Protein AF-R7H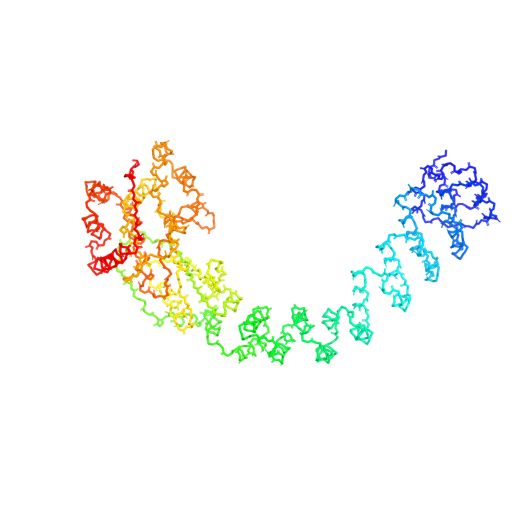HA0-F1 (afdb_monomer)

Structure (mmCIF, N/CA/C/O backbone):
data_AF-R7HHA0-F1
#
_entry.id   AF-R7HHA0-F1
#
loop_
_atom_site.group_PDB
_atom_site.id
_atom_site.type_symbol
_atom_site.label_atom_id
_atom_site.label_alt_id
_atom_site.label_comp_id
_atom_site.label_asym_id
_atom_site.label_entity_id
_atom_site.label_seq_id
_atom_site.pdbx_PDB_ins_code
_atom_site.Cartn_x
_atom_site.Cartn_y
_atom_site.Cartn_z
_atom_site.occupancy
_atom_site.B_iso_or_equiv
_atom_site.auth_seq_id
_atom_site.auth_comp_id
_atom_site.auth_asym_id
_atom_site.auth_atom_id
_atom_site.pdbx_PDB_model_num
ATOM 1 N N . MET A 1 1 ? 7.472 10.389 67.167 1.00 80.38 1 MET A N 1
ATOM 2 C CA . MET A 1 1 ? 6.579 9.283 66.770 1.00 80.38 1 MET A CA 1
ATOM 3 C C . MET A 1 1 ? 7.065 8.783 65.427 1.00 80.38 1 MET A C 1
ATOM 5 O O . MET A 1 1 ? 7.144 9.600 64.515 1.00 80.38 1 MET A O 1
ATOM 9 N N . HIS A 1 2 ? 7.458 7.513 65.316 1.00 90.38 2 HIS A N 1
ATOM 10 C CA . HIS A 1 2 ? 7.799 6.917 64.024 1.00 90.38 2 HIS A CA 1
ATOM 11 C C . HIS A 1 2 ? 6.543 6.348 63.358 1.00 90.38 2 HIS A C 1
ATOM 13 O O . HIS A 1 2 ? 5.584 5.976 64.026 1.00 90.38 2 HIS A O 1
ATOM 19 N N . TYR A 1 3 ? 6.547 6.293 62.025 1.00 92.75 3 TYR A N 1
ATOM 20 C CA . TYR A 1 3 ? 5.395 5.840 61.239 1.00 92.75 3 TYR A CA 1
ATOM 21 C C . TYR A 1 3 ? 4.959 4.411 61.571 1.00 92.75 3 TYR A C 1
ATOM 23 O O . TYR A 1 3 ? 3.774 4.169 61.775 1.00 92.75 3 TYR A O 1
ATOM 31 N N . ASN A 1 4 ? 5.910 3.480 61.667 1.00 92.00 4 ASN A N 1
ATOM 32 C CA . ASN A 1 4 ? 5.596 2.078 61.935 1.00 92.00 4 ASN A CA 1
ATOM 33 C C . ASN A 1 4 ? 5.011 1.894 63.341 1.00 92.00 4 ASN A C 1
ATOM 35 O O . ASN A 1 4 ? 4.045 1.156 63.491 1.00 92.00 4 ASN A O 1
ATOM 39 N N . ASP A 1 5 ? 5.533 2.618 64.336 1.00 91.62 5 ASP A N 1
ATOM 40 C CA . ASP A 1 5 ? 5.003 2.598 65.705 1.00 91.62 5 ASP A CA 1
ATOM 41 C C . ASP A 1 5 ? 3.563 3.120 65.743 1.00 91.62 5 ASP A C 1
ATOM 43 O O . ASP A 1 5 ? 2.715 2.566 66.442 1.00 91.62 5 ASP A O 1
ATOM 47 N N . PHE A 1 6 ? 3.282 4.163 64.954 1.00 93.69 6 PHE A N 1
ATOM 48 C CA . PHE A 1 6 ? 1.945 4.729 64.829 1.00 93.69 6 PHE A CA 1
ATOM 49 C C . PHE A 1 6 ? 0.954 3.731 64.235 1.00 93.69 6 PHE A C 1
ATOM 51 O O . PHE A 1 6 ? -0.084 3.464 64.833 1.00 93.69 6 PHE A O 1
ATOM 58 N N . VAL A 1 7 ? 1.293 3.136 63.091 1.00 92.00 7 VAL A N 1
ATOM 59 C CA . VAL A 1 7 ? 0.442 2.143 62.421 1.00 92.00 7 VAL A CA 1
ATOM 60 C C . VAL A 1 7 ? 0.252 0.896 63.286 1.00 92.00 7 VAL A C 1
ATOM 62 O O . VAL A 1 7 ? -0.873 0.426 63.432 1.00 92.00 7 VAL A O 1
ATOM 65 N N . TYR A 1 8 ? 1.319 0.392 63.912 1.00 91.31 8 TYR A N 1
ATOM 66 C CA . TYR A 1 8 ? 1.247 -0.757 64.815 1.00 91.31 8 TYR A CA 1
ATOM 67 C C . TYR A 1 8 ? 0.281 -0.506 65.976 1.00 91.31 8 TYR A C 1
ATOM 69 O O . TYR A 1 8 ? -0.527 -1.371 66.300 1.00 91.31 8 TYR A O 1
ATOM 77 N N . HIS A 1 9 ? 0.299 0.696 66.559 1.00 91.69 9 HIS A N 1
ATOM 78 C CA . HIS A 1 9 ? -0.624 1.045 67.633 1.00 91.69 9 HIS A CA 1
ATOM 79 C C . HIS A 1 9 ? -2.092 1.028 67.184 1.00 91.69 9 HIS A C 1
ATOM 81 O O . HIS A 1 9 ? -2.949 0.558 67.929 1.00 91.69 9 HIS A O 1
ATOM 87 N N . LEU A 1 10 ? -2.387 1.459 65.951 1.00 90.38 10 LEU A N 1
ATOM 88 C CA . LEU A 1 10 ? -3.747 1.394 65.405 1.00 90.38 10 LEU A CA 1
ATOM 89 C C . LEU A 1 10 ? -4.265 -0.049 65.296 1.00 90.38 10 LEU A C 1
ATOM 91 O O . LEU A 1 10 ? -5.444 -0.281 65.542 1.00 90.38 10 LEU A O 1
ATOM 95 N N . PHE A 1 11 ? -3.390 -1.018 65.006 1.00 86.75 11 PHE A N 1
ATOM 96 C CA . PHE A 1 11 ? -3.741 -2.445 64.984 1.00 86.75 11 PHE A CA 1
ATOM 97 C C . PHE A 1 11 ? -3.920 -3.067 66.377 1.00 86.75 11 PHE A C 1
ATOM 99 O O . PHE A 1 11 ? -4.530 -4.125 66.499 1.00 86.75 11 PHE A O 1
ATOM 106 N N . LEU A 1 12 ? -3.395 -2.441 67.436 1.00 87.12 12 LEU A N 1
ATOM 107 C CA . LEU A 1 12 ? -3.556 -2.938 68.806 1.00 87.12 12 LEU A CA 1
ATOM 108 C C . LEU A 1 12 ? -4.913 -2.576 69.425 1.00 87.12 12 LEU A C 1
ATOM 110 O O . LEU A 1 12 ? -5.283 -3.186 70.427 1.00 87.12 12 LEU A O 1
ATOM 114 N N . HIS A 1 13 ? -5.633 -1.597 68.863 1.00 79.31 13 HIS A N 1
ATOM 115 C CA . HIS A 1 13 ? -6.953 -1.132 69.321 1.00 79.31 13 HIS A CA 1
ATOM 116 C C . HIS A 1 13 ? -7.038 -0.701 70.804 1.00 79.31 13 HIS A C 1
ATOM 118 O O . HIS A 1 13 ? -8.126 -0.675 71.376 1.00 79.31 13 HIS A O 1
ATOM 124 N N . LYS A 1 14 ? -5.915 -0.352 71.447 1.00 78.69 14 LYS A N 1
ATOM 125 C CA . LYS A 1 14 ? -5.881 0.126 72.843 1.00 78.69 14 LYS A CA 1
ATOM 126 C C . LYS A 1 14 ? -5.838 1.649 72.886 1.00 78.69 14 LYS A C 1
ATOM 128 O O . LYS A 1 14 ? -5.062 2.233 72.143 1.00 78.69 14 LYS A O 1
ATOM 133 N N . ASP A 1 15 ? -6.653 2.267 73.744 1.00 85.38 15 ASP A N 1
ATOM 134 C CA . ASP A 1 15 ? -6.694 3.725 73.987 1.00 85.38 15 ASP A CA 1
ATOM 135 C C . ASP A 1 15 ? -6.742 4.576 72.700 1.00 85.38 15 ASP A C 1
ATOM 137 O O . ASP A 1 15 ? -6.184 5.673 72.606 1.00 85.38 15 ASP A O 1
ATOM 141 N N . LEU A 1 16 ? -7.414 4.037 71.677 1.00 89.88 16 LEU A N 1
ATOM 142 C CA . LEU A 1 16 ? -7.345 4.504 70.296 1.00 89.88 16 LEU A CA 1
ATOM 143 C C . LEU A 1 16 ? -7.803 5.960 70.132 1.00 89.88 16 LEU A C 1
ATOM 145 O O . LEU A 1 16 ? -7.157 6.741 69.429 1.00 89.88 16 LEU A O 1
ATOM 149 N N . ASP A 1 17 ? -8.906 6.321 70.787 1.00 91.56 17 ASP A N 1
ATOM 150 C CA . ASP A 1 17 ? -9.518 7.645 70.695 1.00 91.56 17 ASP A CA 1
ATOM 151 C C . ASP A 1 17 ? -8.543 8.736 71.181 1.00 91.56 17 ASP A C 1
ATOM 153 O O . ASP A 1 17 ? -8.256 9.696 70.459 1.00 91.56 17 ASP A O 1
ATOM 157 N N . GLU A 1 18 ? -7.950 8.550 72.368 1.00 92.81 18 GLU A N 1
ATOM 158 C CA . GLU A 1 18 ? -6.944 9.462 72.930 1.00 92.81 18 GLU A CA 1
ATOM 159 C C . GLU A 1 18 ? -5.666 9.493 72.085 1.00 92.81 18 GLU A C 1
ATOM 161 O O . GLU A 1 18 ? -5.063 10.554 71.879 1.00 92.81 18 GLU A O 1
ATOM 166 N N . TYR A 1 19 ? -5.263 8.338 71.551 1.00 93.25 19 TYR A N 1
ATOM 167 C CA . TYR A 1 19 ? -4.077 8.214 70.717 1.00 93.25 19 TYR A CA 1
ATOM 168 C C . TYR A 1 19 ? -4.189 9.035 69.424 1.00 93.25 19 TYR A C 1
ATOM 170 O O . TYR A 1 19 ? -3.301 9.834 69.103 1.00 93.25 19 TYR A O 1
ATOM 178 N N . LEU A 1 20 ? -5.301 8.905 68.698 1.00 94.25 20 LEU A N 1
ATOM 179 C CA . LEU A 1 20 ? -5.546 9.638 67.452 1.00 94.25 20 LEU A CA 1
ATOM 180 C C . LEU A 1 20 ? -5.606 11.155 67.683 1.00 94.25 20 LEU A C 1
ATOM 182 O O . LEU A 1 20 ? -5.072 11.932 66.887 1.00 94.25 20 LEU A O 1
ATOM 186 N N . ILE A 1 21 ? -6.182 11.583 68.807 1.00 93.94 21 ILE A N 1
ATOM 187 C CA . ILE A 1 21 ? -6.234 12.986 69.237 1.00 93.94 21 ILE A CA 1
ATOM 188 C C . ILE A 1 21 ? -4.835 13.543 69.543 1.00 93.94 21 ILE A C 1
ATOM 190 O O . ILE A 1 21 ? -4.462 14.638 69.085 1.00 93.94 21 ILE A O 1
ATOM 194 N N . LYS A 1 22 ? -4.032 12.783 70.297 1.00 94.69 22 LYS A N 1
ATOM 195 C CA . LYS A 1 22 ? -2.661 13.153 70.671 1.00 94.69 22 LYS A CA 1
ATOM 196 C C . LYS A 1 22 ? -1.777 13.347 69.439 1.00 94.69 22 LYS A C 1
ATOM 198 O O . LYS A 1 22 ? -0.967 14.275 69.402 1.00 94.69 22 LYS A O 1
ATOM 203 N N . TYR A 1 23 ? -1.971 12.525 68.407 1.00 95.31 23 TYR A N 1
ATOM 204 C CA . TYR A 1 23 ? -1.139 12.500 67.202 1.00 95.31 23 TYR A CA 1
ATOM 205 C C . TYR A 1 23 ? -1.794 13.125 65.956 1.00 95.31 23 TYR A C 1
ATOM 207 O O . TYR A 1 23 ? -1.309 12.924 64.845 1.00 95.31 23 TYR A O 1
ATOM 215 N N . LYS A 1 24 ? -2.812 13.983 66.111 1.00 95.50 24 LYS A N 1
ATOM 216 C CA . LYS A 1 24 ? -3.491 14.688 64.999 1.00 95.50 24 LYS A CA 1
ATOM 217 C C . LYS A 1 24 ? -2.564 15.328 63.951 1.00 95.50 24 LYS A C 1
ATOM 219 O O . LYS A 1 24 ? -2.765 15.144 62.756 1.00 95.50 24 LYS A O 1
ATOM 224 N N . LYS A 1 25 ? -1.498 16.025 64.374 1.00 95.19 25 LYS A N 1
ATOM 225 C CA . LYS A 1 25 ? -0.527 16.650 63.451 1.00 95.19 25 LYS A CA 1
ATOM 226 C C . LYS A 1 25 ? 0.263 15.602 62.664 1.00 95.19 25 LYS A C 1
ATOM 228 O O . LYS A 1 25 ? 0.550 15.804 61.492 1.00 95.19 25 LYS A O 1
ATOM 233 N N . PHE A 1 26 ? 0.584 14.476 63.305 1.00 95.94 26 PHE A N 1
ATOM 234 C CA . PHE A 1 26 ? 1.280 13.363 62.665 1.00 95.94 26 PHE A CA 1
ATOM 235 C C . PHE A 1 26 ? 0.434 12.753 61.543 1.00 95.94 26 PHE A C 1
ATOM 237 O O . PHE A 1 26 ? 0.979 12.462 60.478 1.00 95.94 26 PHE A O 1
ATOM 244 N N . ILE A 1 27 ? -0.880 12.621 61.764 1.00 96.25 27 ILE A N 1
ATOM 245 C CA . ILE A 1 27 ? -1.834 12.121 60.765 1.00 96.25 27 ILE A CA 1
ATOM 246 C C . ILE A 1 27 ? -1.809 12.995 59.511 1.00 96.25 27 ILE A C 1
ATOM 248 O O . ILE A 1 27 ? -1.669 12.467 58.415 1.00 96.25 27 ILE A O 1
ATOM 252 N N . ILE A 1 28 ? -1.859 14.320 59.664 1.00 94.44 28 ILE A N 1
ATOM 253 C CA . ILE A 1 28 ? -1.845 15.256 58.528 1.00 94.44 28 ILE A CA 1
ATOM 254 C C . ILE A 1 28 ? -0.526 15.166 57.762 1.00 94.44 28 ILE A C 1
ATOM 256 O O . ILE A 1 28 ? -0.526 14.955 56.552 1.00 94.44 28 ILE A O 1
ATOM 260 N N . THR A 1 29 ? 0.613 15.255 58.459 1.00 95.50 29 THR A N 1
ATOM 261 C CA . THR A 1 29 ? 1.935 15.194 57.814 1.00 95.50 29 THR A CA 1
ATOM 262 C C . THR A 1 29 ? 2.176 13.866 57.088 1.00 95.50 29 THR A C 1
ATOM 264 O O . THR A 1 29 ? 2.894 13.839 56.093 1.00 95.50 29 THR A O 1
ATOM 267 N N . ASN A 1 30 ? 1.571 12.766 57.548 1.00 95.81 30 ASN A N 1
ATOM 268 C CA . ASN A 1 30 ? 1.743 11.431 56.963 1.00 95.81 30 ASN A CA 1
ATOM 269 C C . ASN A 1 30 ? 0.516 10.942 56.177 1.00 95.81 30 ASN A C 1
ATOM 271 O O . ASN A 1 30 ? 0.460 9.764 55.816 1.00 95.81 30 ASN A O 1
ATOM 275 N N . PHE A 1 31 ? -0.450 11.820 55.889 1.00 94.12 31 PHE A N 1
ATOM 276 C CA . PHE A 1 31 ? -1.770 11.450 55.379 1.00 94.12 31 PHE A CA 1
ATOM 277 C C . PHE A 1 31 ? -1.699 10.543 54.150 1.00 94.12 31 PHE A C 1
ATOM 279 O O . PHE A 1 31 ? -2.261 9.453 54.158 1.00 94.12 31 PHE A O 1
ATOM 286 N N . GLN A 1 32 ? -0.935 10.940 53.127 1.00 91.06 32 GLN A N 1
ATOM 287 C CA . GLN A 1 32 ? -0.823 10.195 51.865 1.00 91.06 32 GLN A CA 1
ATOM 288 C C . GLN A 1 32 ? -0.328 8.755 52.038 1.00 91.06 32 GLN A C 1
ATOM 290 O O . GLN A 1 32 ? -0.631 7.892 51.212 1.00 91.06 32 GLN A O 1
ATOM 295 N N . ARG A 1 33 ? 0.461 8.503 53.086 1.00 93.50 33 ARG A N 1
ATOM 296 C CA . ARG A 1 33 ? 0.989 7.181 53.412 1.00 93.50 33 ARG A CA 1
ATOM 297 C C . ARG A 1 33 ? -0.040 6.397 54.230 1.00 93.50 33 ARG A C 1
ATOM 299 O O . ARG A 1 33 ? -0.377 5.280 53.858 1.00 93.50 33 ARG A O 1
ATOM 306 N N . LEU A 1 34 ? -0.634 7.046 55.233 1.00 93.88 34 LEU A N 1
ATOM 307 C CA . LEU A 1 34 ? -1.658 6.469 56.106 1.00 93.88 34 LEU A CA 1
ATOM 308 C C . LEU A 1 34 ? -2.922 6.027 55.360 1.00 93.88 34 LEU A C 1
ATOM 310 O O . LEU A 1 34 ? -3.451 4.957 55.637 1.00 93.88 34 LEU A O 1
ATOM 314 N N . ILE A 1 35 ? -3.402 6.792 54.375 1.00 91.62 35 ILE A N 1
ATOM 315 C CA . ILE A 1 35 ? -4.609 6.417 53.616 1.00 91.62 35 ILE A CA 1
ATOM 316 C C . ILE A 1 35 ? -4.424 5.194 52.710 1.00 91.62 35 ILE A C 1
ATOM 318 O O . ILE A 1 35 ? -5.405 4.702 52.152 1.00 91.62 35 ILE A O 1
ATOM 322 N N . ARG A 1 36 ? -3.193 4.712 52.521 1.00 90.12 36 ARG A N 1
ATOM 323 C CA . ARG A 1 36 ? -2.922 3.475 51.774 1.00 90.12 36 ARG A CA 1
ATOM 324 C C . ARG A 1 36 ? -2.985 2.242 52.670 1.00 90.12 36 ARG A C 1
ATOM 326 O O . ARG A 1 36 ? -3.087 1.132 52.154 1.00 90.12 36 ARG A O 1
ATOM 333 N N . GLU A 1 37 ? -2.952 2.433 53.985 1.00 91.56 37 GLU A N 1
ATOM 334 C CA . GLU A 1 37 ? -3.050 1.348 54.949 1.00 91.56 37 GLU A CA 1
ATOM 335 C C . GLU A 1 37 ? -4.493 0.828 55.025 1.00 91.56 37 GLU A C 1
ATOM 337 O O . GLU A 1 37 ? -5.461 1.594 55.029 1.00 91.56 37 GLU A O 1
ATOM 342 N N . LYS A 1 38 ? -4.647 -0.496 55.104 1.00 89.19 38 LYS A N 1
ATOM 343 C CA . LYS A 1 38 ? -5.948 -1.165 55.263 1.00 89.19 38 LYS A CA 1
ATOM 344 C C . LYS A 1 38 ? -6.290 -1.319 56.746 1.00 89.19 38 LYS A C 1
ATOM 346 O O . LYS A 1 38 ? -6.352 -2.429 57.262 1.00 89.19 38 LYS A O 1
ATOM 351 N N . ILE A 1 39 ? -6.451 -0.190 57.428 1.00 91.00 39 ILE A N 1
ATOM 352 C CA . ILE A 1 39 ? -6.723 -0.132 58.868 1.00 91.00 39 ILE A CA 1
ATOM 353 C C . ILE A 1 39 ? -8.215 0.096 59.076 1.00 91.00 39 ILE A C 1
ATOM 355 O O . ILE A 1 39 ? -8.750 1.078 58.567 1.00 91.00 39 ILE A O 1
ATOM 359 N N . LEU A 1 40 ? -8.858 -0.793 59.833 1.00 92.56 40 LEU A N 1
ATOM 360 C CA . LEU A 1 40 ? -10.254 -0.683 60.243 1.00 92.56 40 LEU A CA 1
ATOM 361 C C . LEU A 1 40 ? -10.345 -0.819 61.758 1.00 92.56 40 LEU A C 1
ATOM 363 O O . LEU A 1 40 ? -9.819 -1.777 62.313 1.00 92.56 40 LEU A O 1
ATOM 367 N N . VAL A 1 41 ? -10.987 0.137 62.421 1.00 93.31 41 VAL A N 1
ATOM 368 C CA . VAL A 1 41 ? -11.027 0.257 63.880 1.00 93.31 41 VAL A CA 1
ATOM 369 C C . VAL A 1 41 ? -12.429 0.610 64.372 1.00 93.31 41 VAL A C 1
ATOM 371 O O . VAL A 1 41 ? -13.204 1.273 63.680 1.00 93.31 41 VAL A O 1
ATOM 374 N N . SER A 1 42 ? -12.741 0.182 65.591 1.00 91.56 42 SER A N 1
ATOM 375 C CA . SER A 1 42 ? -13.946 0.590 66.316 1.00 91.56 42 SER A CA 1
ATOM 376 C C . SER A 1 42 ? -13.570 1.663 67.332 1.00 91.56 42 SER A C 1
ATOM 378 O O . SER A 1 42 ? -12.542 1.544 67.997 1.00 91.56 42 SER A O 1
ATOM 380 N N . PHE A 1 43 ? -14.388 2.704 67.432 1.00 91.94 43 PHE A N 1
ATOM 381 C CA . PHE A 1 43 ? -14.164 3.841 68.323 1.00 91.94 43 PHE A CA 1
ATOM 382 C C . PHE A 1 43 ? -15.057 3.729 69.554 1.00 91.94 43 PHE A C 1
ATOM 384 O O . PHE A 1 43 ? -16.195 3.270 69.439 1.00 91.94 43 PHE A O 1
ATOM 391 N N . ASN A 1 44 ? -14.580 4.210 70.704 1.00 90.25 44 ASN A N 1
ATOM 392 C CA . ASN A 1 44 ? -15.428 4.315 71.893 1.00 90.25 44 ASN A CA 1
ATOM 393 C C . ASN A 1 44 ? -16.363 5.530 71.779 1.00 90.25 44 ASN A C 1
ATOM 395 O O . ASN A 1 44 ? -17.532 5.452 72.150 1.00 90.25 44 ASN A O 1
ATOM 399 N N . ASN A 1 45 ? -15.863 6.645 71.236 1.00 93.00 45 ASN A N 1
ATOM 400 C CA . ASN A 1 45 ? -16.627 7.859 70.967 1.00 93.00 45 ASN A CA 1
ATOM 401 C C . ASN A 1 45 ? -16.155 8.536 69.666 1.00 93.00 45 ASN A C 1
ATOM 403 O O . ASN A 1 45 ? -15.351 9.472 69.672 1.00 93.00 45 ASN A O 1
ATOM 407 N N . ILE A 1 46 ? -16.678 8.066 68.530 1.00 94.81 46 ILE A N 1
ATOM 408 C CA . ILE A 1 46 ? -16.308 8.584 67.204 1.00 94.81 46 ILE A CA 1
ATOM 409 C C . ILE A 1 46 ? -16.649 10.072 67.030 1.00 94.81 46 ILE A C 1
ATOM 411 O O . ILE A 1 46 ? -15.854 10.801 66.440 1.00 94.81 46 ILE A O 1
ATOM 415 N N . ASP A 1 47 ? -17.767 10.558 67.578 1.00 94.56 47 ASP A N 1
ATOM 416 C CA . ASP A 1 47 ? -18.135 11.976 67.484 1.00 94.56 47 ASP A CA 1
ATOM 417 C C . ASP A 1 47 ? -17.110 12.876 68.171 1.00 94.56 47 ASP A C 1
ATOM 419 O O . ASP A 1 47 ? -16.768 13.937 67.642 1.00 94.56 47 ASP A O 1
ATOM 423 N N . TYR A 1 48 ? -16.588 12.445 69.322 1.00 94.81 48 TYR A N 1
ATOM 424 C CA . TYR A 1 48 ? -15.538 13.173 70.022 1.00 94.81 48 TYR A CA 1
ATOM 425 C C . TYR A 1 48 ? -14.247 13.218 69.200 1.00 94.81 48 TYR A C 1
ATOM 427 O O . TYR A 1 48 ? -13.701 14.298 68.987 1.00 94.81 48 TYR A O 1
ATOM 435 N N . VAL A 1 49 ? -13.786 12.074 68.681 1.00 95.56 49 VAL A N 1
ATOM 436 C CA . VAL A 1 49 ? -12.534 12.002 67.908 1.00 95.56 49 VAL A CA 1
ATOM 437 C C . VAL A 1 49 ? -12.647 12.768 66.590 1.00 95.56 49 VAL A C 1
ATOM 439 O O . VAL A 1 49 ? -11.778 13.574 66.270 1.00 95.56 49 VAL A O 1
ATOM 442 N N . PHE A 1 50 ? -13.728 12.571 65.835 1.00 96.81 50 PHE A N 1
ATOM 443 C CA . PHE A 1 50 ? -13.923 13.196 64.526 1.00 96.81 50 PHE A CA 1
ATOM 444 C C . PHE A 1 50 ? -14.016 14.727 64.608 1.00 96.81 50 PHE A C 1
ATOM 446 O O . PHE A 1 50 ? -13.458 15.428 63.763 1.00 96.81 50 PHE A O 1
ATOM 453 N N . ASN A 1 51 ? -14.683 15.259 65.638 1.00 94.81 51 ASN A N 1
ATOM 454 C CA . ASN A 1 51 ? -14.845 16.705 65.817 1.00 94.81 51 ASN A CA 1
ATOM 455 C C . ASN A 1 51 ? -13.692 17.364 66.587 1.00 94.81 51 ASN A C 1
ATOM 457 O O . ASN A 1 51 ? -13.651 18.590 66.675 1.00 94.81 51 ASN A O 1
ATOM 461 N N . TYR A 1 52 ? -12.742 16.587 67.118 1.00 94.50 52 TYR A N 1
ATOM 462 C CA . TYR A 1 52 ? -11.642 17.118 67.921 1.00 94.50 52 TYR A CA 1
ATOM 463 C C . TYR A 1 52 ? -10.751 18.097 67.139 1.00 94.50 52 TYR A C 1
ATOM 465 O O . TYR A 1 52 ? -10.240 19.066 67.706 1.00 94.50 52 TYR A O 1
ATOM 473 N N . TYR A 1 53 ? -10.526 17.846 65.843 1.00 93.44 53 TYR A N 1
ATOM 474 C CA . TYR A 1 53 ? -9.687 18.705 65.013 1.00 93.44 53 TYR A CA 1
ATOM 475 C C . TYR A 1 53 ? -10.315 18.985 63.652 1.00 93.44 53 TYR A C 1
ATOM 477 O O . TYR A 1 53 ? -10.571 18.075 62.864 1.00 93.44 53 TYR A O 1
ATOM 485 N N . ASP A 1 54 ? -10.548 20.268 63.378 1.00 91.19 54 ASP A N 1
ATOM 486 C CA . ASP A 1 54 ? -11.181 20.735 62.148 1.00 91.19 54 ASP A CA 1
ATOM 487 C C . ASP A 1 54 ? -10.167 20.873 61.004 1.00 91.19 54 ASP A C 1
ATOM 489 O O . ASP A 1 54 ? -9.802 21.966 60.582 1.00 91.19 54 ASP A O 1
ATOM 493 N N . ASP A 1 55 ? -9.664 19.730 60.541 1.00 93.25 55 ASP A N 1
ATOM 494 C CA . ASP A 1 55 ? -8.777 19.617 59.384 1.00 93.25 55 ASP A CA 1
ATOM 495 C C . ASP A 1 55 ? -9.274 18.505 58.454 1.00 93.25 55 ASP A C 1
ATOM 497 O O . ASP A 1 55 ? -9.663 17.423 58.906 1.00 93.25 55 ASP A O 1
ATOM 501 N N . PHE A 1 56 ? -9.251 18.763 57.144 1.00 93.81 56 PHE A N 1
ATOM 502 C CA . PHE A 1 56 ? -9.735 17.823 56.134 1.00 93.81 56 PHE A CA 1
ATOM 503 C C . PHE A 1 56 ? -9.017 16.471 56.184 1.00 93.81 56 PHE A C 1
ATOM 505 O O . PHE A 1 56 ? -9.675 15.432 56.188 1.00 93.81 56 PHE A O 1
ATOM 512 N N . TYR A 1 57 ? -7.684 16.466 56.224 1.00 94.44 57 TYR A N 1
ATOM 513 C CA . TYR A 1 57 ? -6.887 15.242 56.162 1.00 94.44 57 TYR A CA 1
ATOM 514 C C . TYR A 1 57 ? -7.063 14.412 57.430 1.00 94.44 57 TYR A C 1
ATOM 516 O O . TYR A 1 57 ? -7.165 13.186 57.361 1.00 94.44 57 TYR A O 1
ATOM 524 N N . TYR A 1 58 ? -7.154 15.082 58.582 1.00 96.06 58 TYR A N 1
ATOM 525 C CA . TYR A 1 58 ? -7.489 14.430 59.842 1.00 96.06 58 TYR A CA 1
ATOM 526 C C . TYR A 1 58 ? -8.879 13.787 59.774 1.00 96.06 58 TYR A C 1
ATOM 528 O O . TYR A 1 58 ? -8.991 12.569 59.903 1.00 96.06 58 TYR A O 1
ATOM 536 N N . LYS A 1 59 ? -9.926 14.572 59.492 1.00 96.12 59 LYS A N 1
ATOM 537 C CA . LYS A 1 59 ? -11.313 14.083 59.437 1.00 96.12 59 LYS A CA 1
ATOM 538 C C . LYS A 1 59 ? -11.495 12.966 58.414 1.00 96.12 59 LYS A C 1
ATOM 540 O O . LYS A 1 59 ? -12.134 11.962 58.716 1.00 96.12 59 LYS A O 1
ATOM 545 N N . PHE A 1 60 ? -10.887 13.095 57.235 1.00 96.56 60 PHE A N 1
ATOM 546 C CA . PHE A 1 60 ? -10.935 12.067 56.198 1.00 96.56 60 PHE A CA 1
ATOM 547 C C . PHE A 1 60 ? -10.279 10.766 56.658 1.00 96.56 60 PHE A C 1
ATOM 549 O O . PHE A 1 60 ? -10.845 9.694 56.454 1.00 96.56 60 PHE A O 1
ATOM 556 N N . PHE A 1 61 ? -9.105 10.840 57.295 1.00 96.56 61 PHE A N 1
ATOM 557 C CA . PHE A 1 61 ? -8.435 9.655 57.824 1.00 96.56 61 PHE A CA 1
ATOM 558 C C . PHE A 1 61 ? -9.274 8.971 58.908 1.00 96.56 61 PHE A C 1
ATOM 560 O O . PHE A 1 61 ? -9.490 7.765 58.816 1.00 96.56 61 PHE A O 1
ATOM 567 N N . ILE A 1 62 ? -9.793 9.737 59.877 1.00 96.88 62 ILE A N 1
ATOM 568 C CA . ILE A 1 62 ? -10.653 9.212 60.947 1.00 96.88 62 ILE A CA 1
ATOM 569 C C . ILE A 1 62 ? -11.891 8.534 60.359 1.00 96.88 62 ILE A C 1
ATOM 571 O O . ILE A 1 62 ? -12.174 7.395 60.716 1.00 96.88 62 ILE A O 1
ATOM 575 N N . ALA A 1 63 ? -12.579 9.184 59.415 1.00 96.81 63 ALA A N 1
ATOM 576 C CA . ALA A 1 63 ? -13.733 8.595 58.748 1.00 96.81 63 ALA A CA 1
ATOM 577 C C . ALA A 1 63 ? -13.357 7.302 58.016 1.00 96.81 63 ALA A C 1
ATOM 579 O O . ALA A 1 63 ? -13.995 6.283 58.232 1.00 96.81 63 ALA A O 1
ATOM 580 N N . LYS A 1 64 ? -12.294 7.307 57.201 1.00 95.44 64 LYS A N 1
ATOM 581 C CA . LYS A 1 64 ? -11.861 6.161 56.382 1.00 95.44 64 LYS A CA 1
ATOM 582 C C . LYS A 1 64 ? -11.621 4.888 57.202 1.00 95.44 64 LYS A C 1
ATOM 584 O O . LYS A 1 64 ? -11.946 3.806 56.718 1.00 95.44 64 LYS A O 1
ATOM 589 N N . ILE A 1 65 ? -11.039 5.005 58.396 1.00 95.19 65 ILE A N 1
ATOM 590 C CA . ILE A 1 65 ? -10.639 3.843 59.203 1.00 95.19 65 ILE A CA 1
ATOM 591 C C . ILE A 1 65 ? -11.778 3.252 60.044 1.00 95.19 65 ILE A C 1
ATOM 593 O O . ILE A 1 65 ? -11.557 2.266 60.731 1.00 95.19 65 ILE A O 1
ATOM 597 N N . ILE A 1 66 ? -12.995 3.803 60.017 1.00 95.44 66 ILE A N 1
ATOM 598 C CA . ILE A 1 66 ? -14.128 3.250 60.781 1.00 95.44 66 ILE A CA 1
ATOM 599 C C . ILE A 1 66 ? -14.457 1.835 60.290 1.00 95.44 66 ILE A C 1
ATOM 601 O O . ILE A 1 66 ? -14.688 1.631 59.098 1.00 95.44 66 ILE A O 1
ATOM 605 N N . ASN A 1 67 ? -14.516 0.859 61.197 1.00 93.50 67 ASN A N 1
ATOM 606 C CA . ASN A 1 67 ? -14.803 -0.535 60.856 1.00 93.50 67 ASN A CA 1
ATOM 607 C C . ASN A 1 67 ? -16.206 -0.711 60.251 1.00 93.50 67 ASN A C 1
ATOM 609 O O . ASN A 1 67 ? -16.336 -1.255 59.157 1.00 93.50 67 ASN A O 1
ATOM 613 N N . GLU A 1 68 ? -17.231 -0.175 60.917 1.00 94.94 68 GLU A N 1
ATOM 614 C CA . GLU A 1 68 ? -18.627 -0.265 60.480 1.00 94.94 68 GLU A CA 1
ATOM 615 C C . GLU A 1 68 ? -18.897 0.587 59.236 1.00 94.94 68 GLU A C 1
ATOM 617 O O . GLU A 1 68 ? -18.858 1.818 59.277 1.00 94.94 68 GLU A O 1
ATOM 622 N N . GLU A 1 69 ? -19.207 -0.062 58.114 1.00 95.06 69 GLU A N 1
ATOM 623 C CA . GLU A 1 69 ? -19.300 0.592 56.805 1.00 95.06 69 GLU A CA 1
ATOM 624 C C . GLU A 1 69 ? -20.370 1.695 56.743 1.00 95.06 69 GLU A C 1
ATOM 626 O O . GLU A 1 69 ? -20.120 2.776 56.211 1.00 95.06 69 GLU A O 1
ATOM 631 N N . ASN A 1 70 ? -21.552 1.458 57.318 1.00 96.38 70 ASN A N 1
ATOM 632 C CA . ASN A 1 70 ? -22.634 2.448 57.317 1.00 96.38 70 ASN A CA 1
ATOM 633 C C . ASN A 1 70 ? -22.249 3.712 58.098 1.00 96.38 70 ASN A C 1
ATOM 635 O O . ASN A 1 70 ? -22.526 4.823 57.647 1.00 96.38 70 ASN A O 1
ATOM 639 N N . ILE A 1 71 ? -21.559 3.535 59.229 1.00 95.75 71 ILE A N 1
ATOM 640 C CA . ILE A 1 71 ? -21.044 4.638 60.045 1.00 95.75 71 ILE A CA 1
ATOM 641 C C . ILE A 1 71 ? -19.930 5.356 59.272 1.00 95.75 71 ILE A C 1
ATOM 643 O O . ILE A 1 71 ? -19.938 6.579 59.168 1.00 95.75 71 ILE A O 1
ATOM 647 N N . ARG A 1 72 ? -19.019 4.610 58.634 1.00 95.88 72 ARG A N 1
ATOM 648 C CA . ARG A 1 72 ? -17.963 5.162 57.768 1.00 95.88 72 ARG A CA 1
ATOM 649 C C . ARG A 1 72 ? -18.521 6.134 56.730 1.00 95.88 72 ARG A C 1
ATOM 651 O O . ARG A 1 72 ? -18.011 7.241 56.576 1.00 95.88 72 ARG A O 1
ATOM 658 N N . VAL A 1 73 ? -19.577 5.724 56.031 1.00 97.19 73 VAL A N 1
ATOM 659 C CA . VAL A 1 73 ? -20.250 6.527 55.000 1.00 97.19 73 VAL A CA 1
ATOM 660 C C . VAL A 1 73 ? -20.873 7.786 55.593 1.00 97.19 73 VAL A C 1
ATOM 662 O O . VAL A 1 73 ? -20.721 8.861 55.017 1.00 97.19 73 VAL A O 1
ATOM 665 N N . GLU A 1 74 ? -21.531 7.678 56.749 1.00 97.19 74 GLU A N 1
ATOM 666 C CA . GLU A 1 74 ? -22.111 8.828 57.447 1.00 97.19 74 GLU A CA 1
ATOM 667 C C . GLU A 1 74 ? -21.048 9.889 57.770 1.00 97.19 74 GLU A C 1
ATOM 669 O O . GLU A 1 74 ? -21.251 11.071 57.496 1.00 97.19 74 GLU A O 1
ATOM 674 N N . TYR A 1 75 ? -19.886 9.484 58.291 1.00 97.12 75 TYR A N 1
ATOM 675 C CA . TYR A 1 75 ? -18.811 10.429 58.613 1.00 97.12 75 TYR A CA 1
ATOM 676 C C . TYR A 1 75 ? -18.093 10.978 57.384 1.00 97.12 75 TYR A C 1
ATOM 678 O O . TYR A 1 75 ? -17.692 12.139 57.401 1.00 97.12 75 TYR A O 1
ATOM 686 N N . LEU A 1 76 ? -17.971 10.204 56.301 1.00 96.56 76 LEU A N 1
ATOM 687 C CA . LEU A 1 76 ? -17.472 10.735 55.030 1.00 96.56 76 LEU A CA 1
ATOM 688 C C . LEU A 1 76 ? -18.403 11.837 54.494 1.00 96.56 76 LEU A C 1
ATOM 690 O O . LEU A 1 76 ? -17.921 12.884 54.078 1.00 96.56 76 LEU A O 1
ATOM 694 N N . LEU A 1 77 ? -19.727 11.666 54.590 1.00 96.38 77 LEU A N 1
ATOM 695 C CA . LEU A 1 77 ? -20.708 12.689 54.194 1.00 96.38 77 LEU A CA 1
ATOM 696 C C . LEU A 1 77 ? -20.648 13.972 55.043 1.00 96.38 77 LEU A C 1
ATOM 698 O O . LEU A 1 77 ? -21.017 15.037 54.552 1.00 96.38 7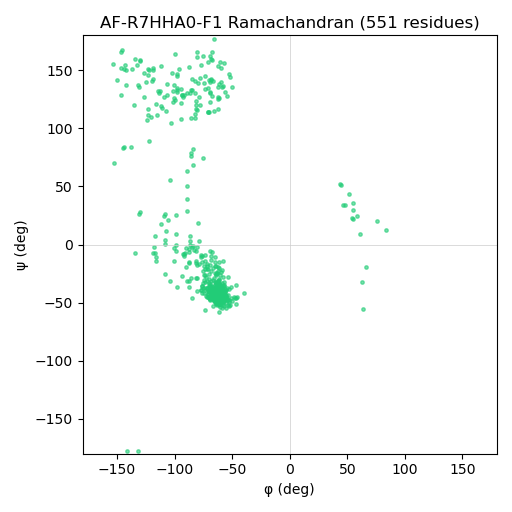7 LEU A O 1
ATOM 702 N N . LYS A 1 78 ? -20.176 13.897 56.295 1.00 95.38 78 LYS A N 1
ATOM 703 C CA . LYS A 1 78 ? -20.019 15.064 57.187 1.00 95.38 78 LYS A CA 1
ATOM 704 C C . LYS A 1 78 ? -18.837 15.974 56.803 1.00 95.38 78 LYS A C 1
ATOM 706 O O . LYS A 1 78 ? -18.690 17.047 57.387 1.00 95.38 78 LYS A O 1
ATOM 711 N N . ILE A 1 79 ? -17.972 15.571 55.866 1.00 93.81 79 ILE A N 1
ATOM 712 C CA . ILE A 1 79 ? -16.775 16.333 55.475 1.00 93.81 79 ILE A CA 1
ATOM 713 C C . ILE A 1 79 ? -17.114 17.380 54.401 1.00 93.81 79 ILE A C 1
ATOM 715 O O . ILE A 1 79 ? -17.722 17.086 53.376 1.00 93.81 79 ILE A O 1
ATOM 719 N N . GLU A 1 80 ? -16.650 18.617 54.587 1.00 89.75 80 GLU A N 1
ATOM 720 C CA . GLU A 1 80 ? -16.865 19.719 53.640 1.00 89.75 80 GLU A CA 1
ATOM 721 C C . GLU A 1 80 ? -15.805 19.752 52.514 1.00 89.75 80 GLU A C 1
ATOM 723 O O . GLU A 1 80 ? -14.909 20.599 52.488 1.00 89.75 80 GLU A O 1
ATOM 728 N N . TYR A 1 81 ? -15.919 18.857 51.529 1.00 88.75 81 TYR A N 1
ATOM 729 C CA . TYR A 1 81 ? -14.964 18.721 50.406 1.00 88.75 81 TYR A CA 1
ATOM 730 C C . TYR A 1 81 ? -14.787 19.980 49.531 1.00 88.75 81 TYR A C 1
ATOM 732 O O . TYR A 1 81 ? -13.767 20.145 48.848 1.00 88.75 81 TYR A O 1
ATOM 740 N N . ASN A 1 82 ? -15.767 20.887 49.551 1.00 81.06 82 ASN A N 1
ATOM 741 C CA . ASN A 1 82 ? -15.752 22.124 48.766 1.00 81.06 82 ASN A CA 1
ATOM 742 C C . ASN A 1 82 ? -14.781 23.175 49.320 1.00 81.06 82 ASN A C 1
ATOM 744 O O . ASN A 1 82 ? -14.353 24.050 48.574 1.00 81.06 82 ASN A O 1
ATOM 748 N N . LYS A 1 83 ? -14.395 23.081 50.599 1.00 82.12 83 LYS A N 1
ATOM 749 C CA . LYS A 1 83 ? -13.458 24.022 51.237 1.00 82.12 83 LYS A CA 1
ATOM 750 C C . LYS A 1 83 ? -11.984 23.637 51.045 1.00 82.12 83 LYS A C 1
ATOM 752 O O . LYS A 1 83 ? -11.101 24.308 51.568 1.00 82.12 83 LYS A O 1
ATOM 757 N N . VAL A 1 84 ? -11.709 22.564 50.295 1.00 82.88 84 VAL A N 1
ATOM 758 C CA . VAL A 1 84 ? -10.371 21.972 50.158 1.00 82.88 84 VAL A CA 1
ATOM 759 C C . VAL A 1 84 ? -9.818 22.181 48.750 1.00 82.88 84 VAL A C 1
ATOM 761 O O . VAL A 1 84 ? -10.346 21.645 47.768 1.00 82.88 84 VAL A O 1
ATOM 764 N N . CYS A 1 85 ? -8.705 22.912 48.673 1.00 78.81 85 CYS A N 1
ATOM 765 C CA . CYS A 1 85 ? -7.921 23.140 47.457 1.00 78.81 85 CYS A CA 1
ATOM 766 C C . CYS A 1 85 ? -6.837 22.057 47.256 1.00 78.81 85 CYS A C 1
ATOM 768 O O . CYS A 1 85 ? -5.670 22.384 47.062 1.00 78.81 85 CYS A O 1
ATOM 770 N N . ASP A 1 86 ? -7.205 20.772 47.325 1.00 83.44 86 ASP A N 1
ATOM 771 C CA . ASP A 1 86 ? -6.328 19.644 46.961 1.00 83.44 86 ASP A CA 1
ATOM 772 C C . ASP A 1 86 ? -6.865 18.971 45.691 1.00 83.44 86 ASP A C 1
ATOM 774 O O . ASP A 1 86 ? -7.978 18.440 45.678 1.00 83.44 86 ASP A O 1
ATOM 778 N N . TYR A 1 87 ? -6.063 18.971 44.625 1.00 82.56 87 TYR A N 1
ATOM 779 C CA . TYR A 1 87 ? -6.388 18.329 43.347 1.00 82.56 87 TYR A CA 1
ATOM 780 C C . TYR A 1 87 ? -6.507 16.799 43.446 1.00 82.56 87 TYR A C 1
ATOM 782 O O . TYR A 1 87 ? -7.107 16.170 42.580 1.00 82.56 87 TYR A O 1
ATOM 790 N N . SER A 1 88 ? -5.964 16.185 44.501 1.00 88.62 88 SER A N 1
ATOM 791 C CA . SER A 1 88 ? -5.992 14.734 44.724 1.00 88.62 88 SER A CA 1
ATOM 792 C C . SER A 1 88 ? -7.207 14.258 45.526 1.00 88.62 88 SER A C 1
ATOM 794 O O . SER A 1 88 ? -7.371 13.051 45.712 1.00 88.62 88 SER A O 1
ATOM 796 N N . LYS A 1 89 ? -8.073 15.168 45.997 1.00 90.00 89 LYS A N 1
ATOM 797 C CA . LYS A 1 89 ? -9.207 14.826 46.876 1.00 90.00 89 LYS A CA 1
ATOM 798 C C . LYS A 1 89 ? -10.147 13.776 46.281 1.00 90.00 89 LYS A C 1
ATOM 800 O O . LYS A 1 89 ? -10.543 12.841 46.975 1.00 90.00 89 LYS A O 1
ATOM 805 N N . ASP A 1 90 ? -10.412 13.872 44.982 1.00 92.56 90 ASP A N 1
ATOM 806 C CA . ASP A 1 90 ? -11.260 12.929 44.252 1.00 92.56 90 ASP A CA 1
ATOM 807 C C . ASP A 1 90 ? -10.650 11.531 44.203 1.00 92.56 90 ASP A C 1
ATOM 809 O O . ASP A 1 90 ? -11.372 10.540 44.256 1.00 92.56 90 ASP A O 1
ATOM 813 N N . LYS A 1 91 ? -9.316 11.434 44.171 1.00 93.31 91 LYS A N 1
ATOM 814 C CA . LYS A 1 91 ? -8.611 10.154 44.234 1.00 93.31 91 LYS A CA 1
ATOM 815 C C . LYS A 1 91 ? -8.734 9.516 45.617 1.00 93.31 91 LYS A C 1
ATOM 817 O O . LYS A 1 91 ? -8.955 8.314 45.707 1.00 93.31 91 LYS A O 1
ATOM 822 N N . TYR A 1 92 ? -8.643 10.305 46.689 1.00 92.69 92 TYR A N 1
ATOM 823 C CA . TYR A 1 92 ? -8.837 9.784 48.046 1.00 92.69 92 TYR A CA 1
ATOM 824 C C . TYR A 1 92 ? -10.262 9.263 48.238 1.00 92.69 92 TYR A C 1
ATOM 826 O O . TYR A 1 92 ? -10.450 8.165 48.762 1.00 92.69 92 TYR A O 1
ATOM 834 N N . LEU A 1 93 ? -11.254 10.038 47.785 1.00 94.44 93 LEU A N 1
ATOM 835 C CA . LEU A 1 93 ? -12.659 9.639 47.776 1.00 94.44 93 LEU A CA 1
ATOM 836 C C . LEU A 1 93 ? -12.870 8.373 46.951 1.00 94.44 93 LEU A C 1
ATOM 838 O O . LEU A 1 93 ? -13.475 7.430 47.444 1.00 94.44 93 LEU A O 1
ATOM 842 N N . TYR A 1 94 ? -12.330 8.323 45.736 1.00 96.00 94 TYR A N 1
ATOM 843 C CA . TYR A 1 94 ? -12.386 7.153 44.867 1.00 96.00 94 TYR A CA 1
ATOM 844 C C . TYR A 1 94 ? -11.864 5.890 45.564 1.00 96.00 94 TYR A C 1
ATOM 846 O O . TYR A 1 94 ? -12.583 4.894 45.638 1.00 96.00 94 TYR A O 1
ATOM 854 N N . ASP A 1 95 ? -10.663 5.942 46.147 1.00 93.94 95 ASP A N 1
ATOM 855 C CA . ASP A 1 95 ? -10.067 4.802 46.852 1.00 93.94 95 ASP A CA 1
ATOM 856 C C . ASP A 1 95 ? -10.902 4.392 48.080 1.00 93.94 95 ASP A C 1
ATOM 858 O O . ASP A 1 95 ? -11.063 3.204 48.367 1.00 93.94 95 ASP A O 1
ATOM 862 N N . ALA A 1 96 ? -11.458 5.366 48.811 1.00 94.50 96 ALA A N 1
ATOM 863 C CA . ALA A 1 96 ? -12.340 5.101 49.946 1.00 94.50 96 ALA A CA 1
ATOM 864 C C . ALA A 1 96 ? -13.657 4.446 49.502 1.00 94.50 96 ALA A C 1
ATOM 866 O O . ALA A 1 96 ? -14.070 3.455 50.101 1.00 94.50 96 ALA A O 1
ATOM 867 N N . ILE A 1 97 ? -14.279 4.936 48.430 1.00 96.56 97 ILE A N 1
ATOM 868 C CA . ILE A 1 97 ? -15.531 4.400 47.886 1.00 96.56 97 ILE A CA 1
ATOM 869 C C . ILE A 1 97 ? -15.328 2.984 47.340 1.00 96.56 97 ILE A C 1
ATOM 871 O O . ILE A 1 97 ? -16.139 2.100 47.605 1.00 96.56 97 ILE A O 1
ATOM 875 N N . LEU A 1 98 ? -14.229 2.730 46.625 1.00 95.25 98 LEU A N 1
ATOM 876 C CA . LEU A 1 98 ? -13.918 1.390 46.124 1.00 95.25 98 LEU A CA 1
ATOM 877 C C . LEU A 1 98 ? -13.690 0.363 47.237 1.00 95.25 98 LEU A C 1
ATOM 879 O O . LEU A 1 98 ? -13.878 -0.828 46.999 1.00 95.25 98 LEU A O 1
ATOM 883 N N . SER A 1 99 ? -13.307 0.809 48.436 1.00 93.12 99 SER A N 1
ATOM 884 C CA . SER A 1 99 ? -13.132 -0.070 49.597 1.00 93.12 99 SER A CA 1
ATOM 885 C C . SER A 1 99 ? -14.445 -0.510 50.258 1.00 93.12 99 SER A C 1
ATOM 887 O O . SER A 1 99 ? -14.411 -1.379 51.127 1.00 93.12 99 SER A O 1
ATOM 889 N N . LEU A 1 100 ? -15.582 0.086 49.879 1.00 95.12 100 LEU A N 1
ATOM 890 C CA . LEU A 1 100 ? -16.900 -0.265 50.409 1.00 95.12 100 LEU A CA 1
ATOM 891 C C . LEU A 1 100 ? -17.425 -1.546 49.752 1.00 95.12 100 LEU A C 1
ATOM 893 O O . LEU A 1 100 ? -17.249 -1.766 48.549 1.00 95.12 100 LEU A O 1
ATOM 897 N N . ASN A 1 101 ? -18.109 -2.372 50.536 1.00 93.56 101 ASN A N 1
ATOM 898 C CA . ASN A 1 101 ? -18.685 -3.629 50.086 1.00 93.56 101 ASN A CA 1
ATOM 899 C C . ASN A 1 101 ? -20.088 -3.456 49.503 1.00 93.56 101 ASN A C 1
ATOM 901 O O . ASN A 1 101 ? -20.410 -4.168 48.545 1.00 93.56 101 ASN A O 1
ATOM 905 N N . GLU A 1 102 ? -20.899 -2.552 50.060 1.00 95.88 102 GLU A N 1
ATOM 906 C CA . GLU A 1 102 ? -22.299 -2.366 49.676 1.00 95.88 102 GLU A CA 1
ATOM 907 C C . GLU A 1 102 ? -22.460 -1.297 48.587 1.00 95.88 102 GLU A C 1
ATOM 909 O O . GLU A 1 102 ? -22.032 -0.147 48.725 1.00 95.88 102 GLU A O 1
ATOM 914 N N . ASP A 1 103 ? -23.161 -1.642 47.506 1.00 96.81 103 ASP A N 1
ATOM 915 C CA . ASP A 1 103 ? -23.381 -0.730 46.376 1.00 96.81 103 ASP A CA 1
ATOM 916 C C . ASP A 1 103 ? -24.155 0.530 46.779 1.00 96.81 103 ASP A C 1
ATOM 918 O O . ASP A 1 103 ? -23.860 1.626 46.301 1.00 96.81 103 ASP A O 1
ATOM 922 N N . ILE A 1 104 ? -25.121 0.400 47.694 1.00 95.75 104 ILE A N 1
ATOM 923 C CA . ILE A 1 104 ? -25.906 1.542 48.181 1.00 95.75 104 ILE A CA 1
ATOM 924 C C . ILE A 1 104 ? -25.018 2.579 48.876 1.00 95.75 104 ILE A C 1
ATOM 926 O O . ILE A 1 104 ? -25.247 3.781 48.756 1.00 95.75 104 ILE A O 1
ATOM 930 N N . ASN A 1 105 ? -23.973 2.123 49.565 1.00 96.69 105 ASN A N 1
ATOM 931 C CA . ASN A 1 105 ? -23.028 2.980 50.263 1.00 96.69 105 ASN A CA 1
ATOM 932 C C . ASN A 1 105 ? -22.076 3.673 49.289 1.00 96.69 105 ASN A C 1
A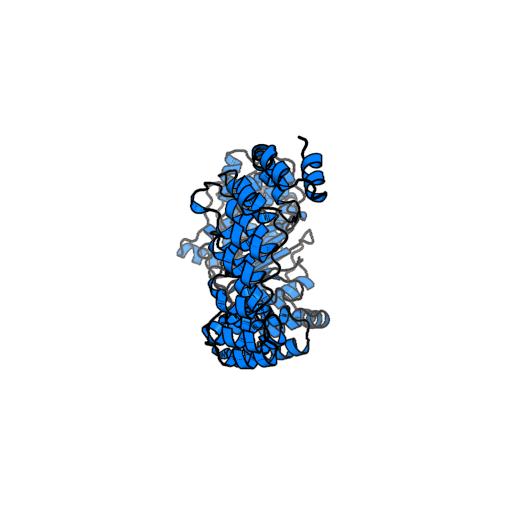TOM 934 O O . ASN A 1 105 ? -21.810 4.865 49.444 1.00 96.69 105 ASN A O 1
ATOM 938 N N . LYS A 1 106 ? -21.654 2.981 48.224 1.00 97.44 106 LYS A N 1
ATOM 939 C CA . LYS A 1 106 ? -20.917 3.609 47.119 1.00 97.44 106 LYS A CA 1
ATOM 940 C C . LYS A 1 106 ? -21.732 4.721 46.457 1.00 97.44 106 LYS A C 1
ATOM 942 O O . LYS A 1 106 ? -21.219 5.819 46.253 1.00 97.44 106 LYS A O 1
ATOM 947 N N . LEU A 1 107 ? -23.010 4.459 46.171 1.00 96.00 107 LEU A N 1
ATOM 948 C CA . LEU A 1 107 ? -23.910 5.424 45.533 1.00 96.00 107 LEU A CA 1
ATOM 949 C C . LEU A 1 107 ? -24.166 6.669 46.390 1.00 96.00 107 LEU A C 1
ATOM 951 O O . LEU A 1 107 ? -24.271 7.756 45.836 1.00 96.00 107 LEU A O 1
ATOM 955 N N . LYS A 1 108 ? -24.215 6.550 47.724 1.00 96.56 108 LYS A N 1
ATOM 956 C CA . LYS A 1 108 ? -24.362 7.714 48.621 1.00 96.56 108 LYS A CA 1
ATOM 957 C C . LYS A 1 108 ? -23.204 8.710 48.513 1.00 96.56 108 LYS A C 1
ATOM 959 O O . LYS A 1 108 ? -23.405 9.894 48.749 1.00 96.56 108 LYS A O 1
ATOM 964 N N . LEU A 1 109 ? -22.000 8.234 48.196 1.00 96.56 109 LEU A N 1
ATOM 965 C CA . LEU A 1 109 ? -20.784 9.053 48.179 1.00 96.56 109 LEU A CA 1
ATOM 966 C C . LEU A 1 109 ? -20.362 9.492 46.775 1.00 96.56 109 LEU A C 1
ATOM 968 O O . LEU A 1 109 ? -19.516 10.371 46.644 1.00 96.56 109 LEU A O 1
ATOM 972 N N . ILE A 1 110 ? -20.910 8.884 45.721 1.00 95.00 110 ILE A N 1
ATOM 973 C CA . ILE A 1 110 ? -20.396 9.055 44.357 1.00 95.00 110 ILE A CA 1
ATOM 974 C C . ILE A 1 110 ? -20.458 10.502 43.866 1.00 95.00 110 ILE A C 1
ATOM 976 O O . ILE A 1 110 ? -19.560 10.946 43.153 1.00 95.00 110 ILE A O 1
ATOM 980 N N . ASP A 1 111 ? -21.480 11.253 44.278 1.00 92.94 111 ASP A N 1
ATOM 981 C CA . ASP A 1 111 ? -21.667 12.640 43.857 1.00 92.94 111 ASP A CA 1
ATOM 982 C C . ASP A 1 111 ? -20.607 13.585 44.436 1.00 92.94 111 ASP A C 1
ATOM 984 O O . ASP A 1 111 ? -20.379 14.648 43.856 1.00 92.94 111 ASP A O 1
ATOM 988 N N . LEU A 1 112 ? -19.893 13.162 45.490 1.00 93.50 112 LEU A N 1
ATOM 989 C CA . LEU A 1 112 ? -18.763 13.893 46.069 1.00 93.50 112 LEU A CA 1
ATOM 990 C C . LEU A 1 112 ? -17.522 13.895 45.165 1.00 93.50 112 LEU A C 1
ATOM 992 O O . LEU A 1 112 ? -16.695 14.796 45.277 1.00 93.50 112 LEU A O 1
ATOM 996 N N . VAL A 1 113 ? -17.371 12.902 44.283 1.00 93.75 113 VAL A N 1
ATOM 997 C CA . VAL A 1 113 ? -16.249 12.824 43.330 1.00 93.75 113 VAL A CA 1
ATOM 998 C C . VAL A 1 113 ? -16.574 13.710 42.136 1.00 93.75 113 VAL A C 1
ATOM 1000 O O . VAL A 1 113 ? -17.574 13.481 41.476 1.00 93.75 113 VAL A O 1
ATOM 1003 N N . LEU A 1 114 ? -15.782 14.724 41.805 1.00 91.38 114 LEU A N 1
ATOM 1004 C CA . LEU A 1 114 ? -16.091 15.619 40.680 1.00 91.38 114 LEU A CA 1
ATOM 1005 C C . LEU A 1 114 ? -15.546 15.093 39.343 1.00 91.38 114 LEU A C 1
ATOM 1007 O O . LEU A 1 114 ? -16.173 15.293 38.301 1.00 91.38 114 LEU A O 1
ATOM 1011 N N . ASP A 1 115 ? -14.426 14.374 39.371 1.00 93.38 115 ASP A N 1
ATOM 1012 C CA . ASP A 1 115 ? -13.792 13.762 38.211 1.00 93.38 115 ASP A CA 1
ATOM 1013 C C . ASP A 1 115 ? -14.709 12.713 37.562 1.00 93.38 115 ASP A C 1
ATOM 1015 O O . ASP A 1 115 ? -15.056 11.675 38.138 1.00 93.38 115 ASP A O 1
ATOM 1019 N N . LYS A 1 116 ? -15.091 12.983 36.310 1.00 93.94 116 LYS A N 1
ATOM 1020 C CA . LYS A 1 116 ? -16.015 12.144 35.539 1.00 93.94 116 LYS A CA 1
ATOM 1021 C C . LYS A 1 116 ? -15.465 10.734 35.290 1.00 93.94 116 LYS A C 1
ATOM 1023 O O . LYS A 1 116 ? -16.239 9.778 35.254 1.00 93.94 116 LYS A O 1
ATOM 1028 N N . LYS A 1 117 ? -14.149 10.582 35.114 1.00 95.50 117 LYS A N 1
ATOM 1029 C CA . LYS A 1 117 ? -13.516 9.286 34.843 1.00 95.50 117 LYS A CA 1
ATOM 1030 C C . LYS A 1 117 ? -13.511 8.422 36.102 1.00 95.50 117 LYS A C 1
ATOM 1032 O O . LYS A 1 117 ? -13.880 7.254 36.028 1.00 95.50 117 LYS A O 1
ATOM 1037 N N . LEU A 1 118 ? -13.173 8.991 37.258 1.00 96.19 118 LEU A N 1
ATOM 1038 C CA . LEU A 1 118 ? -13.238 8.290 38.543 1.00 96.19 118 LEU A CA 1
ATOM 1039 C C . LEU A 1 118 ? -14.680 7.931 38.916 1.00 96.19 118 LEU A C 1
ATOM 1041 O O . LEU A 1 118 ? -14.932 6.785 39.285 1.00 96.19 118 LEU A O 1
ATOM 1045 N N . LYS A 1 119 ? -15.640 8.850 38.729 1.00 95.69 119 LYS A N 1
ATOM 1046 C CA . LYS A 1 119 ? -17.081 8.560 38.875 1.00 95.69 119 LYS A CA 1
ATOM 1047 C C . LYS A 1 119 ? -17.508 7.354 38.043 1.00 95.69 119 LYS A C 1
ATOM 1049 O O . LYS A 1 119 ? -18.129 6.432 38.565 1.00 95.69 119 LYS A O 1
ATOM 1054 N N . SER A 1 120 ? -17.134 7.335 36.766 1.00 97.31 120 SER A N 1
ATOM 1055 C CA . SER A 1 120 ? -17.421 6.224 35.857 1.00 97.31 120 SER A CA 1
ATOM 1056 C C . SER A 1 120 ? -16.856 4.894 36.372 1.00 97.31 120 SER A C 1
ATOM 1058 O O . SER A 1 120 ? -17.572 3.898 36.445 1.00 97.31 120 SER A O 1
ATOM 1060 N N . LYS A 1 121 ? -15.600 4.883 36.839 1.00 97.12 121 LYS A N 1
ATOM 1061 C CA . LYS A 1 121 ? -14.974 3.687 37.425 1.00 97.12 121 LYS A CA 1
ATOM 1062 C C . LYS A 1 121 ? -15.650 3.220 38.719 1.00 97.12 121 LYS A C 1
ATOM 1064 O O . LYS A 1 121 ? -15.718 2.016 38.953 1.00 97.12 121 LYS A O 1
ATOM 1069 N N . ILE A 1 122 ? -16.190 4.130 39.531 1.00 97.44 122 ILE A N 1
ATOM 1070 C CA . ILE A 1 122 ? -16.977 3.760 40.718 1.00 97.44 122 ILE A CA 1
ATOM 1071 C C . ILE A 1 122 ? -18.269 3.060 40.301 1.00 97.44 122 ILE A C 1
ATOM 1073 O O . ILE A 1 122 ? -18.556 1.990 40.838 1.00 97.44 122 ILE A O 1
ATOM 1077 N N . TYR A 1 123 ? -19.015 3.608 39.336 1.00 97.44 123 TYR A N 1
ATOM 1078 C CA . TYR A 1 123 ? -20.209 2.946 38.799 1.00 97.44 123 TYR A CA 1
ATOM 1079 C C . TYR A 1 123 ? -19.877 1.554 38.244 1.00 97.44 123 TYR A C 1
ATOM 1081 O O . TYR A 1 123 ? -20.582 0.598 38.545 1.00 97.44 123 TYR A O 1
ATOM 1089 N N . MET A 1 124 ? -18.760 1.405 37.526 1.00 96.25 124 MET A N 1
ATOM 1090 C CA . MET A 1 124 ? -18.285 0.100 37.039 1.00 96.25 124 MET A CA 1
ATOM 1091 C C . MET A 1 124 ? -17.902 -0.888 38.152 1.00 96.25 124 MET A C 1
ATOM 1093 O O . MET A 1 124 ? -17.814 -2.085 37.899 1.00 96.25 124 MET A O 1
ATOM 1097 N N . SER A 1 125 ? -17.662 -0.409 39.376 1.00 96.00 125 SER A N 1
ATOM 1098 C CA . SER A 1 125 ? -17.322 -1.249 40.532 1.00 96.00 125 SER A CA 1
ATOM 1099 C C . SER A 1 125 ? -18.538 -1.777 41.302 1.00 96.00 125 SER A C 1
ATOM 1101 O O . SER A 1 125 ? -18.358 -2.481 42.303 1.00 96.00 125 SER A O 1
ATOM 1103 N N . LEU A 1 126 ? -19.755 -1.381 40.914 1.00 96.75 126 LEU A N 1
ATOM 1104 C CA . LEU A 1 126 ? -20.981 -1.852 41.553 1.00 96.75 126 LEU A CA 1
ATOM 1105 C C . LEU A 1 126 ? -21.192 -3.339 41.238 1.00 96.75 126 LEU A C 1
ATOM 1107 O O . LEU A 1 126 ? -20.965 -3.787 40.116 1.00 96.75 126 LEU A O 1
ATOM 1111 N N . LYS A 1 127 ? -21.635 -4.115 42.227 1.00 94.75 127 LYS A N 1
ATOM 1112 C CA . LYS A 1 127 ? -21.927 -5.549 42.065 1.00 94.75 127 LYS A CA 1
ATOM 1113 C C . LYS A 1 127 ? -23.250 -5.768 41.326 1.00 94.75 127 LYS A C 1
ATOM 1115 O O . LYS A 1 127 ? -23.383 -6.712 40.550 1.00 94.75 127 LYS A O 1
ATOM 1120 N N . ASN A 1 128 ? -24.232 -4.904 41.563 1.00 94.75 128 ASN A N 1
ATOM 1121 C CA . ASN A 1 128 ? -25.552 -4.972 40.961 1.00 94.75 128 ASN A CA 1
ATOM 1122 C C . ASN A 1 128 ? -25.571 -4.276 39.592 1.00 94.75 128 ASN A C 1
ATOM 1124 O O . ASN A 1 128 ? -25.567 -3.046 39.492 1.00 94.75 128 ASN A O 1
ATOM 1128 N N . LYS A 1 129 ? -25.674 -5.082 38.530 1.00 93.44 129 LYS A N 1
ATOM 1129 C CA . LYS A 1 129 ? -25.728 -4.606 37.143 1.00 93.44 129 LYS A CA 1
ATOM 1130 C C . LYS A 1 129 ? -26.896 -3.650 36.871 1.00 93.44 129 LYS A C 1
ATOM 1132 O O . LYS A 1 129 ? -26.712 -2.707 36.108 1.00 93.44 129 LYS A O 1
ATOM 1137 N N . GLU A 1 130 ? -28.053 -3.811 37.517 1.00 94.75 130 GLU A N 1
ATOM 1138 C CA . GLU A 1 130 ? -29.208 -2.912 37.329 1.00 94.75 130 GLU A CA 1
ATOM 1139 C C . GLU A 1 130 ? -28.908 -1.479 37.787 1.00 94.75 130 GLU A C 1
ATOM 1141 O O . GLU A 1 130 ? -29.362 -0.505 37.180 1.00 94.75 130 GLU A O 1
ATOM 1146 N N . LEU A 1 131 ? -28.080 -1.325 38.826 1.00 95.62 131 LEU A N 1
ATOM 1147 C CA . LEU A 1 131 ? -27.634 -0.006 39.274 1.00 95.62 131 LEU A CA 1
ATOM 1148 C C . LEU A 1 131 ? -26.691 0.641 38.257 1.00 95.62 131 LEU A C 1
ATOM 1150 O O . LEU A 1 131 ? -26.772 1.853 38.048 1.00 95.62 131 LEU A O 1
ATOM 1154 N N . ILE A 1 132 ? -25.845 -0.149 37.591 1.00 96.19 132 ILE A N 1
ATOM 1155 C CA . ILE A 1 132 ? -24.988 0.336 36.502 1.00 96.19 132 ILE A CA 1
ATOM 1156 C C . ILE A 1 132 ? -25.855 0.769 35.315 1.00 96.19 132 ILE A C 1
ATOM 1158 O O . ILE A 1 132 ? -25.723 1.900 34.847 1.00 96.19 132 ILE A O 1
ATOM 1162 N N . LYS A 1 133 ? -26.816 -0.068 34.893 1.00 94.69 133 LYS A N 1
ATOM 1163 C CA . LYS A 1 133 ? -27.762 0.230 33.802 1.00 94.69 133 LYS A CA 1
ATOM 1164 C C . LYS A 1 133 ? -28.510 1.543 34.018 1.00 94.69 133 LYS A C 1
ATOM 1166 O O . LYS A 1 133 ? -28.542 2.392 33.126 1.00 94.69 133 LYS A O 1
ATOM 1171 N N . LYS A 1 134 ? -29.058 1.754 35.221 1.00 94.25 134 LYS A N 1
ATOM 1172 C CA . LYS A 1 134 ? -29.772 2.990 35.592 1.00 94.25 134 LYS A CA 1
ATOM 1173 C C . LYS A 1 134 ? -28.888 4.240 35.501 1.00 94.25 134 LYS A C 1
ATOM 1175 O O . LYS A 1 134 ? -29.394 5.341 35.285 1.00 94.25 134 LYS A O 1
ATOM 1180 N N . ASN A 1 135 ? -27.574 4.077 35.649 1.00 94.25 135 ASN A N 1
ATOM 1181 C CA . ASN A 1 135 ? -26.596 5.160 35.680 1.00 94.25 135 ASN A CA 1
ATOM 1182 C C . ASN A 1 135 ? -25.667 5.187 34.461 1.00 94.25 135 ASN A C 1
ATOM 1184 O O . ASN A 1 135 ? -24.652 5.878 34.484 1.00 94.25 135 ASN A O 1
ATOM 1188 N N . ILE A 1 136 ? -26.027 4.508 33.369 1.00 94.06 136 ILE A N 1
ATOM 1189 C CA . ILE A 1 136 ? -25.165 4.373 32.189 1.00 94.06 136 ILE A CA 1
ATOM 1190 C C . ILE A 1 136 ? -24.728 5.720 31.590 1.00 94.06 136 ILE A C 1
ATOM 1192 O O . ILE A 1 136 ? -23.599 5.866 31.136 1.00 94.06 136 ILE A O 1
ATOM 1196 N N . LYS A 1 137 ? -25.583 6.750 31.675 1.00 92.44 137 LYS A N 1
ATOM 1197 C CA . LYS A 1 137 ? -25.290 8.127 31.232 1.00 92.44 137 LYS A CA 1
ATOM 1198 C C . LYS A 1 137 ? -24.123 8.793 31.977 1.00 92.44 137 LYS A C 1
ATOM 1200 O O . LYS A 1 137 ? -23.572 9.778 31.493 1.00 92.44 137 LYS A O 1
ATOM 1205 N N . ASN A 1 138 ? -23.780 8.284 33.160 1.00 94.00 138 ASN A N 1
ATOM 1206 C CA . ASN A 1 138 ? -22.694 8.795 33.992 1.00 94.00 138 ASN A CA 1
ATOM 1207 C C . ASN A 1 138 ? -21.359 8.099 33.694 1.00 94.00 138 ASN A C 1
ATOM 1209 O O . ASN A 1 138 ? -20.325 8.521 34.215 1.00 94.00 138 ASN A O 1
ATOM 1213 N N . LEU A 1 139 ? -21.369 7.052 32.865 1.00 96.00 139 LEU A N 1
ATOM 1214 C CA . LEU A 1 139 ? -20.159 6.382 32.422 1.00 96.00 139 LEU A CA 1
ATOM 1215 C C . LEU A 1 139 ? -19.445 7.196 31.336 1.00 96.00 139 LEU A C 1
ATOM 1217 O O . LEU A 1 139 ? -20.036 7.992 30.600 1.00 96.00 139 LEU A O 1
ATOM 1221 N N . THR A 1 140 ? -18.136 6.994 31.236 1.00 96.50 140 THR A N 1
ATOM 1222 C CA . THR A 1 140 ? -17.376 7.401 30.053 1.00 96.50 140 THR A CA 1
ATOM 1223 C C . THR A 1 140 ? -17.751 6.520 28.862 1.00 96.50 140 THR A C 1
ATOM 1225 O O . THR A 1 140 ? -18.296 5.433 29.037 1.00 96.50 140 THR A O 1
ATOM 1228 N N . HIS A 1 141 ? -17.434 6.966 27.644 1.00 95.00 141 HIS A N 1
ATOM 1229 C CA . HIS A 1 141 ? -17.696 6.185 26.433 1.00 95.00 141 HIS A CA 1
ATOM 1230 C C . HIS A 1 141 ? -17.076 4.777 26.502 1.00 95.00 141 HIS A C 1
ATOM 1232 O O . HIS A 1 141 ? -17.741 3.794 26.191 1.00 95.00 141 HIS A O 1
ATOM 1238 N N . GLU A 1 142 ? -15.812 4.678 26.924 1.00 95.62 142 GLU A N 1
ATOM 1239 C CA . GLU A 1 142 ? -15.084 3.407 27.034 1.00 95.62 142 GLU A CA 1
ATOM 1240 C C . GLU A 1 142 ? -15.706 2.472 28.077 1.00 95.62 142 GLU A C 1
ATOM 1242 O O . GLU A 1 142 ? -15.911 1.290 27.805 1.00 95.62 142 GLU A O 1
ATOM 1247 N N . ASP A 1 143 ? -16.041 2.999 29.258 1.00 96.62 143 ASP A N 1
ATOM 1248 C CA . ASP A 1 143 ? -16.633 2.204 30.336 1.00 96.62 143 ASP A CA 1
ATOM 1249 C C . ASP A 1 143 ? -18.057 1.751 29.993 1.00 96.62 143 ASP A C 1
ATOM 1251 O O . ASP A 1 143 ? -18.404 0.597 30.239 1.00 96.62 143 ASP A O 1
ATOM 1255 N N . ALA A 1 144 ? -18.863 2.626 29.382 1.00 97.00 144 ALA A N 1
ATOM 1256 C CA . ALA A 1 144 ? -20.206 2.285 28.923 1.00 97.00 144 ALA A CA 1
ATOM 1257 C C . ALA A 1 144 ? -20.167 1.160 27.889 1.00 97.00 144 ALA A C 1
ATOM 1259 O O . ALA A 1 144 ? -20.894 0.180 28.026 1.00 97.00 144 ALA A O 1
ATOM 1260 N N . LEU A 1 145 ? -19.294 1.269 26.885 1.00 96.38 145 LEU A N 1
ATOM 1261 C CA . LEU A 1 145 ? -19.157 0.239 25.863 1.00 96.38 145 LEU A CA 1
ATOM 1262 C C . LEU A 1 145 ? -18.671 -1.088 26.462 1.00 96.38 145 LEU A C 1
ATOM 1264 O O . LEU A 1 145 ? -19.256 -2.130 26.184 1.00 96.38 145 LEU A O 1
ATOM 1268 N N . SER A 1 146 ? -17.648 -1.048 27.323 1.00 96.44 146 SER A N 1
ATOM 1269 C CA . SER A 1 146 ? -17.128 -2.234 28.018 1.00 96.44 146 SER A CA 1
ATOM 1270 C C . SER A 1 146 ? -18.211 -2.938 28.842 1.00 96.44 146 SER A C 1
ATOM 1272 O O . SER A 1 146 ? -18.372 -4.156 28.759 1.00 96.44 146 SER A O 1
ATOM 1274 N N . PHE A 1 147 ? -19.016 -2.168 29.581 1.00 97.50 147 PHE A N 1
ATOM 1275 C CA . PHE A 1 147 ? -20.152 -2.702 30.324 1.00 97.50 147 PHE A CA 1
ATOM 1276 C C . PHE A 1 147 ? -21.186 -3.348 29.403 1.00 97.50 147 PHE A C 1
ATOM 1278 O O . PHE A 1 147 ? -21.553 -4.500 29.622 1.00 97.50 147 PHE A O 1
ATOM 1285 N N . LEU A 1 148 ? -21.629 -2.637 28.364 1.00 97.25 148 LEU A N 1
ATOM 1286 C CA . LEU A 1 148 ? -22.661 -3.119 27.445 1.00 97.25 148 LEU A CA 1
ATOM 1287 C C . LEU A 1 148 ? -22.230 -4.385 26.693 1.00 97.25 148 LEU A C 1
ATOM 1289 O O . LEU A 1 148 ? -23.036 -5.294 26.518 1.00 97.25 148 LEU A O 1
ATOM 1293 N N . LEU A 1 149 ? -20.953 -4.497 26.320 1.00 96.56 149 LEU A N 1
ATOM 1294 C CA . LEU A 1 149 ? -20.402 -5.705 25.699 1.00 96.56 149 LEU A CA 1
ATOM 1295 C C . LEU A 1 149 ? -20.411 -6.924 26.637 1.00 96.56 149 LEU A C 1
ATOM 1297 O O . LEU A 1 149 ? -20.457 -8.056 26.157 1.00 96.56 149 LEU A O 1
ATOM 1301 N N . SER A 1 150 ? -20.407 -6.706 27.957 1.00 95.38 150 SER A N 1
ATOM 1302 C CA . SER A 1 150 ? -20.462 -7.768 28.976 1.00 95.38 150 SER A CA 1
ATOM 1303 C C . SER A 1 150 ? -21.876 -8.280 29.298 1.00 95.38 150 SER A C 1
ATOM 1305 O O . SER A 1 150 ? -22.028 -9.192 30.119 1.00 95.38 150 SER A O 1
ATOM 1307 N N . LEU A 1 151 ? -22.910 -7.664 28.719 1.00 96.31 151 LEU A N 1
ATOM 1308 C CA . LEU A 1 151 ? -24.311 -8.033 28.929 1.00 96.31 151 LEU A CA 1
ATOM 1309 C C . LEU A 1 151 ? -24.725 -9.243 28.076 1.00 96.31 151 LEU A C 1
ATOM 1311 O O . LEU A 1 151 ? -24.009 -9.634 27.149 1.00 96.31 151 LEU A O 1
ATOM 1315 N N . SER A 1 152 ? -25.878 -9.841 28.393 1.00 96.94 152 SER A N 1
ATOM 1316 C CA . SER A 1 152 ? -26.484 -10.866 27.535 1.00 96.94 152 SER A CA 1
ATOM 1317 C C . SER A 1 152 ? -26.970 -10.262 26.214 1.00 96.94 152 SER A C 1
ATOM 1319 O O . SER A 1 152 ? -27.089 -9.042 26.075 1.00 96.94 152 SER A O 1
ATOM 1321 N N . ASP A 1 153 ? -27.264 -11.108 25.228 1.00 97.81 153 ASP A N 1
ATOM 1322 C CA . ASP A 1 153 ? -27.801 -10.640 23.950 1.00 97.81 153 ASP A CA 1
ATOM 1323 C C . ASP A 1 153 ? -29.145 -9.925 24.125 1.00 97.81 153 ASP A C 1
ATOM 1325 O O . ASP A 1 153 ? -29.339 -8.858 23.548 1.00 97.81 153 ASP A O 1
ATOM 1329 N N . GLU A 1 154 ? -30.045 -10.446 24.966 1.00 97.00 154 GLU A N 1
ATOM 1330 C CA . GLU A 1 154 ? -31.349 -9.823 25.225 1.00 97.00 154 GLU A CA 1
ATOM 1331 C C . GLU A 1 154 ? -31.191 -8.397 25.764 1.00 97.00 154 GLU A C 1
ATOM 1333 O O . GLU A 1 154 ? -31.877 -7.469 25.333 1.00 97.00 154 GLU A O 1
ATOM 1338 N N . GLU A 1 155 ? -30.245 -8.211 26.685 1.00 96.94 155 GLU A N 1
ATOM 1339 C CA . GLU A 1 155 ? -29.939 -6.910 27.267 1.00 96.94 155 GLU A CA 1
ATOM 1340 C C . GLU A 1 155 ? -29.283 -5.978 26.239 1.00 96.94 155 GLU A C 1
ATOM 1342 O O . GLU A 1 155 ? -29.671 -4.815 26.128 1.00 96.94 155 GLU A O 1
ATOM 1347 N N . LYS A 1 156 ? -28.316 -6.467 25.448 1.00 97.75 156 LYS A N 1
ATOM 1348 C CA . LYS A 1 156 ? -27.682 -5.681 24.374 1.00 97.75 156 LYS A CA 1
ATOM 1349 C C . LYS A 1 156 ? -28.716 -5.177 23.368 1.00 97.75 156 LYS A C 1
ATOM 1351 O O . LYS A 1 156 ? -28.654 -4.011 22.980 1.00 97.75 156 LYS A O 1
ATOM 1356 N N . ILE A 1 157 ? -29.679 -6.018 22.987 1.00 97.62 157 ILE A N 1
ATOM 1357 C CA . ILE A 1 157 ? -30.758 -5.677 22.048 1.00 97.62 157 ILE A CA 1
ATOM 1358 C C . ILE A 1 157 ? -31.614 -4.521 22.579 1.00 97.62 157 ILE A C 1
ATOM 1360 O O . ILE A 1 157 ? -31.957 -3.608 21.827 1.00 97.62 157 ILE A O 1
ATOM 1364 N N . GLU A 1 158 ? -31.902 -4.477 23.882 1.00 96.38 158 GLU A N 1
ATOM 1365 C CA . GLU A 1 158 ? -32.611 -3.344 24.493 1.00 96.38 158 GLU A CA 1
ATOM 1366 C C . GLU A 1 158 ? -31.863 -2.014 24.278 1.00 96.38 158 GLU A C 1
ATOM 1368 O O . GLU A 1 158 ? -32.473 -0.981 23.987 1.00 96.38 158 GLU A O 1
ATOM 1373 N N . TYR A 1 159 ? -30.534 -2.029 24.392 1.00 96.44 159 TYR A N 1
ATOM 1374 C CA . TYR A 1 159 ? -29.694 -0.847 24.185 1.00 96.44 159 TYR A CA 1
ATOM 1375 C C . TYR A 1 159 ? -29.514 -0.489 22.709 1.00 96.44 159 TYR A C 1
ATOM 1377 O O . TYR A 1 159 ? -29.526 0.700 22.377 1.00 96.44 159 TYR A O 1
ATOM 1385 N N . ILE A 1 160 ? -29.430 -1.487 21.827 1.00 96.75 160 ILE A N 1
ATOM 1386 C CA . ILE A 1 160 ? -29.449 -1.297 20.371 1.00 96.75 160 ILE A CA 1
ATOM 1387 C C . ILE A 1 160 ? -30.730 -0.561 19.959 1.00 96.75 160 ILE A C 1
ATOM 1389 O O . ILE A 1 160 ? -30.655 0.465 19.285 1.00 96.75 160 ILE A O 1
ATOM 1393 N N . ASN A 1 161 ? -31.891 -0.999 20.456 1.00 95.12 161 ASN A N 1
ATOM 1394 C CA . ASN A 1 161 ? -33.189 -0.371 20.176 1.00 95.12 161 ASN A CA 1
ATOM 1395 C C . ASN A 1 161 ? -33.299 1.070 20.696 1.00 95.12 161 ASN A C 1
ATOM 1397 O O . ASN A 1 161 ? -34.065 1.874 20.168 1.00 95.12 161 ASN A O 1
ATOM 1401 N N . LYS A 1 162 ? -32.510 1.421 21.715 1.00 94.44 162 LYS A N 1
ATOM 1402 C CA . LYS A 1 162 ? -32.384 2.791 22.238 1.00 94.44 162 LYS A CA 1
ATOM 1403 C C . LYS A 1 162 ? -31.327 3.629 21.501 1.00 94.44 162 LYS A C 1
ATOM 1405 O O . LYS A 1 162 ? -31.126 4.787 21.862 1.00 94.44 162 LYS A O 1
ATOM 1410 N N . GLY A 1 163 ? -30.644 3.070 20.500 1.00 93.50 163 GLY A N 1
ATOM 1411 C CA . GLY A 1 163 ? -29.634 3.758 19.692 1.00 93.50 163 GLY A CA 1
ATOM 1412 C C . GLY A 1 163 ? -28.229 3.803 20.302 1.00 93.50 163 GLY A C 1
ATOM 1413 O O . GLY A 1 163 ? -27.379 4.547 19.817 1.00 93.50 163 GLY A O 1
ATOM 1414 N N . TYR A 1 164 ? -27.947 3.030 21.354 1.00 94.00 164 TYR A N 1
ATOM 1415 C CA . TYR A 1 164 ? -26.619 3.008 21.973 1.00 94.00 164 TYR A CA 1
ATOM 1416 C C . TYR A 1 164 ? -25.666 2.108 21.190 1.00 94.00 164 TYR A C 1
ATOM 1418 O O . TYR A 1 164 ? -25.938 0.923 21.039 1.00 94.00 164 TYR A O 1
ATOM 1426 N N . TYR A 1 165 ? -24.525 2.654 20.750 1.00 94.62 165 TYR A N 1
ATOM 1427 C CA . TYR A 1 165 ? -23.394 1.898 20.181 1.00 94.62 165 TYR A CA 1
ATOM 1428 C C . TYR A 1 165 ? -23.785 0.843 19.135 1.00 94.62 165 TYR A C 1
ATOM 1430 O O . TYR A 1 165 ? -23.149 -0.211 19.053 1.00 94.62 165 TYR A O 1
ATOM 1438 N N . VAL A 1 166 ? -24.832 1.130 18.353 1.00 96.00 166 VAL A N 1
ATOM 1439 C CA . VAL A 1 166 ? -25.551 0.146 17.531 1.00 96.00 166 VAL A CA 1
ATOM 1440 C C . VAL A 1 166 ? -24.605 -0.758 16.735 1.00 96.00 166 VAL A C 1
ATOM 1442 O O . VAL A 1 166 ? -24.711 -1.976 16.892 1.00 96.00 166 VAL A O 1
ATOM 1445 N N . PRO A 1 167 ? -23.618 -0.232 15.977 1.00 95.88 167 PRO A N 1
ATOM 1446 C CA . PRO A 1 167 ? -22.804 -1.094 15.130 1.00 95.88 167 PRO A CA 1
ATOM 1447 C C . PRO A 1 167 ? -21.898 -2.058 15.893 1.00 95.88 167 PRO A C 1
ATOM 1449 O O . PRO A 1 167 ? -21.666 -3.180 15.457 1.00 95.88 167 PRO A O 1
ATOM 1452 N N . ILE A 1 168 ? -21.365 -1.624 17.038 1.00 96.12 168 ILE A N 1
ATOM 1453 C CA . ILE A 1 168 ? -20.455 -2.449 17.839 1.00 96.12 168 ILE A CA 1
ATOM 1454 C C . ILE A 1 168 ? -21.250 -3.514 18.594 1.00 96.12 168 ILE A C 1
ATOM 1456 O O . ILE A 1 168 ? -20.827 -4.667 18.646 1.00 96.12 168 ILE A O 1
ATOM 1460 N N . LEU A 1 169 ? -22.406 -3.145 19.156 1.00 96.94 169 LEU A N 1
ATOM 1461 C CA . LEU A 1 169 ? -23.211 -4.097 19.914 1.00 96.94 169 LEU A CA 1
ATOM 1462 C C . LEU A 1 169 ? -23.791 -5.187 19.024 1.00 96.94 169 LEU A C 1
ATOM 1464 O O . LEU A 1 169 ? -23.723 -6.347 19.420 1.00 96.94 169 LEU A O 1
ATOM 1468 N N . ILE A 1 170 ? -24.271 -4.848 17.825 1.00 96.81 170 ILE A N 1
ATOM 1469 C CA . ILE A 1 170 ? -24.776 -5.842 16.869 1.00 96.81 170 ILE A CA 1
ATOM 1470 C C . ILE A 1 170 ? -23.702 -6.870 16.530 1.00 96.81 170 ILE A C 1
ATOM 1472 O O . ILE A 1 170 ? -23.944 -8.064 16.669 1.00 96.81 170 ILE A O 1
ATOM 1476 N N . CYS A 1 171 ? -22.491 -6.428 16.184 1.00 96.19 171 CYS A N 1
ATOM 1477 C CA . CYS A 1 171 ? -21.374 -7.325 15.875 1.00 96.19 171 CYS A CA 1
ATOM 1478 C C . CYS A 1 171 ? -20.896 -8.170 17.073 1.00 96.19 171 CYS A C 1
ATOM 1480 O O . CYS A 1 171 ? -20.109 -9.092 16.882 1.00 96.19 171 CYS A O 1
ATOM 1482 N N . SER A 1 172 ? -21.357 -7.873 18.295 1.00 96.12 172 SER A N 1
ATOM 1483 C CA . SER A 1 172 ? -21.043 -8.624 19.519 1.00 96.12 172 SER A CA 1
ATOM 1484 C C . SER A 1 172 ? -22.124 -9.626 19.949 1.00 96.12 172 SER A C 1
ATOM 1486 O O . SER A 1 172 ? -21.982 -10.252 21.006 1.00 96.12 172 SER A O 1
ATOM 1488 N N . LEU A 1 173 ? -23.229 -9.716 19.203 1.00 96.88 173 LEU A N 1
ATOM 1489 C CA . LEU A 1 173 ? -24.306 -10.673 19.454 1.00 96.88 173 LEU A CA 1
ATOM 1490 C C . LEU A 1 173 ? -23.895 -12.083 19.011 1.00 96.88 173 LEU A C 1
ATOM 1492 O O . LEU A 1 173 ? -22.985 -12.266 18.198 1.00 96.88 173 LEU A O 1
ATOM 1496 N N . SER A 1 174 ? -24.606 -13.094 19.510 1.00 95.88 174 SER A N 1
ATOM 1497 C CA . SER A 1 174 ? -24.576 -14.431 18.912 1.00 95.88 174 SER A CA 1
ATOM 1498 C C . SER A 1 174 ? -24.981 -14.384 17.436 1.00 95.88 174 SER A C 1
ATOM 1500 O O . SER A 1 174 ? -25.701 -13.486 17.004 1.00 95.88 174 SER A O 1
ATOM 1502 N N . ILE A 1 175 ? -24.545 -15.377 16.654 1.00 94.69 175 ILE A N 1
ATOM 1503 C CA . ILE A 1 175 ? -24.761 -15.389 15.199 1.00 94.69 175 ILE A CA 1
ATOM 1504 C C . ILE A 1 175 ? -26.246 -15.275 14.828 1.00 94.69 175 ILE A C 1
ATOM 1506 O O . ILE A 1 175 ? -26.593 -14.529 13.920 1.00 94.69 175 ILE A O 1
ATOM 1510 N N . GLU A 1 176 ? -27.126 -15.964 15.559 1.00 94.12 176 GLU A N 1
ATOM 1511 C CA . GLU A 1 176 ? -28.570 -15.958 15.312 1.00 94.12 176 GLU A CA 1
ATOM 1512 C C . GLU A 1 176 ? -29.165 -14.559 15.519 1.00 94.12 176 GLU A C 1
ATOM 1514 O O . GLU A 1 176 ? -29.846 -14.029 14.638 1.00 94.12 176 GLU A O 1
ATOM 1519 N N . ASN A 1 177 ? -28.842 -13.928 16.651 1.00 96.75 177 ASN A N 1
ATOM 1520 C CA . ASN A 1 177 ? -29.307 -12.580 16.963 1.00 96.75 177 ASN A CA 1
ATOM 1521 C C . ASN A 1 177 ? -28.656 -11.525 16.064 1.00 96.75 177 ASN A C 1
ATOM 1523 O O . ASN A 1 177 ? -29.319 -10.564 15.685 1.00 96.75 177 ASN A O 1
ATOM 1527 N N . PHE A 1 178 ? -27.397 -11.713 15.666 1.00 97.00 178 PHE A N 1
ATOM 1528 C CA . PHE A 1 178 ? -26.713 -10.827 14.733 1.00 97.00 178 PHE A CA 1
ATOM 1529 C C . PHE A 1 178 ? -27.495 -10.686 13.423 1.00 97.00 178 PHE A C 1
ATOM 1531 O O . PHE A 1 178 ? -27.833 -9.563 13.060 1.00 97.00 178 PHE A O 1
ATOM 1538 N N . TYR A 1 179 ? -27.838 -11.787 12.740 1.00 96.06 179 TYR A N 1
ATOM 1539 C CA . TYR A 1 179 ? -28.566 -11.706 11.463 1.00 96.06 179 TYR A CA 1
ATOM 1540 C C . TYR A 1 179 ? -29.935 -11.043 11.624 1.00 96.06 179 TYR A C 1
ATOM 1542 O O . TYR A 1 179 ? -30.316 -10.193 10.818 1.00 96.06 179 TYR A O 1
ATOM 1550 N N . LYS A 1 180 ? -30.660 -11.404 12.688 1.00 95.31 180 LYS A N 1
ATOM 1551 C CA . LYS A 1 180 ? -31.980 -10.843 12.978 1.00 95.31 180 LYS A CA 1
ATOM 1552 C C . LYS A 1 180 ? -31.916 -9.330 13.183 1.00 95.31 180 LYS A C 1
ATOM 1554 O O . LYS A 1 180 ? -32.643 -8.594 12.524 1.00 95.31 180 LYS A O 1
ATOM 1559 N N . GLU A 1 181 ? -31.048 -8.867 14.078 1.00 96.56 181 GLU A N 1
ATOM 1560 C CA . GLU A 1 181 ? -30.971 -7.454 14.453 1.00 96.56 181 GLU A CA 1
ATOM 1561 C C . GLU A 1 181 ? -30.285 -6.612 13.370 1.00 96.56 181 GLU A C 1
ATOM 1563 O O . GLU A 1 181 ? -30.694 -5.478 13.122 1.00 96.56 181 GLU A O 1
ATOM 1568 N N . PHE A 1 182 ? -29.311 -7.169 12.642 1.00 96.56 182 PHE A N 1
ATOM 1569 C CA . PHE A 1 182 ? -28.694 -6.503 11.492 1.00 96.56 182 PHE A CA 1
ATOM 1570 C C . PHE A 1 182 ? -29.728 -6.160 10.409 1.00 96.56 182 PHE A C 1
ATOM 1572 O O . PHE A 1 182 ? -29.662 -5.086 9.812 1.00 96.56 182 PHE A O 1
ATOM 1579 N N . GLY A 1 183 ? -30.718 -7.026 10.172 1.00 94.69 183 GLY A N 1
ATOM 1580 C CA . GLY A 1 183 ? -31.793 -6.752 9.214 1.00 94.69 183 GLY A CA 1
ATOM 1581 C C . GLY A 1 183 ? -32.680 -5.558 9.597 1.00 94.69 183 GLY A C 1
ATOM 1582 O O . GLY A 1 183 ? -33.248 -4.909 8.717 1.00 94.69 183 GLY A O 1
ATOM 1583 N N . LEU A 1 184 ? -32.769 -5.231 10.891 1.00 95.38 184 LEU A N 1
ATOM 1584 C CA . LEU A 1 184 ? -33.674 -4.210 11.430 1.00 95.38 184 LEU A CA 1
ATOM 1585 C C . LEU A 1 184 ? -33.066 -2.800 11.480 1.00 95.38 184 LEU A C 1
ATOM 1587 O O . LEU A 1 184 ? -33.808 -1.821 11.567 1.00 95.38 184 LEU A O 1
ATOM 1591 N N . ILE A 1 185 ? -31.738 -2.663 11.423 1.00 95.56 185 ILE A N 1
ATOM 1592 C CA . ILE A 1 185 ? -31.086 -1.349 11.531 1.00 95.56 185 ILE A CA 1
ATOM 1593 C C . ILE A 1 185 ? -31.102 -0.556 10.222 1.00 95.56 185 ILE A C 1
ATOM 1595 O O . ILE A 1 185 ? -31.249 -1.097 9.125 1.00 95.56 185 ILE A O 1
ATOM 1599 N N . SER A 1 186 ? -30.893 0.757 10.338 1.00 95.19 186 SER A N 1
ATOM 1600 C CA . SER A 1 186 ? -30.748 1.657 9.192 1.00 95.19 186 SER A CA 1
ATOM 1601 C C . SER A 1 186 ? -29.540 1.308 8.323 1.00 95.19 186 SER A C 1
ATOM 1603 O O . SER A 1 186 ? -28.534 0.793 8.809 1.00 95.19 186 SER A O 1
ATOM 1605 N N . ASP A 1 187 ? -29.601 1.662 7.041 1.00 95.62 187 ASP A N 1
ATOM 1606 C CA . ASP A 1 187 ? -28.512 1.386 6.098 1.00 95.62 187 ASP A CA 1
ATOM 1607 C C . ASP A 1 187 ? -27.194 2.063 6.500 1.00 95.62 187 ASP A C 1
ATOM 1609 O O . ASP A 1 187 ? -26.133 1.461 6.362 1.00 95.62 187 ASP A O 1
ATOM 1613 N N . THR A 1 188 ? -27.244 3.256 7.104 1.00 94.69 188 THR A N 1
ATOM 1614 C CA . THR A 1 188 ? -26.062 3.907 7.697 1.00 94.69 188 THR A CA 1
ATOM 1615 C C . THR A 1 188 ? -25.397 3.020 8.751 1.00 94.69 188 THR A C 1
ATOM 1617 O O . THR A 1 188 ? -24.190 2.799 8.694 1.00 94.69 188 THR A O 1
ATOM 1620 N N . ASN A 1 189 ? -26.179 2.447 9.672 1.00 95.38 189 ASN A N 1
ATOM 1621 C CA . ASN A 1 189 ? -25.644 1.541 10.685 1.00 95.38 189 ASN A CA 1
ATOM 1622 C C . ASN A 1 189 ? -25.151 0.225 10.067 1.00 95.38 189 ASN A C 1
ATOM 1624 O O . ASN A 1 189 ? -24.120 -0.283 10.497 1.00 95.38 189 ASN A O 1
ATOM 1628 N N . LYS A 1 190 ? -25.828 -0.309 9.038 1.00 95.81 190 LYS A N 1
ATOM 1629 C CA . LYS A 1 190 ? -25.363 -1.505 8.311 1.00 95.81 190 LYS A CA 1
ATOM 1630 C C . LYS A 1 190 ? -23.974 -1.292 7.706 1.00 95.81 190 LYS A C 1
ATOM 1632 O O . LYS A 1 190 ? -23.106 -2.148 7.870 1.00 95.81 190 LYS A O 1
ATOM 1637 N N . LEU A 1 191 ? -23.748 -0.149 7.054 1.00 94.50 191 LEU A N 1
ATOM 1638 C CA . LEU A 1 191 ? -22.443 0.208 6.490 1.00 94.50 191 LEU A CA 1
ATOM 1639 C C . LEU A 1 191 ? -21.364 0.267 7.582 1.00 94.50 191 LEU A C 1
ATOM 1641 O O . LEU A 1 191 ? -20.301 -0.328 7.425 1.00 94.50 191 LEU A O 1
ATOM 1645 N N . GLU A 1 192 ? -21.658 0.888 8.728 1.00 94.62 192 GLU A N 1
ATOM 1646 C CA . GLU A 1 192 ? -20.726 0.929 9.862 1.00 94.62 192 GLU A CA 1
ATOM 1647 C C . GLU A 1 192 ? -20.471 -0.442 10.509 1.00 94.62 192 GLU A C 1
ATOM 1649 O O . GLU A 1 192 ? -19.390 -0.664 11.066 1.00 94.62 192 GLU A O 1
ATOM 1654 N N . CYS A 1 193 ? -21.448 -1.353 10.491 1.00 95.12 193 CYS A N 1
ATOM 1655 C CA . CYS A 1 193 ? -21.300 -2.716 11.002 1.00 95.12 193 CYS A CA 1
ATOM 1656 C C . CYS A 1 193 ? -20.343 -3.539 10.141 1.00 95.12 193 CYS A C 1
ATOM 1658 O O . CYS A 1 193 ? -19.527 -4.278 10.682 1.00 95.12 193 CYS A O 1
ATOM 1660 N N . ILE A 1 194 ? -20.430 -3.425 8.813 1.00 94.00 194 ILE A N 1
ATOM 1661 C CA . ILE A 1 194 ? -19.732 -4.314 7.870 1.00 94.00 194 ILE A CA 1
ATOM 1662 C C . ILE A 1 194 ? -18.215 -4.314 8.078 1.00 94.00 194 ILE A C 1
ATOM 1664 O O . ILE A 1 194 ? -17.586 -5.376 8.056 1.00 94.00 194 ILE A O 1
ATOM 1668 N N . ASP A 1 195 ? -17.619 -3.160 8.370 1.00 89.88 195 ASP A N 1
ATOM 1669 C CA . ASP A 1 195 ? -16.185 -3.065 8.666 1.00 89.88 195 ASP A CA 1
ATOM 1670 C C . ASP A 1 195 ? -15.791 -3.736 9.991 1.00 89.88 195 ASP A C 1
ATOM 1672 O O . ASP A 1 195 ? -14.647 -4.157 10.137 1.00 89.88 195 ASP A O 1
ATOM 1676 N N . LYS A 1 196 ? -16.740 -3.900 10.921 1.00 92.62 196 LYS A N 1
ATOM 1677 C CA . LYS A 1 196 ? -16.549 -4.504 12.250 1.00 92.62 196 LYS A CA 1
ATOM 1678 C C . LYS A 1 196 ? -16.824 -6.012 12.285 1.00 92.62 196 LYS A C 1
ATOM 1680 O O . LYS A 1 196 ? -16.533 -6.644 13.294 1.00 92.62 196 LYS A O 1
ATOM 1685 N N . ILE A 1 197 ? -17.386 -6.598 11.224 1.00 94.62 197 ILE A N 1
ATOM 1686 C CA . ILE A 1 197 ? -17.589 -8.052 11.146 1.00 94.62 197 ILE A CA 1
ATOM 1687 C C . ILE A 1 197 ? -16.225 -8.725 10.963 1.00 94.62 197 ILE A C 1
ATOM 1689 O O . ILE A 1 197 ? -15.585 -8.568 9.923 1.00 94.62 197 ILE A O 1
ATOM 1693 N N . GLU A 1 198 ? -15.796 -9.495 11.962 1.00 91.00 198 GLU A N 1
ATOM 1694 C CA . GLU A 1 198 ? -14.497 -10.181 11.947 1.00 91.00 198 GLU A CA 1
ATOM 1695 C C . GLU A 1 198 ? -14.545 -11.542 11.242 1.00 91.00 198 GLU A C 1
ATOM 1697 O O . GLU A 1 198 ? -13.553 -11.976 10.662 1.00 91.00 198 GLU A O 1
ATOM 1702 N N . ILE A 1 199 ? -15.699 -12.220 11.263 1.00 93.44 199 ILE A N 1
ATOM 1703 C CA . ILE A 1 199 ? -15.847 -13.573 10.716 1.00 93.44 199 ILE A CA 1
ATOM 1704 C C . ILE A 1 199 ? -16.018 -13.498 9.185 1.00 93.44 199 ILE A C 1
ATOM 1706 O O . ILE A 1 199 ? -17.046 -12.998 8.718 1.00 93.44 199 ILE A O 1
ATOM 1710 N N . PRO A 1 200 ? -15.080 -14.037 8.374 1.00 95.19 200 PRO A N 1
ATOM 1711 C CA . PRO A 1 200 ? -15.108 -13.883 6.916 1.00 95.19 200 PRO A CA 1
ATOM 1712 C C . PRO A 1 200 ? -16.364 -14.439 6.234 1.00 95.19 200 PRO A C 1
ATOM 1714 O O . PRO A 1 200 ? -16.879 -13.821 5.304 1.00 95.19 200 PRO A O 1
ATOM 1717 N N . SER A 1 201 ? -16.872 -15.591 6.688 1.00 95.50 201 SER A N 1
ATOM 1718 C CA . SER A 1 201 ? -18.081 -16.214 6.128 1.00 95.50 201 SER A CA 1
ATOM 1719 C C . SER A 1 201 ? -19.328 -15.359 6.362 1.00 95.50 201 SER A C 1
ATOM 1721 O O . SER A 1 201 ? -20.078 -15.111 5.423 1.00 95.50 201 SER A O 1
ATOM 1723 N N . VAL A 1 202 ? -19.497 -14.843 7.581 1.00 95.69 202 VAL A N 1
ATOM 1724 C CA . VAL A 1 202 ? -20.601 -13.944 7.953 1.00 95.69 202 VAL A CA 1
ATOM 1725 C C . VAL A 1 202 ? -20.510 -12.644 7.162 1.00 95.69 202 VAL A C 1
ATOM 1727 O O . VAL A 1 202 ? -21.497 -12.191 6.589 1.00 95.69 202 VAL A O 1
ATOM 1730 N N . LYS A 1 203 ? -19.307 -12.062 7.065 1.00 96.25 203 LYS A N 1
ATOM 1731 C CA . LYS A 1 203 ? -19.089 -10.827 6.306 1.00 96.25 203 LYS A CA 1
ATOM 1732 C C . LYS A 1 203 ? -19.439 -11.006 4.829 1.00 96.25 203 LYS A C 1
ATOM 1734 O O . LYS A 1 203 ? -20.099 -10.144 4.256 1.00 96.25 203 LYS A O 1
ATOM 1739 N N . PHE A 1 204 ? -19.044 -12.131 4.228 1.00 97.44 204 PHE A N 1
ATOM 1740 C CA . PHE A 1 204 ? -19.420 -12.486 2.859 1.00 97.44 204 PHE A CA 1
ATOM 1741 C C . PHE A 1 204 ? -20.942 -12.584 2.684 1.00 97.44 204 PHE A C 1
ATOM 1743 O O . PHE A 1 204 ? -21.477 -12.040 1.718 1.00 97.44 204 PHE A O 1
ATOM 1750 N N . GLU A 1 205 ? -21.638 -13.266 3.595 1.00 96.25 205 GLU A N 1
ATOM 1751 C CA . GLU A 1 205 ? -23.092 -13.452 3.523 1.00 96.25 205 GLU A CA 1
ATOM 1752 C C . GLU A 1 205 ? -23.833 -12.118 3.623 1.00 96.25 205 GLU A C 1
ATOM 1754 O O . GLU A 1 205 ? -24.641 -11.809 2.748 1.00 96.25 205 GLU A O 1
ATOM 1759 N N . ILE A 1 206 ? -23.467 -11.280 4.595 1.00 96.88 206 ILE A N 1
ATOM 1760 C CA . ILE A 1 206 ? -24.031 -9.936 4.761 1.00 96.88 206 ILE A CA 1
ATOM 1761 C C . ILE A 1 206 ? -23.778 -9.066 3.526 1.00 96.88 206 ILE A C 1
ATOM 1763 O O . ILE A 1 206 ? -24.701 -8.447 3.002 1.00 96.88 206 ILE A O 1
ATOM 1767 N N . LEU A 1 207 ? -22.552 -9.035 3.001 1.00 96.94 207 LEU A N 1
ATOM 1768 C CA . LEU A 1 207 ? -22.259 -8.274 1.782 1.00 96.94 207 LEU A CA 1
ATOM 1769 C C . LEU A 1 207 ? -23.023 -8.801 0.562 1.00 96.94 207 LEU A C 1
ATOM 1771 O O . LEU A 1 207 ? -23.399 -8.020 -0.309 1.00 96.94 207 LEU A O 1
ATOM 1775 N N . SER A 1 208 ? -23.253 -10.112 0.487 1.00 96.00 208 SER A N 1
ATOM 1776 C CA . SER A 1 208 ? -23.994 -10.733 -0.613 1.00 96.00 208 SER A CA 1
ATOM 1777 C C . SER A 1 208 ? -25.484 -10.394 -0.560 1.00 96.00 208 SER A C 1
ATOM 1779 O O . SER A 1 208 ? -26.080 -10.094 -1.597 1.00 96.00 208 SER A O 1
ATOM 1781 N N . GLU A 1 209 ? -26.074 -10.427 0.636 1.00 95.94 209 GLU A N 1
ATOM 1782 C CA . GLU A 1 209 ? -27.481 -10.108 0.885 1.00 95.94 209 GLU A CA 1
ATOM 1783 C C . GLU A 1 209 ? -27.760 -8.613 0.677 1.00 95.94 209 GLU A C 1
ATOM 1785 O O . GLU A 1 209 ? -28.667 -8.240 -0.068 1.00 95.94 209 GLU A O 1
ATOM 1790 N N . TYR A 1 210 ? -26.913 -7.749 1.241 1.00 95.75 210 TYR A N 1
ATOM 1791 C CA . TYR A 1 210 ? -27.071 -6.291 1.219 1.00 95.75 210 TYR A CA 1
ATOM 1792 C C . TYR A 1 210 ? -26.231 -5.607 0.131 1.00 95.75 210 TYR A C 1
ATOM 1794 O O . TYR A 1 210 ? -25.911 -4.421 0.226 1.00 95.75 210 TYR A O 1
ATOM 1802 N N . LYS A 1 211 ? -25.904 -6.325 -0.950 1.00 95.62 211 LYS A N 1
ATOM 1803 C CA . LYS A 1 211 ? -25.064 -5.832 -2.059 1.00 95.62 211 LYS A CA 1
ATOM 1804 C C . LYS A 1 211 ? -25.542 -4.520 -2.687 1.00 95.62 211 LYS A C 1
ATOM 1806 O O . LYS A 1 211 ? -24.733 -3.759 -3.202 1.00 95.62 211 LYS A O 1
ATOM 1811 N N . ASN A 1 212 ? -26.847 -4.247 -2.634 1.00 95.62 212 ASN A N 1
ATOM 1812 C CA . ASN A 1 212 ? -27.453 -3.042 -3.207 1.00 95.62 212 ASN A CA 1
ATOM 1813 C C . ASN A 1 212 ? -27.054 -1.753 -2.465 1.00 95.62 212 ASN A C 1
ATOM 1815 O O . ASN A 1 212 ? -27.277 -0.668 -2.993 1.00 95.62 212 ASN A O 1
ATOM 1819 N N . LEU A 1 213 ? -26.463 -1.858 -1.268 1.00 95.62 213 LEU A N 1
ATOM 1820 C CA . LEU A 1 213 ? -25.915 -0.718 -0.525 1.00 95.62 213 LEU A CA 1
ATOM 1821 C C . LEU A 1 213 ? -24.562 -0.237 -1.074 1.00 95.62 213 LEU A C 1
ATOM 1823 O O . LEU A 1 213 ? -24.063 0.802 -0.646 1.00 95.62 213 LEU A O 1
ATOM 1827 N N . PHE A 1 214 ? -23.960 -0.983 -2.004 1.00 95.25 214 PHE A N 1
ATOM 1828 C CA . PHE A 1 214 ? -22.605 -0.752 -2.491 1.00 95.25 214 PHE A CA 1
ATOM 1829 C C . PHE A 1 214 ? -22.572 -0.541 -4.000 1.00 95.25 214 PHE A C 1
ATOM 1831 O O . PHE A 1 214 ? -23.353 -1.120 -4.757 1.00 95.25 214 PHE A O 1
ATOM 1838 N N . THR A 1 215 ? -21.593 0.240 -4.458 1.00 95.75 215 THR A N 1
ATOM 1839 C CA . THR A 1 215 ? -21.189 0.187 -5.865 1.00 95.75 215 THR A CA 1
ATOM 1840 C C . THR A 1 215 ? -20.533 -1.160 -6.161 1.00 95.75 215 THR A C 1
ATOM 1842 O O . THR A 1 215 ? -20.031 -1.844 -5.262 1.00 95.75 215 THR A O 1
ATOM 1845 N N . LYS A 1 216 ? -20.501 -1.547 -7.440 1.00 95.19 216 LYS A N 1
ATOM 1846 C CA . LYS A 1 216 ? -19.860 -2.797 -7.862 1.00 95.19 216 LYS A CA 1
ATOM 1847 C C . LYS A 1 216 ? -18.376 -2.822 -7.476 1.00 95.19 216 LYS A C 1
ATOM 1849 O O . LYS A 1 216 ? -17.891 -3.838 -6.993 1.00 95.19 216 LYS A O 1
ATOM 1854 N N . GLU A 1 217 ? -17.683 -1.700 -7.637 1.00 96.06 217 GLU A N 1
ATOM 1855 C CA . GLU A 1 217 ? -16.257 -1.542 -7.341 1.00 96.06 217 GLU A CA 1
ATOM 1856 C C . GLU A 1 217 ? -15.977 -1.684 -5.836 1.00 96.06 217 GLU A C 1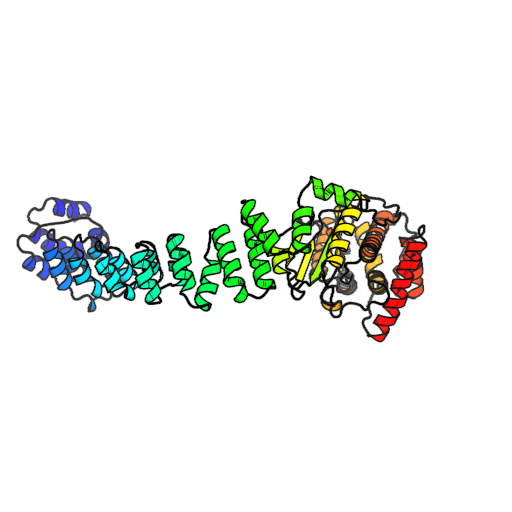
ATOM 1858 O O . GLU A 1 217 ? -15.049 -2.390 -5.438 1.00 96.06 217 GLU A O 1
ATOM 1863 N N . ALA A 1 218 ? -16.811 -1.071 -4.986 1.00 96.12 218 ALA A N 1
ATOM 1864 C CA . ALA A 1 218 ? -16.692 -1.193 -3.533 1.00 96.12 218 ALA A CA 1
ATOM 1865 C C . ALA A 1 218 ? -16.941 -2.635 -3.074 1.00 96.12 218 ALA A C 1
ATOM 1867 O O . ALA A 1 218 ? -16.189 -3.179 -2.264 1.00 96.12 218 ALA A O 1
ATOM 1868 N N . LEU A 1 219 ? -17.958 -3.288 -3.638 1.00 96.94 219 LEU A N 1
ATOM 1869 C CA . LEU A 1 219 ? -18.265 -4.681 -3.341 1.00 96.94 219 LEU A CA 1
ATOM 1870 C C . LEU A 1 219 ? -17.122 -5.614 -3.768 1.00 96.94 219 LEU A C 1
ATOM 1872 O O . LEU A 1 219 ? -16.717 -6.480 -2.996 1.00 96.94 219 LEU A O 1
ATOM 1876 N N . ASN A 1 220 ? -16.541 -5.394 -4.950 1.00 97.56 220 ASN A N 1
ATOM 1877 C CA . ASN A 1 220 ? -15.371 -6.134 -5.421 1.00 97.56 220 ASN A CA 1
ATOM 1878 C C . ASN A 1 220 ? -14.166 -5.965 -4.481 1.00 97.56 220 ASN A C 1
ATOM 1880 O O . ASN A 1 220 ? -13.464 -6.936 -4.174 1.00 97.56 220 ASN A O 1
ATOM 1884 N N . ALA A 1 221 ? -13.939 -4.749 -3.979 1.00 97.69 221 ALA A N 1
ATOM 1885 C CA . ALA A 1 221 ? -12.899 -4.473 -2.995 1.00 97.69 221 ALA A CA 1
ATOM 1886 C C . ALA A 1 221 ? -13.137 -5.243 -1.684 1.00 97.69 221 ALA A C 1
ATOM 1888 O O . ALA A 1 221 ? -12.231 -5.917 -1.199 1.00 97.69 221 ALA A O 1
ATOM 1889 N N . TYR A 1 222 ? -14.357 -5.239 -1.141 1.00 97.50 222 TYR A N 1
ATOM 1890 C CA . TYR A 1 222 ? -14.665 -6.024 0.056 1.00 97.50 222 TYR A CA 1
ATOM 1891 C C . TYR A 1 222 ? -14.484 -7.529 -0.165 1.00 97.50 222 TYR A C 1
ATOM 1893 O O . TYR A 1 222 ? -13.835 -8.201 0.635 1.00 97.50 222 TYR A O 1
ATOM 1901 N N . MET A 1 223 ? -15.017 -8.062 -1.263 1.00 97.88 223 MET A N 1
ATOM 1902 C CA . MET A 1 223 ? -14.962 -9.493 -1.561 1.00 97.88 223 MET A CA 1
ATOM 1903 C C . MET A 1 223 ? -13.527 -9.987 -1.769 1.00 97.88 223 MET A C 1
ATOM 1905 O O . MET A 1 223 ? -13.139 -11.011 -1.207 1.00 97.88 223 MET A O 1
ATOM 1909 N N . SER A 1 224 ? -12.704 -9.239 -2.508 1.00 97.94 224 SER A N 1
ATOM 1910 C CA . SER A 1 224 ? -11.277 -9.556 -2.665 1.00 97.94 224 SER A CA 1
ATOM 1911 C C . SER A 1 224 ? -10.510 -9.488 -1.347 1.00 97.94 224 SER A C 1
ATOM 1913 O O . SER A 1 224 ? -9.648 -10.332 -1.106 1.00 97.94 224 SER A O 1
ATOM 1915 N N . ARG A 1 225 ? -10.841 -8.539 -0.462 1.00 97.12 225 ARG A N 1
ATOM 1916 C CA . ARG A 1 225 ? -10.232 -8.466 0.866 1.00 97.12 225 ARG A CA 1
ATOM 1917 C C . ARG A 1 225 ? -10.555 -9.705 1.700 1.00 97.12 225 ARG A C 1
ATOM 1919 O O . ARG A 1 225 ? -9.643 -10.345 2.215 1.00 97.12 225 ARG A O 1
ATOM 1926 N N . ILE A 1 226 ? -11.830 -10.092 1.751 1.00 97.69 226 ILE A N 1
ATOM 1927 C CA . ILE A 1 226 ? -12.279 -11.299 2.462 1.00 97.69 226 ILE A CA 1
ATOM 1928 C C . ILE A 1 226 ? -11.592 -12.544 1.897 1.00 97.69 226 ILE A C 1
ATOM 1930 O O . ILE A 1 226 ? -11.143 -13.394 2.663 1.00 97.69 226 ILE A O 1
ATOM 1934 N N . TYR A 1 227 ? -11.474 -12.645 0.569 1.00 97.56 227 TYR A N 1
ATOM 1935 C CA . TYR A 1 227 ? -10.810 -13.767 -0.096 1.00 97.56 227 TYR A CA 1
ATOM 1936 C C . TYR A 1 227 ? -9.364 -13.956 0.383 1.00 97.56 227 TYR A C 1
ATOM 1938 O O . TYR A 1 227 ? -8.929 -15.087 0.624 1.00 97.56 227 TYR A O 1
ATOM 1946 N N . VAL A 1 228 ? -8.626 -12.851 0.515 1.00 95.31 228 VAL A N 1
ATOM 1947 C CA . VAL A 1 228 ? -7.221 -12.850 0.940 1.00 95.31 228 VAL A CA 1
ATOM 1948 C C . VAL A 1 228 ? -7.088 -13.133 2.435 1.00 95.31 228 VAL A C 1
ATOM 1950 O O . VAL A 1 228 ? -6.203 -13.896 2.820 1.00 95.31 228 VAL A O 1
ATOM 1953 N N . ASP A 1 229 ? -7.985 -12.587 3.258 1.00 94.38 229 ASP A N 1
ATOM 1954 C CA . ASP A 1 229 ? -7.943 -12.730 4.718 1.00 94.38 229 ASP A CA 1
ATOM 1955 C C . ASP A 1 229 ? -8.397 -14.127 5.208 1.00 94.38 229 ASP A C 1
ATOM 1957 O O . ASP A 1 229 ? -8.019 -14.552 6.300 1.00 94.38 229 ASP A O 1
ATOM 1961 N N . THR A 1 230 ? -9.181 -14.877 4.421 1.00 95.69 230 THR A N 1
ATOM 1962 C CA . THR A 1 230 ? -9.665 -16.221 4.798 1.00 95.69 230 THR A CA 1
ATOM 1963 C C . THR A 1 230 ? -8.830 -17.356 4.207 1.00 95.69 230 THR A C 1
ATOM 1965 O O . THR A 1 230 ? -8.397 -17.281 3.059 1.00 95.69 230 THR A O 1
ATOM 1968 N N . PHE A 1 231 ? -8.670 -18.460 4.945 1.00 94.75 231 PHE A N 1
ATOM 1969 C CA . PHE A 1 231 ? -8.123 -19.731 4.438 1.00 94.75 231 PHE A CA 1
ATOM 1970 C C . PHE A 1 231 ? -9.208 -20.762 4.087 1.00 94.75 231 PHE A C 1
ATOM 1972 O O . PHE A 1 231 ? -8.890 -21.828 3.558 1.00 94.75 231 PHE A O 1
ATOM 1979 N N . ASP A 1 232 ? -10.482 -20.466 4.365 1.00 96.44 232 ASP A N 1
ATOM 1980 C CA . ASP A 1 232 ? -11.592 -21.371 4.068 1.00 96.44 232 ASP A CA 1
ATOM 1981 C C . ASP A 1 232 ? -11.832 -21.454 2.552 1.00 96.44 232 ASP A C 1
ATOM 1983 O O . ASP A 1 232 ? -12.255 -20.491 1.902 1.00 96.44 232 ASP A O 1
ATOM 1987 N N . LYS A 1 233 ? -11.581 -22.640 1.988 1.00 95.62 233 LYS A N 1
ATOM 1988 C CA . LYS A 1 233 ? -11.749 -22.918 0.560 1.00 95.62 233 LYS A CA 1
ATOM 1989 C C . LYS A 1 233 ? -13.198 -22.737 0.095 1.00 95.62 233 LYS A C 1
ATOM 1991 O O . LYS A 1 233 ? -13.409 -22.213 -0.994 1.00 95.62 233 LYS A O 1
ATOM 1996 N N . ASN A 1 234 ? -14.187 -23.111 0.906 1.00 96.75 234 ASN A N 1
ATOM 1997 C CA . ASN A 1 234 ? -15.597 -22.985 0.536 1.00 96.75 234 ASN A CA 1
ATOM 1998 C C . ASN A 1 234 ? -16.008 -21.512 0.437 1.00 96.75 234 ASN A C 1
ATOM 2000 O O . ASN A 1 234 ? -16.726 -21.132 -0.487 1.00 96.75 234 ASN A O 1
ATOM 2004 N N . VAL A 1 235 ? -15.532 -20.671 1.362 1.00 96.94 235 VAL A N 1
ATOM 2005 C CA . VAL A 1 235 ? -15.772 -19.219 1.318 1.00 96.94 235 VAL A CA 1
ATOM 2006 C C . VAL A 1 235 ? -15.093 -18.606 0.095 1.00 96.94 235 VAL A C 1
ATOM 2008 O O . VAL A 1 235 ? -15.728 -17.850 -0.637 1.00 96.94 235 VAL A O 1
ATOM 2011 N N . ARG A 1 236 ? -13.839 -18.982 -0.189 1.00 97.38 236 ARG A N 1
ATOM 2012 C CA . ARG A 1 236 ? -13.119 -18.536 -1.394 1.00 97.38 236 ARG A CA 1
ATOM 2013 C C . ARG A 1 236 ? -13.853 -18.899 -2.685 1.00 97.38 236 ARG A C 1
ATOM 2015 O O . ARG A 1 236 ? -14.034 -18.035 -3.537 1.00 97.38 236 ARG A O 1
ATOM 2022 N N . GLU A 1 237 ? -14.342 -20.133 -2.803 1.00 96.75 237 GLU A N 1
ATOM 2023 C CA . GLU A 1 237 ? -15.123 -20.574 -3.965 1.00 96.75 237 GLU A CA 1
ATOM 2024 C C . GLU A 1 237 ? -16.445 -19.803 -4.106 1.00 96.75 237 GLU A C 1
ATOM 2026 O O . GLU A 1 237 ? -16.823 -19.434 -5.220 1.00 96.75 237 GLU A O 1
ATOM 2031 N N . LYS A 1 238 ? -17.148 -19.528 -2.997 1.00 97.56 238 LYS A N 1
ATOM 2032 C CA . LYS A 1 238 ? -18.358 -18.689 -3.008 1.00 97.56 238 LYS A CA 1
ATOM 2033 C C . LYS A 1 238 ? -18.047 -17.266 -3.482 1.00 97.56 238 LYS A C 1
ATOM 2035 O O . LYS A 1 238 ? -18.784 -16.744 -4.314 1.00 97.56 238 LYS A O 1
ATOM 2040 N N . ILE A 1 239 ? -16.950 -16.671 -3.006 1.00 98.12 239 ILE A N 1
ATOM 2041 C CA . ILE A 1 239 ? -16.509 -15.328 -3.408 1.00 98.12 239 ILE A CA 1
ATOM 2042 C C . ILE A 1 239 ? -16.191 -15.272 -4.900 1.00 98.12 239 ILE A C 1
ATOM 2044 O O . ILE A 1 239 ? -16.675 -14.371 -5.574 1.00 98.12 239 ILE A O 1
ATOM 2048 N N . GLN A 1 240 ? -15.432 -16.232 -5.432 1.00 97.00 240 GLN A N 1
ATOM 2049 C CA . GLN A 1 240 ? -15.102 -16.270 -6.862 1.00 97.00 240 GLN A CA 1
ATOM 2050 C C . GLN A 1 240 ? -16.362 -16.330 -7.729 1.00 97.00 240 GLN A C 1
ATOM 2052 O O . GLN A 1 240 ? -16.534 -15.521 -8.640 1.00 97.00 240 GLN A O 1
ATOM 2057 N N . ARG A 1 241 ? -17.306 -17.217 -7.383 1.00 97.25 241 ARG A N 1
ATOM 2058 C CA . ARG A 1 241 ? -18.598 -17.313 -8.083 1.00 97.25 241 ARG A CA 1
ATOM 2059 C C . ARG A 1 241 ? -19.424 -16.031 -7.966 1.00 97.25 241 ARG A C 1
ATOM 2061 O O . ARG A 1 241 ? -20.100 -15.667 -8.921 1.00 97.25 241 ARG A O 1
ATOM 2068 N N . PHE A 1 242 ? -19.392 -15.370 -6.809 1.00 97.12 242 PHE A N 1
ATOM 2069 C CA . PHE A 1 242 ? -20.118 -14.122 -6.577 1.00 97.12 242 PHE A CA 1
ATOM 2070 C C . PHE A 1 242 ? -19.534 -12.957 -7.381 1.00 97.12 242 PHE A C 1
ATOM 2072 O O . PHE A 1 242 ? -20.278 -12.226 -8.030 1.00 97.12 242 PHE A O 1
ATOM 2079 N N . LEU A 1 243 ? -18.207 -12.795 -7.337 1.00 96.31 243 LEU A N 1
ATOM 2080 C CA . LEU A 1 243 ? -17.484 -11.775 -8.091 1.00 96.31 243 LEU A CA 1
ATOM 2081 C C . LEU A 1 243 ? -17.701 -11.955 -9.592 1.00 96.31 243 LEU A C 1
ATOM 2083 O O . LEU A 1 243 ? -17.909 -10.961 -10.289 1.00 96.31 243 LEU A O 1
ATOM 2087 N N . ASN A 1 244 ? -17.654 -13.210 -10.063 1.00 95.38 244 ASN A N 1
ATOM 2088 C CA . ASN A 1 244 ? -17.750 -13.577 -11.475 1.00 95.38 244 ASN A CA 1
ATOM 2089 C C . ASN A 1 244 ? -16.882 -12.644 -12.339 1.00 95.38 244 ASN A C 1
ATOM 2091 O O . ASN A 1 244 ? -17.363 -11.966 -13.252 1.00 95.38 244 ASN A O 1
ATOM 2095 N N . ASN A 1 245 ? -15.612 -12.520 -11.945 1.00 96.31 245 ASN A N 1
ATOM 2096 C CA . ASN A 1 245 ? -14.668 -11.563 -12.498 1.00 96.31 245 ASN A CA 1
ATOM 2097 C C . ASN A 1 245 ? -13.437 -12.313 -13.002 1.00 96.31 245 ASN A C 1
ATOM 2099 O O . ASN A 1 245 ? -12.597 -12.766 -12.227 1.00 96.31 245 ASN A O 1
ATOM 2103 N N . GLU A 1 246 ? -13.328 -12.402 -14.322 1.00 96.31 246 GLU A N 1
ATOM 2104 C CA . GLU A 1 246 ? -12.278 -13.164 -14.988 1.00 96.31 246 GLU A CA 1
ATOM 2105 C C . GLU A 1 246 ? -10.867 -12.628 -14.689 1.00 96.31 246 GLU A C 1
ATOM 2107 O O . GLU A 1 246 ? -9.930 -13.410 -14.536 1.00 96.31 246 GLU A O 1
ATOM 2112 N N . ALA A 1 247 ? -10.707 -11.311 -14.519 1.00 96.88 247 ALA A N 1
ATOM 2113 C CA . ALA A 1 247 ? -9.422 -10.705 -14.170 1.00 96.88 247 ALA A CA 1
ATOM 2114 C C . ALA A 1 247 ? -8.969 -11.120 -12.760 1.00 96.88 247 ALA A C 1
ATOM 2116 O O . ALA A 1 247 ? -7.807 -11.469 -12.540 1.00 96.88 247 ALA A O 1
ATOM 2117 N N . PHE A 1 248 ? -9.903 -11.114 -11.803 1.00 97.69 248 PHE A N 1
ATOM 2118 C CA . PHE A 1 248 ? -9.674 -11.600 -10.441 1.00 97.69 248 PHE A CA 1
ATOM 2119 C C . PHE A 1 248 ? -9.262 -13.076 -10.450 1.00 97.69 248 PHE A C 1
ATOM 2121 O O . PHE A 1 248 ? -8.230 -13.440 -9.881 1.00 97.69 248 PHE A O 1
ATOM 2128 N N . ASP A 1 249 ? -10.039 -13.911 -11.142 1.00 96.06 249 ASP A N 1
ATOM 2129 C CA . ASP A 1 249 ? -9.791 -15.349 -11.227 1.00 96.06 249 ASP A CA 1
ATOM 2130 C C . ASP A 1 249 ? -8.460 -15.658 -11.915 1.00 96.06 249 ASP A C 1
ATOM 2132 O O . ASP A 1 249 ? -7.722 -16.534 -11.461 1.00 96.06 249 ASP A O 1
ATOM 2136 N N . THR A 1 250 ? -8.094 -14.885 -12.939 1.00 95.38 250 THR A N 1
ATOM 2137 C CA . THR A 1 250 ? -6.808 -15.005 -13.633 1.00 95.38 250 THR A CA 1
ATOM 2138 C C . THR A 1 250 ? -5.635 -14.698 -12.709 1.00 95.38 250 THR A C 1
ATOM 2140 O O . THR A 1 250 ? -4.654 -15.445 -12.696 1.00 95.38 250 THR A O 1
ATOM 2143 N N . ILE A 1 251 ? -5.718 -13.654 -11.875 1.00 95.88 251 ILE A N 1
ATOM 2144 C CA . ILE A 1 251 ? -4.670 -13.372 -10.882 1.00 95.88 251 ILE A CA 1
ATOM 2145 C C . ILE A 1 251 ? -4.567 -14.518 -9.875 1.00 95.88 251 ILE A C 1
ATOM 2147 O O . ILE A 1 251 ? -3.468 -15.039 -9.656 1.00 95.88 251 ILE A O 1
ATOM 2151 N N . VAL A 1 252 ? -5.696 -14.935 -9.294 1.00 94.81 252 VAL A N 1
ATOM 2152 C CA . VAL A 1 252 ? -5.753 -16.041 -8.327 1.00 94.81 252 VAL A CA 1
ATOM 2153 C C . VAL A 1 252 ? -5.125 -17.306 -8.910 1.00 94.81 252 VAL A C 1
ATOM 2155 O O . VAL A 1 252 ? -4.268 -17.924 -8.275 1.00 94.81 252 VAL A O 1
ATOM 2158 N N . TYR A 1 253 ? -5.502 -17.659 -10.137 1.00 92.81 253 TYR A N 1
ATOM 2159 C CA . TYR A 1 253 ? -4.976 -18.805 -10.865 1.00 92.81 253 TYR A CA 1
ATOM 2160 C C . TYR A 1 253 ? -3.465 -18.680 -11.110 1.00 92.81 253 TYR A C 1
ATOM 2162 O O . TYR A 1 253 ? -2.709 -19.607 -10.797 1.00 92.81 253 TYR A O 1
ATOM 2170 N N . SER A 1 254 ? -3.000 -17.516 -11.576 1.00 93.19 254 SER A N 1
ATOM 2171 C CA . SER A 1 254 ? -1.586 -17.246 -11.888 1.00 93.19 254 SER A CA 1
ATOM 2172 C C . SER A 1 254 ? -0.654 -17.350 -10.674 1.00 93.19 254 SER A C 1
ATOM 2174 O O . SER A 1 254 ? 0.546 -17.588 -10.817 1.00 93.19 254 SER A O 1
ATOM 2176 N N . ASN A 1 255 ? -1.197 -17.196 -9.465 1.00 92.69 255 ASN A N 1
ATOM 2177 C CA . ASN A 1 255 ? -0.447 -17.302 -8.218 1.00 92.69 255 ASN A CA 1
ATOM 2178 C C . ASN A 1 255 ? -0.217 -18.760 -7.775 1.00 92.69 255 ASN A C 1
ATOM 2180 O O . ASN A 1 255 ? 0.474 -18.994 -6.783 1.00 92.69 255 ASN A O 1
ATOM 2184 N N . THR A 1 256 ? -0.741 -19.750 -8.507 1.00 87.12 256 THR A N 1
ATOM 2185 C CA . THR A 1 256 ? -0.545 -21.180 -8.219 1.00 87.12 256 THR A CA 1
ATOM 2186 C C . THR A 1 256 ? 0.576 -21.786 -9.081 1.00 87.12 256 THR A C 1
ATOM 2188 O O . THR A 1 256 ? 0.617 -21.604 -10.297 1.00 87.12 256 THR A O 1
ATOM 2191 N N . SER A 1 257 ? 1.521 -22.517 -8.470 1.00 77.31 257 SER A N 1
ATOM 2192 C CA . SER A 1 257 ? 2.797 -22.891 -9.117 1.00 77.31 257 SER A CA 1
ATOM 2193 C C . SER A 1 257 ? 2.668 -23.778 -10.364 1.00 77.31 257 SER A C 1
ATOM 2195 O O . SER A 1 257 ? 3.381 -23.550 -11.339 1.00 77.31 257 SER A O 1
ATOM 2197 N N . LEU A 1 258 ? 1.783 -24.781 -10.345 1.00 70.00 258 LEU A N 1
ATOM 2198 C CA . LEU A 1 258 ? 1.568 -25.715 -11.464 1.00 70.00 258 LEU A CA 1
ATOM 2199 C C . LEU A 1 258 ? 0.969 -25.010 -12.688 1.00 70.00 258 LEU A C 1
ATOM 2201 O O . LEU A 1 258 ? 1.444 -25.163 -13.812 1.00 70.00 258 LEU A O 1
ATOM 2205 N N . ASN A 1 259 ? -0.050 -24.196 -12.445 1.00 70.56 259 ASN A N 1
ATOM 2206 C CA . ASN A 1 259 ? -0.814 -23.506 -13.474 1.00 70.56 259 ASN A CA 1
ATOM 2207 C C . ASN A 1 259 ? -0.034 -22.338 -14.088 1.00 70.56 259 ASN A C 1
ATOM 2209 O O . ASN A 1 259 ? 0.028 -22.224 -15.311 1.00 70.56 259 ASN A O 1
ATOM 2213 N N . LYS A 1 260 ? 0.678 -21.557 -13.256 1.00 78.88 260 LYS A N 1
ATOM 2214 C CA . LYS A 1 260 ? 1.624 -20.517 -13.696 1.00 78.88 260 LYS A CA 1
ATOM 2215 C C . LYS A 1 260 ? 2.588 -21.039 -14.764 1.00 78.88 260 LYS A C 1
ATOM 2217 O O . LYS A 1 260 ? 2.852 -20.362 -15.750 1.00 78.88 260 LYS A O 1
ATOM 2222 N N . GLN A 1 261 ? 3.147 -22.236 -14.574 1.00 80.00 261 GLN A N 1
ATOM 2223 C CA . GLN A 1 261 ? 4.126 -22.792 -15.514 1.00 80.00 261 GLN A CA 1
ATOM 2224 C C . GLN A 1 261 ? 3.502 -23.200 -16.851 1.00 80.00 261 GLN A C 1
ATOM 2226 O O . GLN A 1 261 ? 4.139 -23.019 -17.889 1.00 80.00 261 GLN A O 1
ATOM 2231 N N . LYS A 1 262 ? 2.276 -23.736 -16.836 1.00 79.06 262 LYS A N 1
ATOM 2232 C CA . LYS A 1 262 ? 1.575 -24.181 -18.045 1.00 79.06 262 LYS A CA 1
ATOM 2233 C C . LYS A 1 262 ? 1.365 -23.021 -19.020 1.00 79.06 262 LYS A C 1
ATOM 2235 O O . LYS A 1 262 ? 1.775 -23.127 -20.175 1.00 79.06 262 LYS A O 1
ATOM 2240 N N . ASP A 1 263 ? 0.820 -21.910 -18.537 1.00 81.44 263 ASP A N 1
ATOM 2241 C CA . ASP A 1 263 ? 0.513 -20.747 -19.373 1.00 81.44 263 ASP A CA 1
ATOM 2242 C C . ASP A 1 263 ? 1.792 -20.071 -19.876 1.00 81.44 263 ASP A C 1
ATOM 2244 O O . ASP A 1 263 ? 1.937 -19.803 -21.068 1.00 81.44 263 ASP A O 1
ATOM 2248 N N . LEU A 1 264 ? 2.787 -19.894 -18.996 1.00 88.38 264 LEU A N 1
ATOM 2249 C CA . LEU A 1 264 ? 4.076 -19.315 -19.384 1.00 88.38 264 LEU A CA 1
ATOM 2250 C C . LEU A 1 264 ? 4.794 -20.142 -20.460 1.00 88.38 264 LEU A C 1
ATOM 2252 O O . LEU A 1 264 ? 5.463 -19.573 -21.323 1.00 88.38 264 LEU A O 1
ATOM 2256 N N . ASN A 1 265 ? 4.676 -21.473 -20.434 1.00 87.44 265 ASN A N 1
ATOM 2257 C CA . ASN A 1 265 ? 5.305 -22.339 -21.433 1.00 87.44 265 ASN A CA 1
ATOM 2258 C C . ASN A 1 265 ? 4.657 -22.218 -22.820 1.00 87.44 265 ASN A C 1
ATOM 2260 O O . ASN A 1 265 ? 5.370 -22.371 -23.816 1.00 87.44 265 ASN A O 1
ATOM 2264 N N . GLY A 1 266 ? 3.357 -21.910 -22.880 1.00 88.19 266 GLY A N 1
ATOM 2265 C CA . GLY A 1 266 ? 2.625 -21.663 -24.125 1.00 88.19 266 GLY A CA 1
ATOM 2266 C C . GLY A 1 266 ? 2.977 -20.333 -24.798 1.00 88.19 266 GLY A C 1
ATOM 2267 O O . GLY A 1 266 ? 2.810 -20.195 -26.007 1.00 88.19 266 GLY A O 1
ATOM 2268 N N . LEU A 1 267 ? 3.522 -19.370 -24.049 1.00 93.81 267 LEU A N 1
ATOM 2269 C CA . LEU A 1 267 ? 3.901 -18.063 -24.580 1.00 93.81 267 LEU A CA 1
ATOM 2270 C C . LEU A 1 267 ? 5.245 -18.100 -25.322 1.00 93.81 267 LEU A C 1
ATOM 2272 O O . LEU A 1 267 ? 6.239 -18.691 -24.871 1.00 93.81 267 LEU A O 1
ATOM 2276 N N . ASN A 1 268 ? 5.305 -17.394 -26.452 1.00 94.62 268 ASN A N 1
ATOM 2277 C CA . ASN A 1 268 ? 6.526 -17.195 -27.224 1.00 94.62 268 ASN A CA 1
ATOM 2278 C C . ASN A 1 268 ? 6.812 -15.694 -27.380 1.00 94.62 268 ASN A C 1
ATOM 2280 O O . ASN A 1 268 ? 6.341 -15.088 -28.338 1.00 94.62 268 ASN A O 1
ATOM 2284 N N . PRO A 1 269 ? 7.547 -15.080 -26.436 1.00 96.56 269 PRO A N 1
ATOM 2285 C CA . PRO A 1 269 ? 7.825 -13.653 -26.492 1.00 96.56 269 PRO A CA 1
ATOM 2286 C C . PRO A 1 269 ? 8.757 -13.322 -27.656 1.00 96.56 269 PRO A C 1
ATOM 2288 O O . PRO A 1 269 ? 9.721 -14.053 -27.907 1.00 96.56 269 PRO A O 1
ATOM 2291 N N . LEU A 1 270 ? 8.510 -12.185 -28.311 1.00 97.00 270 LEU A N 1
ATOM 2292 C CA . LEU A 1 270 ? 9.506 -11.560 -29.177 1.00 97.00 270 LEU A CA 1
ATOM 2293 C C . LEU A 1 270 ? 10.765 -11.255 -28.350 1.00 97.00 270 LEU A C 1
ATOM 2295 O O . LEU A 1 270 ? 10.681 -10.753 -27.230 1.00 97.00 270 LEU A O 1
ATOM 2299 N N . ILE A 1 271 ? 11.932 -11.566 -28.901 1.00 96.38 271 ILE A N 1
ATOM 2300 C CA . ILE A 1 271 ? 13.239 -11.293 -28.305 1.00 96.38 271 ILE A CA 1
ATOM 2301 C C . ILE A 1 271 ? 14.194 -10.885 -29.425 1.00 96.38 271 ILE A C 1
ATOM 2303 O O . ILE A 1 271 ? 14.182 -11.490 -30.496 1.00 96.38 271 ILE A O 1
ATOM 2307 N N . TYR A 1 272 ? 15.000 -9.854 -29.188 1.00 96.56 272 TYR A N 1
ATOM 2308 C CA . TYR A 1 272 ? 16.022 -9.412 -30.132 1.00 96.56 272 TYR A CA 1
ATOM 2309 C C . TYR A 1 272 ? 17.374 -9.994 -29.729 1.00 96.56 272 TYR A C 1
ATOM 2311 O O . TYR A 1 272 ? 17.659 -10.141 -28.543 1.00 96.56 272 TYR A O 1
ATOM 2319 N N . ASP A 1 273 ? 18.229 -10.300 -30.700 1.00 93.50 273 ASP A N 1
ATOM 2320 C CA . ASP A 1 273 ? 19.624 -10.611 -30.395 1.00 93.50 273 ASP A CA 1
ATOM 2321 C C . ASP A 1 273 ? 20.396 -9.308 -30.130 1.00 93.50 273 ASP A C 1
ATOM 2323 O O . ASP A 1 273 ? 20.429 -8.410 -30.977 1.00 93.50 273 ASP A O 1
ATOM 2327 N N . LEU A 1 274 ? 20.959 -9.180 -28.924 1.00 92.62 274 LEU A N 1
ATOM 2328 C CA . LEU A 1 274 ? 21.563 -7.940 -28.417 1.00 92.62 274 LEU A CA 1
ATOM 2329 C C . LEU A 1 274 ? 23.075 -8.029 -28.159 1.00 92.62 274 LEU A C 1
ATOM 2331 O O . LEU A 1 274 ? 23.709 -6.980 -27.971 1.00 92.62 274 LEU A O 1
ATOM 2335 N N . ASN A 1 275 ? 23.653 -9.238 -28.122 1.00 90.56 275 ASN A N 1
ATOM 2336 C CA . ASN A 1 275 ? 25.072 -9.479 -27.809 1.00 90.56 275 ASN A CA 1
ATOM 2337 C C . ASN A 1 275 ? 25.601 -8.660 -26.602 1.00 90.56 275 ASN A C 1
ATOM 2339 O O . ASN A 1 275 ? 26.615 -7.950 -26.669 1.00 90.56 275 ASN A O 1
ATOM 2343 N N . LEU A 1 276 ? 24.877 -8.730 -25.481 1.00 95.06 276 LEU A N 1
ATOM 2344 C CA . LEU A 1 276 ? 25.187 -8.036 -24.223 1.00 95.06 276 LEU A CA 1
ATOM 2345 C C . LEU A 1 276 ? 26.458 -8.608 -23.561 1.00 95.06 276 LEU A C 1
ATOM 2347 O O . LEU A 1 276 ? 26.681 -9.814 -23.589 1.00 95.06 276 LEU A O 1
ATOM 2351 N N . ALA A 1 277 ? 27.311 -7.763 -22.963 1.00 93.50 277 ALA A N 1
ATOM 2352 C CA . ALA A 1 277 ? 28.534 -8.216 -22.275 1.00 93.50 277 ALA A CA 1
ATOM 2353 C C . ALA A 1 277 ? 28.262 -8.915 -20.944 1.00 93.50 277 ALA A C 1
ATOM 2355 O O . ALA A 1 277 ? 29.084 -9.712 -20.494 1.00 93.50 277 ALA A O 1
ATOM 2356 N N . LYS A 1 278 ? 27.159 -8.566 -20.284 1.00 94.62 278 LYS A N 1
ATOM 2357 C CA . LYS A 1 278 ? 26.781 -9.091 -18.974 1.00 94.62 278 LYS A CA 1
ATOM 2358 C C . LYS A 1 278 ? 25.334 -9.570 -19.009 1.00 94.62 278 LYS A C 1
ATOM 2360 O O . LYS A 1 278 ? 24.534 -9.131 -19.834 1.00 94.62 278 LYS A O 1
ATOM 2365 N N . ASN A 1 279 ? 24.991 -10.447 -18.071 1.00 94.50 279 ASN A N 1
ATOM 2366 C CA . ASN A 1 279 ? 23.603 -10.786 -17.787 1.00 94.50 279 ASN A CA 1
ATOM 2367 C C . ASN A 1 279 ? 23.014 -9.750 -16.815 1.00 94.50 279 ASN A C 1
ATOM 2369 O O . ASN A 1 279 ? 23.010 -9.961 -15.605 1.00 94.50 279 ASN A O 1
ATOM 2373 N N . TYR A 1 280 ? 22.575 -8.612 -17.349 1.00 97.69 280 TYR A N 1
ATOM 2374 C CA . TYR A 1 280 ? 22.023 -7.505 -16.566 1.00 97.69 280 TYR A CA 1
ATOM 2375 C C . TYR A 1 280 ? 20.760 -7.921 -15.805 1.00 97.69 280 TYR A C 1
ATOM 2377 O O . TYR A 1 280 ? 19.907 -8.628 -16.351 1.00 97.69 280 TYR A O 1
ATOM 2385 N N . SER A 1 281 ? 20.639 -7.479 -14.553 1.00 97.81 281 SER A N 1
ATOM 2386 C CA . SER A 1 281 ? 19.387 -7.553 -13.801 1.00 97.81 281 SER A CA 1
ATOM 2387 C C . SER A 1 281 ? 18.487 -6.371 -14.174 1.00 97.81 281 SER A C 1
ATOM 2389 O O . SER A 1 281 ? 18.967 -5.261 -14.415 1.00 97.81 281 SER A O 1
ATOM 2391 N N . ILE A 1 282 ? 17.185 -6.634 -14.280 1.00 98.50 282 ILE A N 1
ATOM 2392 C CA . ILE A 1 282 ? 16.166 -5.693 -14.754 1.00 98.50 282 ILE A CA 1
ATOM 2393 C C . ILE A 1 282 ? 15.005 -5.687 -13.756 1.00 98.50 282 ILE A C 1
ATOM 2395 O O . ILE A 1 282 ? 14.553 -6.748 -13.330 1.00 98.50 282 ILE A O 1
ATOM 2399 N N . GLY A 1 283 ? 14.506 -4.509 -13.401 1.00 97.81 283 GLY A N 1
ATOM 2400 C CA . GLY A 1 283 ? 13.243 -4.333 -12.682 1.00 97.81 283 GLY A CA 1
ATOM 2401 C C . GLY A 1 283 ? 12.303 -3.436 -13.479 1.00 97.81 283 GLY A C 1
ATOM 2402 O O . GLY A 1 283 ? 12.766 -2.529 -14.165 1.00 97.81 283 GLY A O 1
ATOM 2403 N N . LEU A 1 284 ? 11.001 -3.686 -13.403 1.00 98.19 284 LEU A N 1
ATOM 2404 C CA . LEU A 1 284 ? 9.973 -2.892 -14.073 1.00 98.19 284 LEU A CA 1
ATOM 2405 C C . LEU A 1 284 ? 8.955 -2.399 -13.052 1.00 98.19 284 LEU A C 1
ATOM 2407 O O . LEU A 1 284 ? 8.554 -3.170 -12.179 1.00 98.19 284 LEU A O 1
ATOM 2411 N N . GLU A 1 285 ? 8.522 -1.152 -13.207 1.00 97.94 285 GLU A N 1
ATOM 2412 C CA . GLU A 1 285 ? 7.356 -0.583 -12.527 1.00 97.94 285 GLU A CA 1
ATOM 2413 C C . GLU A 1 285 ? 6.378 -0.125 -13.621 1.00 97.94 285 GLU A C 1
ATOM 2415 O O . GLU A 1 285 ? 6.687 0.774 -14.408 1.00 97.94 285 GLU A O 1
ATOM 2420 N N . LEU A 1 286 ? 5.248 -0.829 -13.750 1.00 98.25 286 LEU A N 1
ATOM 2421 C CA . LEU A 1 286 ? 4.228 -0.562 -14.766 1.00 98.25 286 LEU A CA 1
ATOM 2422 C C . LEU A 1 286 ? 3.043 0.160 -14.126 1.00 98.25 286 LEU A C 1
ATOM 2424 O O . LEU A 1 286 ? 2.243 -0.470 -13.435 1.00 98.25 286 LEU A O 1
ATOM 2428 N N . GLU A 1 287 ? 2.925 1.465 -14.355 1.00 97.50 287 GLU A N 1
ATOM 2429 C CA . GLU A 1 287 ? 1.815 2.262 -13.836 1.00 97.50 287 GLU A CA 1
ATOM 2430 C C . GLU A 1 287 ? 0.600 2.179 -14.764 1.00 97.50 287 GLU A C 1
ATOM 2432 O O . GLU A 1 287 ? 0.708 2.329 -15.983 1.00 97.50 287 GLU A O 1
ATOM 2437 N N . THR A 1 288 ? -0.572 1.947 -14.181 1.00 97.75 288 THR A N 1
ATOM 2438 C CA . THR A 1 288 ? -1.842 1.798 -14.900 1.00 97.75 288 THR A CA 1
ATOM 2439 C C . THR A 1 288 ? -3.000 2.361 -14.077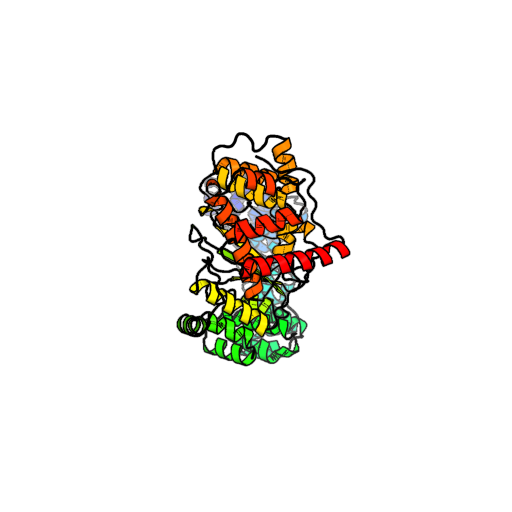 1.00 97.75 288 THR A C 1
ATOM 2441 O O . THR A 1 288 ? -2.856 2.610 -12.883 1.00 97.75 288 THR A O 1
ATOM 2444 N N . SER A 1 289 ? -4.169 2.532 -14.692 1.00 97.44 289 SER A N 1
ATOM 2445 C CA . SER A 1 289 ? -5.425 2.886 -14.022 1.00 97.44 289 SER A CA 1
ATOM 2446 C C . SER A 1 289 ? -6.485 1.810 -14.250 1.00 97.44 289 SER A C 1
ATOM 2448 O O . SER A 1 289 ? -6.612 1.279 -15.360 1.00 97.44 289 SER A O 1
ATOM 2450 N N . HIS A 1 290 ? -7.277 1.497 -13.220 1.00 97.31 290 HIS A N 1
ATOM 2451 C CA . HIS A 1 290 ? -8.406 0.576 -13.346 1.00 97.31 290 HIS A CA 1
ATOM 2452 C C . HIS A 1 290 ? -9.541 0.897 -12.362 1.00 97.31 290 HIS A C 1
ATOM 2454 O O . HIS A 1 290 ? -9.306 1.196 -11.199 1.00 97.31 290 HIS A O 1
ATOM 2460 N N . LYS A 1 291 ? -10.807 0.771 -12.782 1.00 95.94 291 LYS A N 1
ATOM 2461 C CA . LYS A 1 291 ? -11.975 1.061 -11.917 1.00 95.94 291 LYS A CA 1
ATOM 2462 C C . LYS A 1 291 ? -12.021 0.210 -10.635 1.00 95.94 291 LYS A C 1
ATOM 2464 O O . LYS A 1 291 ? -12.317 0.719 -9.564 1.00 95.94 291 LYS A O 1
ATOM 2469 N N . ASP A 1 292 ? -11.658 -1.066 -10.742 1.00 97.12 292 ASP A N 1
ATOM 2470 C CA . ASP A 1 292 ? -11.568 -2.025 -9.632 1.00 97.12 292 ASP A CA 1
ATOM 2471 C C . ASP A 1 292 ? -10.175 -2.027 -8.958 1.00 97.12 292 ASP A C 1
ATOM 2473 O O . ASP A 1 292 ? -9.738 -3.063 -8.464 1.00 97.12 292 ASP A O 1
ATOM 2477 N N . TYR A 1 293 ? -9.431 -0.911 -8.958 1.00 97.69 293 TYR A N 1
ATOM 2478 C CA . TYR A 1 293 ? -8.042 -0.880 -8.467 1.00 97.69 293 TYR A CA 1
ATOM 2479 C C . TYR A 1 293 ? -7.879 -1.484 -7.062 1.00 97.69 293 TYR A C 1
ATOM 2481 O O . TYR A 1 293 ? -7.027 -2.348 -6.876 1.00 97.69 293 TYR A O 1
ATOM 2489 N N . LEU A 1 294 ? -8.746 -1.135 -6.100 1.00 97.88 294 LEU A N 1
ATOM 2490 C CA . LEU A 1 294 ? -8.710 -1.686 -4.736 1.00 97.88 294 LEU A CA 1
ATOM 2491 C C . LEU A 1 294 ? -8.809 -3.216 -4.711 1.00 97.88 294 LEU A C 1
ATOM 2493 O O . LEU A 1 294 ? -8.142 -3.855 -3.899 1.00 97.88 294 LEU A O 1
ATOM 2497 N N . MET A 1 295 ? -9.595 -3.807 -5.618 1.00 98.12 295 MET A N 1
ATOM 2498 C CA . MET A 1 295 ? -9.709 -5.260 -5.739 1.00 98.12 295 MET A CA 1
ATOM 2499 C C . MET A 1 295 ? -8.354 -5.888 -6.079 1.00 98.12 295 MET A C 1
ATOM 2501 O O . MET A 1 295 ? -7.949 -6.874 -5.464 1.00 98.12 295 MET A O 1
ATOM 2505 N N . PHE A 1 296 ? -7.630 -5.292 -7.027 1.00 97.81 296 PHE A N 1
ATOM 2506 C CA . PHE A 1 296 ? -6.299 -5.750 -7.414 1.00 97.81 296 PHE A CA 1
ATOM 2507 C C . PHE A 1 296 ? -5.252 -5.482 -6.331 1.00 97.81 296 PHE A C 1
ATOM 2509 O O . PHE A 1 296 ? -4.426 -6.351 -6.058 1.00 97.81 296 PHE A O 1
ATOM 2516 N N . LEU A 1 297 ? -5.317 -4.333 -5.651 1.00 98.00 297 LEU A N 1
ATOM 2517 C CA . LEU A 1 297 ? -4.417 -4.024 -4.537 1.00 98.00 297 LEU A CA 1
ATOM 2518 C C . LEU A 1 297 ? -4.551 -5.028 -3.387 1.00 98.00 297 LEU A C 1
ATOM 2520 O O . LEU A 1 297 ? -3.541 -5.436 -2.815 1.00 98.00 297 LEU A O 1
ATOM 2524 N N . ASN A 1 298 ? -5.772 -5.481 -3.090 1.00 97.75 298 ASN A N 1
ATOM 2525 C CA . ASN A 1 298 ? -6.008 -6.505 -2.072 1.00 97.75 298 ASN A CA 1
ATOM 2526 C C . ASN A 1 298 ? -5.329 -7.835 -2.414 1.00 97.75 298 ASN A C 1
ATOM 2528 O O . ASN A 1 298 ? -4.781 -8.479 -1.523 1.00 97.75 298 ASN A O 1
ATOM 2532 N N . LEU A 1 299 ? -5.323 -8.232 -3.693 1.00 96.69 299 LEU A N 1
ATOM 2533 C CA . LEU A 1 299 ? -4.694 -9.478 -4.149 1.00 96.69 299 LEU A CA 1
ATOM 2534 C C . LEU A 1 299 ? -3.168 -9.477 -4.009 1.00 96.69 299 LEU A C 1
ATOM 2536 O O . LEU A 1 299 ? -2.569 -10.553 -3.977 1.00 96.69 299 LEU A O 1
ATOM 2540 N N . TYR A 1 300 ? -2.549 -8.296 -3.900 1.00 96.62 300 TYR A N 1
ATOM 2541 C CA . TYR A 1 300 ? -1.129 -8.039 -3.633 1.00 96.62 300 TYR A CA 1
ATOM 2542 C C . TYR A 1 300 ? -0.130 -8.547 -4.684 1.00 96.62 300 TYR A C 1
ATOM 2544 O O . TYR A 1 300 ? 0.913 -7.921 -4.874 1.00 96.62 300 TYR A O 1
ATOM 2552 N N . ARG A 1 301 ? -0.396 -9.661 -5.376 1.00 96.00 301 ARG A N 1
ATOM 2553 C CA . ARG A 1 301 ? 0.511 -10.242 -6.370 1.00 96.00 301 ARG A CA 1
ATOM 2554 C C . ARG A 1 301 ? -0.207 -10.857 -7.559 1.00 96.00 301 ARG A C 1
ATOM 2556 O O . ARG A 1 301 ? -1.287 -11.420 -7.411 1.00 96.00 301 ARG A O 1
ATOM 2563 N N . ILE A 1 302 ? 0.476 -10.836 -8.697 1.00 95.38 302 ILE A N 1
ATOM 2564 C CA . ILE A 1 302 ? 0.214 -11.653 -9.885 1.00 95.38 302 ILE A CA 1
ATOM 2565 C C . ILE A 1 302 ? 1.444 -12.528 -10.154 1.00 95.38 302 ILE A C 1
ATOM 2567 O O . ILE A 1 302 ? 2.564 -12.184 -9.766 1.00 95.38 302 ILE A O 1
ATOM 2571 N N . LEU A 1 303 ? 1.259 -13.699 -10.770 1.00 93.75 303 LEU A N 1
ATOM 2572 C CA . LEU A 1 303 ? 2.335 -14.664 -11.009 1.00 93.75 303 LEU A CA 1
ATOM 2573 C C . LEU A 1 303 ? 3.116 -15.053 -9.738 1.00 93.75 303 LEU A C 1
ATOM 2575 O O . LEU A 1 303 ? 4.240 -15.511 -9.849 1.00 93.75 303 LEU A O 1
ATOM 2579 N N . SER A 1 304 ? 2.577 -14.923 -8.528 1.00 91.25 304 SER A N 1
ATOM 2580 C CA . SER A 1 304 ? 3.192 -15.155 -7.202 1.00 91.25 304 SER A CA 1
ATOM 2581 C C . SER A 1 304 ? 4.330 -14.212 -6.779 1.00 91.25 304 SER A C 1
ATOM 2583 O O . SER A 1 304 ? 4.615 -14.121 -5.580 1.00 91.25 304 SER A O 1
ATOM 2585 N N . ASP A 1 305 ? 4.969 -13.512 -7.720 1.00 91.62 305 ASP A N 1
ATOM 2586 C CA . ASP A 1 305 ? 6.179 -12.713 -7.490 1.00 91.62 305 ASP A CA 1
ATOM 2587 C C . ASP A 1 305 ? 6.168 -11.305 -8.110 1.00 91.62 305 ASP A C 1
ATOM 2589 O O . ASP A 1 305 ? 7.054 -10.516 -7.790 1.00 91.62 305 ASP A O 1
ATOM 2593 N N . TRP A 1 306 ? 5.166 -10.950 -8.921 1.00 96.81 306 TRP A N 1
ATOM 2594 C CA . TRP A 1 306 ? 4.960 -9.573 -9.381 1.00 96.81 306 TRP A CA 1
ATOM 2595 C C . TRP A 1 306 ? 4.004 -8.872 -8.421 1.00 96.81 306 TRP A C 1
ATOM 2597 O O . TRP A 1 306 ? 2.937 -9.402 -8.123 1.00 96.81 306 TRP A O 1
ATOM 2607 N N . THR A 1 307 ? 4.392 -7.716 -7.889 1.00 97.81 307 THR A N 1
ATOM 2608 C CA . THR A 1 307 ? 3.651 -7.045 -6.808 1.00 97.81 307 THR A CA 1
ATOM 2609 C C . THR A 1 307 ? 2.680 -6.013 -7.368 1.00 97.81 307 THR A C 1
ATOM 2611 O O . THR A 1 307 ? 3.078 -5.202 -8.192 1.00 97.81 307 THR A O 1
ATOM 2614 N N . LEU A 1 308 ? 1.446 -6.013 -6.869 1.00 97.94 308 LEU A N 1
ATOM 2615 C CA . LEU A 1 308 ? 0.408 -5.017 -7.133 1.00 97.94 308 LEU A CA 1
ATOM 2616 C C . LEU A 1 308 ? 0.452 -3.962 -6.023 1.00 97.94 308 LEU A C 1
ATOM 2618 O O . LEU A 1 308 ? 0.331 -4.301 -4.843 1.00 97.94 308 LEU A O 1
ATOM 2622 N N . LYS A 1 309 ? 0.659 -2.694 -6.378 1.00 97.12 309 LYS A N 1
ATOM 2623 C CA . LYS A 1 309 ? 0.781 -1.578 -5.431 1.00 97.12 309 LYS A CA 1
ATOM 2624 C C . LYS A 1 309 ? -0.078 -0.399 -5.845 1.00 97.12 309 LYS A C 1
ATOM 2626 O O . LYS A 1 309 ? -0.399 -0.228 -7.015 1.00 97.12 309 LYS A O 1
ATOM 2631 N N . ASN A 1 310 ? -0.457 0.402 -4.855 1.00 97.00 310 ASN A N 1
ATOM 2632 C CA . ASN A 1 310 ? -1.197 1.629 -5.098 1.00 97.00 310 ASN A CA 1
ATOM 2633 C C . ASN A 1 310 ? -0.282 2.640 -5.792 1.00 97.00 310 ASN A C 1
ATOM 2635 O O . ASN A 1 310 ? 0.747 2.991 -5.213 1.00 97.00 310 ASN A O 1
ATOM 2639 N N . GLU A 1 311 ? -0.677 3.121 -6.970 1.00 95.06 311 GLU A N 1
ATOM 2640 C CA . GLU A 1 311 ? -0.001 4.245 -7.617 1.00 95.06 311 GLU A CA 1
ATOM 2641 C C . GLU A 1 311 ? -0.720 5.542 -7.247 1.00 95.06 311 GLU A C 1
ATOM 2643 O O . GLU A 1 311 ? -1.843 5.798 -7.670 1.00 95.06 311 GLU A O 1
ATOM 2648 N N . THR A 1 312 ? -0.085 6.352 -6.405 1.00 91.75 312 THR A N 1
ATOM 2649 C CA . THR A 1 312 ? -0.716 7.540 -5.808 1.00 91.75 312 THR A CA 1
ATOM 2650 C C . THR A 1 312 ? -0.793 8.747 -6.738 1.00 91.75 312 THR A C 1
ATOM 2652 O O . THR A 1 312 ? -1.532 9.684 -6.446 1.00 91.75 312 THR A O 1
ATOM 2655 N N . THR A 1 313 ? -0.016 8.755 -7.822 1.00 88.69 313 THR A N 1
ATOM 2656 C CA . THR A 1 313 ? 0.017 9.845 -8.806 1.00 88.69 313 THR A CA 1
ATOM 2657 C C . THR A 1 313 ? -0.935 9.620 -9.979 1.00 88.69 313 THR A C 1
ATOM 2659 O O . THR A 1 313 ? -1.161 10.547 -10.752 1.00 88.69 313 THR A O 1
ATOM 2662 N N . VAL A 1 314 ? -1.536 8.428 -10.070 1.00 91.56 314 VAL A N 1
ATOM 2663 C CA . VAL A 1 314 ? -2.503 8.050 -11.104 1.00 91.56 314 VAL A CA 1
ATOM 2664 C C . VAL A 1 314 ? -3.876 7.859 -10.466 1.00 91.56 314 VAL A C 1
ATOM 2666 O O . VAL A 1 314 ? -4.033 7.156 -9.465 1.00 91.56 314 VAL A O 1
ATOM 2669 N N . THR A 1 315 ? -4.913 8.448 -11.060 1.00 92.94 315 THR A N 1
ATOM 2670 C CA . THR A 1 315 ? -6.289 8.243 -10.576 1.00 92.94 315 THR A CA 1
ATOM 2671 C C . THR A 1 315 ? -6.691 6.765 -10.679 1.00 92.94 315 THR A C 1
ATOM 2673 O O . THR A 1 315 ? -6.626 6.176 -11.760 1.00 92.94 315 THR A O 1
ATOM 2676 N N . ASN A 1 316 ? -7.148 6.167 -9.569 1.00 95.75 316 ASN A N 1
ATOM 2677 C CA . ASN A 1 316 ? -7.397 4.720 -9.445 1.00 95.75 316 ASN A CA 1
ATOM 2678 C C . ASN A 1 316 ? -6.183 3.877 -9.888 1.00 95.75 316 ASN A C 1
ATOM 2680 O O . ASN A 1 316 ? -6.314 2.917 -10.655 1.00 95.75 316 ASN A O 1
ATOM 2684 N N . GLY A 1 317 ? -4.996 4.303 -9.457 1.00 97.38 317 GLY A N 1
ATOM 2685 C CA . GLY A 1 317 ? -3.720 3.781 -9.910 1.00 97.38 317 GLY A CA 1
ATOM 2686 C C . GLY A 1 317 ? -3.379 2.390 -9.374 1.00 97.38 317 GLY A C 1
ATOM 2687 O O . GLY A 1 317 ? -3.472 2.118 -8.174 1.00 97.38 317 GLY A O 1
ATOM 2688 N N . VAL A 1 318 ? -2.913 1.521 -10.270 1.00 98.12 318 VAL A N 1
ATOM 2689 C CA . VAL A 1 318 ? -2.279 0.239 -9.951 1.00 98.12 318 VAL A CA 1
ATOM 2690 C C . VAL A 1 318 ? -0.890 0.219 -10.584 1.00 98.12 318 VAL A C 1
ATOM 2692 O O . VAL A 1 318 ? -0.758 0.244 -11.807 1.00 98.12 318 VAL A O 1
ATOM 2695 N N . GLU A 1 319 ? 0.143 0.153 -9.751 1.00 98.25 319 GLU A N 1
ATOM 2696 C CA . GLU A 1 319 ? 1.523 -0.107 -10.160 1.00 98.25 319 GLU A CA 1
ATOM 2697 C C . GLU A 1 319 ? 1.802 -1.612 -10.061 1.00 98.25 319 GLU A C 1
ATOM 2699 O O . GLU A 1 319 ? 1.562 -2.238 -9.021 1.00 98.25 319 GLU A O 1
ATOM 2704 N N . ILE A 1 320 ? 2.328 -2.199 -11.135 1.00 98.31 320 ILE A N 1
ATOM 2705 C CA . ILE A 1 320 ? 2.774 -3.592 -11.155 1.00 98.31 320 ILE A CA 1
ATOM 2706 C C . ILE A 1 320 ? 4.298 -3.628 -11.185 1.00 98.31 320 ILE A C 1
ATOM 2708 O O . ILE A 1 320 ? 4.918 -3.260 -12.182 1.00 98.31 320 ILE A O 1
ATOM 2712 N N . ASN A 1 321 ? 4.890 -4.159 -10.116 1.00 98.00 321 ASN A N 1
ATOM 2713 C CA . ASN A 1 321 ? 6.336 -4.287 -9.982 1.00 98.00 321 ASN A CA 1
ATOM 2714 C C . ASN A 1 321 ? 6.794 -5.700 -10.302 1.00 98.00 321 ASN A C 1
ATOM 2716 O O . ASN A 1 321 ? 6.319 -6.664 -9.694 1.00 98.00 321 ASN A O 1
ATOM 2720 N N . SER A 1 322 ? 7.743 -5.821 -11.226 1.00 97.56 322 SER A N 1
ATOM 2721 C CA . SER A 1 322 ? 8.312 -7.116 -11.579 1.00 97.56 322 SER A CA 1
ATOM 2722 C C . SER A 1 322 ? 9.144 -7.707 -10.441 1.00 97.56 322 SER A C 1
ATOM 2724 O O . SER A 1 322 ? 9.660 -7.005 -9.566 1.00 97.56 322 SER A O 1
ATOM 2726 N N . ASN A 1 323 ? 9.349 -9.023 -10.497 1.00 93.06 323 ASN A N 1
ATOM 2727 C CA . ASN A 1 323 ? 10.505 -9.628 -9.843 1.00 93.06 323 ASN A CA 1
ATOM 2728 C C . ASN A 1 323 ? 11.807 -9.162 -10.531 1.00 93.06 323 ASN A C 1
ATOM 2730 O O . ASN A 1 323 ? 11.777 -8.457 -11.544 1.00 93.06 323 ASN A O 1
ATOM 2734 N N . ILE A 1 324 ? 12.965 -9.572 -10.006 1.00 96.25 324 ILE A N 1
ATOM 2735 C CA . ILE A 1 324 ? 14.228 -9.360 -10.722 1.00 96.25 324 ILE A CA 1
ATOM 2736 C C . ILE A 1 324 ? 14.201 -10.203 -11.999 1.00 96.25 324 ILE A C 1
ATOM 2738 O O . ILE A 1 324 ? 14.179 -11.436 -11.964 1.00 96.25 324 ILE A O 1
ATOM 2742 N N . MET A 1 325 ? 14.206 -9.510 -13.128 1.00 97.50 325 MET A N 1
ATOM 2743 C CA . MET A 1 325 ? 14.221 -10.071 -14.464 1.00 97.50 325 MET A CA 1
ATOM 2744 C C . MET A 1 325 ? 15.634 -10.057 -15.046 1.00 97.50 325 MET A C 1
ATOM 2746 O O . MET A 1 325 ? 16.522 -9.338 -14.596 1.00 97.50 325 MET A O 1
ATOM 2750 N N . HIS A 1 326 ? 15.820 -10.836 -16.104 1.00 97.75 326 HIS A N 1
ATOM 2751 C CA . HIS A 1 326 ? 17.000 -10.799 -16.960 1.00 97.75 326 HIS A CA 1
ATOM 2752 C C . HIS A 1 326 ? 16.555 -10.813 -18.423 1.00 97.75 326 HIS A C 1
ATOM 2754 O O . HIS A 1 326 ? 15.445 -11.251 -18.728 1.00 97.75 326 HIS A O 1
ATOM 2760 N N . TYR A 1 327 ? 17.411 -10.375 -19.347 1.00 97.94 327 TYR A N 1
ATOM 2761 C CA . TYR A 1 327 ? 17.083 -10.382 -20.776 1.00 97.94 327 TYR A CA 1
ATOM 2762 C C . TYR A 1 327 ? 17.156 -11.801 -21.365 1.00 97.94 327 TYR A C 1
ATOM 2764 O O . TYR A 1 327 ? 18.111 -12.187 -22.032 1.00 97.94 327 TYR A O 1
ATOM 2772 N N . ASN A 1 328 ? 16.157 -12.626 -21.051 1.00 96.44 328 ASN A N 1
ATOM 2773 C CA . ASN A 1 328 ? 16.044 -14.003 -21.512 1.00 96.44 328 ASN A CA 1
ATOM 2774 C C . ASN A 1 328 ? 14.578 -14.408 -21.709 1.00 96.44 328 ASN A C 1
ATOM 2776 O O . ASN A 1 328 ? 13.650 -13.769 -21.211 1.00 96.44 328 ASN A O 1
ATOM 2780 N N . LYS A 1 329 ? 14.366 -15.534 -22.398 1.00 95.50 329 LYS A N 1
ATOM 2781 C CA . LYS A 1 329 ? 13.025 -16.031 -22.737 1.00 95.50 329 LYS A CA 1
ATOM 2782 C C . LYS A 1 329 ? 12.123 -16.245 -21.515 1.00 95.50 329 LYS A C 1
ATOM 2784 O O . LYS A 1 329 ? 10.920 -16.032 -21.613 1.00 95.50 329 LYS A O 1
ATOM 2789 N N . LYS A 1 330 ? 12.673 -16.670 -20.371 1.00 94.38 330 LYS A N 1
ATOM 2790 C CA . LYS A 1 330 ? 11.887 -16.947 -19.158 1.00 94.38 330 LYS A CA 1
ATOM 2791 C C . LYS A 1 330 ? 11.284 -15.664 -18.587 1.00 94.38 330 LYS A C 1
ATOM 2793 O O . LYS A 1 330 ? 10.077 -15.621 -18.377 1.00 94.38 330 LYS A O 1
ATOM 2798 N N . SER A 1 331 ? 12.096 -14.634 -18.358 1.00 96.75 331 SER A N 1
ATOM 2799 C CA . SER A 1 331 ? 11.609 -13.355 -17.828 1.00 96.75 331 SER A CA 1
ATOM 2800 C C . SER A 1 331 ? 10.692 -12.650 -18.827 1.00 96.75 331 SER A C 1
ATOM 2802 O O . SER A 1 331 ? 9.633 -12.160 -18.449 1.00 96.75 331 SER A O 1
ATOM 2804 N N . LEU A 1 332 ? 11.039 -12.670 -20.117 1.00 97.88 332 LEU A N 1
ATOM 2805 C CA . LEU A 1 332 ? 10.223 -12.040 -21.156 1.00 97.88 332 LEU A CA 1
ATOM 2806 C C . LEU A 1 332 ? 8.854 -12.717 -21.348 1.00 97.88 332 LEU A C 1
ATOM 2808 O O . LEU A 1 332 ? 7.883 -12.036 -21.659 1.00 97.88 332 LEU A O 1
ATOM 2812 N N 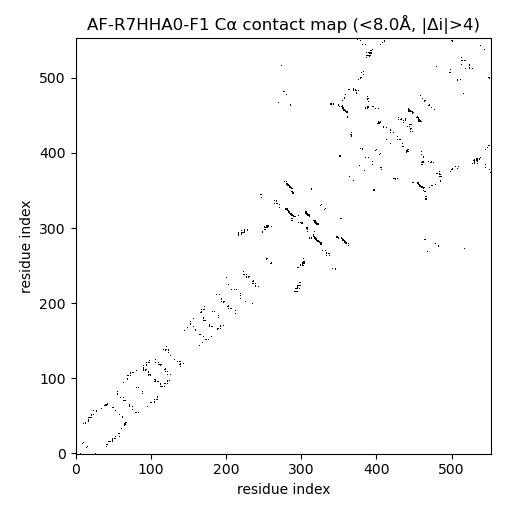. ARG A 1 333 ? 8.726 -14.025 -21.077 1.00 97.06 333 ARG A N 1
ATOM 2813 C CA . ARG A 1 333 ? 7.417 -14.706 -21.004 1.00 97.06 333 ARG A CA 1
ATOM 2814 C C . ARG A 1 333 ? 6.538 -14.161 -19.887 1.00 97.06 333 ARG A C 1
ATOM 2816 O O . ARG A 1 333 ? 5.340 -14.013 -20.089 1.00 97.06 333 ARG A O 1
ATOM 2823 N N . GLN A 1 334 ? 7.120 -13.881 -18.720 1.00 96.75 334 GLN A N 1
ATOM 2824 C CA . GLN A 1 334 ? 6.374 -13.308 -17.596 1.00 96.75 334 GLN A CA 1
ATOM 2825 C C . GLN A 1 334 ? 5.907 -11.890 -17.923 1.00 96.75 334 GLN A C 1
ATOM 2827 O O . GLN A 1 334 ? 4.749 -11.572 -17.683 1.00 96.75 334 GLN A O 1
ATOM 2832 N N . LEU A 1 335 ? 6.773 -11.076 -18.535 1.00 98.31 335 LEU A N 1
ATOM 2833 C CA . LEU A 1 335 ? 6.385 -9.745 -18.995 1.00 98.31 335 LEU A CA 1
ATOM 2834 C C . LEU A 1 335 ? 5.264 -9.813 -20.038 1.00 98.31 335 LEU A C 1
ATOM 2836 O O . LEU A 1 335 ? 4.274 -9.109 -19.885 1.00 98.31 335 LEU A O 1
ATOM 2840 N N . LEU A 1 336 ? 5.375 -10.685 -21.048 1.00 98.31 336 LEU A N 1
ATOM 2841 C CA . LEU A 1 336 ? 4.319 -10.873 -22.047 1.00 98.31 336 LEU A CA 1
ATOM 2842 C C . LEU A 1 336 ? 2.995 -11.298 -21.397 1.00 98.31 336 LEU A C 1
ATOM 2844 O O . LEU A 1 336 ? 1.954 -10.757 -21.744 1.00 98.31 336 LEU A O 1
ATOM 2848 N N . TYR A 1 337 ? 3.031 -12.210 -20.420 1.00 97.62 337 TYR A N 1
ATOM 2849 C CA . TYR A 1 337 ? 1.839 -12.599 -19.664 1.00 97.62 337 TYR A CA 1
ATOM 2850 C C . TYR A 1 337 ? 1.185 -11.395 -18.975 1.00 97.62 337 TYR A C 1
ATOM 2852 O O . TYR A 1 337 ? -0.020 -11.201 -19.093 1.00 97.62 337 TYR A O 1
ATOM 2860 N N . VAL A 1 338 ? 1.973 -10.577 -18.269 1.00 98.06 338 VAL A N 1
ATOM 2861 C CA . VAL A 1 338 ? 1.464 -9.391 -17.562 1.00 98.06 338 VAL A CA 1
ATOM 2862 C C . VAL A 1 338 ? 0.919 -8.357 -18.546 1.00 98.06 338 VAL A C 1
ATOM 2864 O O . VAL A 1 338 ? -0.142 -7.795 -18.303 1.00 98.06 338 VAL A O 1
ATOM 2867 N N . CYS A 1 339 ? 1.590 -8.148 -19.679 1.00 98.38 339 CYS A N 1
ATOM 2868 C CA . CYS A 1 339 ? 1.112 -7.263 -20.741 1.00 98.38 339 CYS A CA 1
ATOM 2869 C C . CYS A 1 339 ? -0.228 -7.746 -21.310 1.00 98.38 339 CYS A C 1
ATOM 2871 O O . CYS A 1 339 ? -1.162 -6.957 -21.415 1.00 98.38 339 CYS A O 1
ATOM 2873 N N . ASN A 1 340 ? -0.355 -9.037 -21.630 1.00 97.69 340 ASN A N 1
ATOM 2874 C CA . ASN A 1 340 ? -1.616 -9.609 -22.110 1.00 97.69 340 ASN A CA 1
ATOM 2875 C C . ASN A 1 340 ? -2.721 -9.427 -21.067 1.00 97.69 340 ASN A C 1
ATOM 2877 O O . ASN A 1 340 ? -3.752 -8.852 -21.381 1.00 97.69 340 ASN A O 1
ATOM 2881 N N . PHE A 1 341 ? -2.454 -9.773 -19.804 1.00 97.75 341 PHE A N 1
ATOM 2882 C CA . PHE A 1 341 ? -3.391 -9.561 -18.700 1.00 97.75 341 PHE A CA 1
ATOM 2883 C C . PHE A 1 341 ? -3.884 -8.104 -18.614 1.00 97.75 341 PHE A C 1
ATOM 2885 O O . PHE A 1 341 ? -5.083 -7.855 -18.513 1.00 97.75 341 PHE A O 1
ATOM 2892 N N . LEU A 1 342 ? -2.971 -7.132 -18.679 1.00 98.31 342 LEU A N 1
ATOM 2893 C CA . LEU A 1 342 ? -3.319 -5.712 -18.635 1.00 98.31 342 LEU A CA 1
ATOM 2894 C C . LEU A 1 342 ? -4.249 -5.309 -19.789 1.00 98.31 342 LEU A C 1
ATOM 2896 O O . LEU A 1 342 ? -5.254 -4.631 -19.564 1.00 98.31 342 LEU A O 1
ATOM 2900 N N . ASN A 1 343 ? -3.925 -5.741 -21.010 1.00 97.44 343 ASN A N 1
ATOM 2901 C CA . ASN A 1 343 ? -4.694 -5.407 -22.208 1.00 97.44 343 ASN A CA 1
ATOM 2902 C C . ASN A 1 343 ? -6.058 -6.116 -22.247 1.00 97.44 343 ASN A C 1
ATOM 2904 O O . ASN A 1 343 ? -7.056 -5.491 -22.605 1.00 97.44 343 ASN A O 1
ATOM 2908 N N . ASP A 1 344 ? -6.112 -7.382 -21.837 1.00 97.81 344 ASP A N 1
ATOM 2909 C CA . ASP A 1 344 ? -7.318 -8.214 -21.890 1.00 97.81 344 ASP A CA 1
ATOM 2910 C C . ASP A 1 344 ? -8.353 -7.785 -20.839 1.00 97.81 344 ASP A C 1
ATOM 2912 O O . ASP A 1 344 ? -9.560 -7.851 -21.079 1.00 97.81 344 ASP A O 1
ATOM 2916 N N . TYR A 1 345 ? -7.894 -7.278 -19.689 1.00 97.62 345 TYR A N 1
ATOM 2917 C CA . TYR A 1 345 ? -8.755 -6.958 -18.547 1.00 97.62 345 TYR A CA 1
ATOM 2918 C C . TYR A 1 345 ? -8.933 -5.461 -18.278 1.00 97.62 345 TYR A C 1
ATOM 2920 O O . TYR A 1 345 ? -9.291 -5.062 -17.173 1.00 97.62 345 TYR A O 1
ATOM 2928 N N . GLY A 1 346 ? -8.760 -4.620 -19.301 1.00 95.62 346 GLY A N 1
ATOM 2929 C CA . GLY A 1 346 ? -9.252 -3.239 -19.288 1.00 95.62 346 GLY A CA 1
ATOM 2930 C C . GLY A 1 346 ? -8.445 -2.253 -18.442 1.00 95.62 346 GLY A C 1
ATOM 2931 O O . GLY A 1 346 ? -8.969 -1.187 -18.099 1.00 95.62 346 GLY A O 1
ATOM 2932 N N . PHE A 1 347 ? -7.188 -2.570 -18.125 1.00 97.88 347 PHE A N 1
ATOM 2933 C CA . PHE A 1 347 ? -6.267 -1.595 -17.547 1.00 97.88 347 PHE A CA 1
ATOM 2934 C C . PHE A 1 347 ? -5.952 -0.509 -18.569 1.00 97.88 347 PHE A C 1
ATOM 2936 O O . PHE A 1 347 ? -5.811 -0.768 -19.765 1.00 97.88 347 PHE A O 1
ATOM 2943 N N . LYS A 1 348 ? -5.869 0.732 -18.095 1.00 96.88 348 LYS A N 1
ATOM 2944 C CA . LYS A 1 348 ? -5.697 1.901 -18.955 1.00 96.88 348 LYS A CA 1
ATOM 2945 C C . LYS A 1 348 ? -4.404 2.630 -18.648 1.00 96.88 348 LYS A C 1
ATOM 2947 O O . LYS A 1 348 ? -3.958 2.668 -17.506 1.00 96.88 348 LYS A O 1
ATOM 2952 N N . ILE A 1 349 ? -3.864 3.250 -19.687 1.00 95.12 349 ILE A N 1
ATOM 2953 C CA . ILE A 1 349 ? -2.772 4.215 -19.617 1.00 95.12 349 ILE A CA 1
ATOM 2954 C C . ILE A 1 349 ? -3.359 5.601 -19.869 1.00 95.12 349 ILE A C 1
ATOM 2956 O O . ILE A 1 349 ? -4.213 5.771 -20.743 1.00 95.12 349 ILE A O 1
ATOM 2960 N N . ASN A 1 350 ? -2.903 6.584 -19.102 1.00 90.50 350 ASN A N 1
ATOM 2961 C CA . ASN A 1 350 ? -3.201 7.997 -19.303 1.00 90.50 350 ASN A CA 1
ATOM 2962 C C . ASN A 1 350 ? -1.894 8.820 -19.242 1.00 90.50 350 ASN A C 1
ATOM 2964 O O . ASN A 1 350 ? -0.813 8.262 -19.068 1.00 90.50 350 ASN A O 1
ATOM 2968 N N . ASP A 1 351 ? -1.995 10.147 -19.358 1.00 88.81 351 ASP A N 1
ATOM 2969 C CA . ASP A 1 351 ? -0.843 11.067 -19.320 1.00 88.81 351 ASP A CA 1
ATOM 2970 C C . ASP A 1 351 ? -0.130 11.148 -17.950 1.00 88.81 351 ASP A C 1
ATOM 2972 O O . ASP A 1 351 ? 0.890 11.833 -17.825 1.00 88.81 351 ASP A O 1
ATOM 2976 N N . GLU A 1 352 ? -0.668 10.501 -16.915 1.00 90.38 352 GLU A N 1
ATOM 2977 C CA . GLU A 1 352 ? -0.068 10.402 -15.579 1.00 90.38 352 GLU A CA 1
ATOM 2978 C C . GLU A 1 352 ? 0.850 9.173 -15.493 1.00 90.38 352 GLU A C 1
ATOM 2980 O O . GLU A 1 352 ? 1.877 9.238 -14.823 1.00 90.38 352 GLU A O 1
ATOM 2985 N N . CYS A 1 353 ? 0.523 8.101 -16.226 1.00 94.19 353 CYS A N 1
ATOM 2986 C CA . CYS A 1 353 ? 1.237 6.829 -16.188 1.00 94.19 353 CYS A CA 1
ATOM 2987 C C . CYS A 1 353 ? 2.636 6.893 -16.822 1.00 94.19 353 CYS A C 1
ATOM 2989 O O . CYS A 1 353 ? 2.856 7.461 -17.899 1.00 94.19 353 CYS A O 1
ATOM 2991 N N . SER A 1 354 ? 3.563 6.189 -16.187 1.00 94.19 354 SER A N 1
ATOM 2992 C CA . SER A 1 354 ? 4.951 5.993 -16.586 1.00 94.19 354 SER A CA 1
ATOM 2993 C C . SER A 1 354 ? 5.320 4.504 -16.562 1.00 94.19 354 SER A C 1
ATOM 2995 O O . SER A 1 354 ? 4.694 3.679 -15.890 1.00 94.19 354 SER A O 1
ATOM 2997 N N . ASN A 1 355 ? 6.358 4.129 -17.308 1.00 96.00 355 ASN A N 1
ATOM 2998 C CA . ASN A 1 355 ? 7.028 2.848 -17.094 1.00 96.00 355 ASN A CA 1
ATOM 2999 C C . ASN A 1 355 ? 8.459 3.094 -16.637 1.00 96.00 355 ASN A C 1
ATOM 3001 O O . ASN A 1 355 ? 9.299 3.535 -17.426 1.00 96.00 355 ASN A O 1
ATOM 3005 N N . HIS A 1 356 ? 8.751 2.759 -15.381 1.00 97.38 356 HIS A N 1
ATOM 3006 C CA . HIS A 1 356 ? 10.113 2.835 -14.869 1.00 97.38 356 HIS A CA 1
ATOM 3007 C C . HIS A 1 356 ? 10.853 1.538 -15.165 1.00 97.38 356 HIS A C 1
ATOM 3009 O O . HIS A 1 356 ? 10.363 0.439 -14.892 1.00 97.38 356 HIS A O 1
ATOM 3015 N N . ILE A 1 357 ? 12.053 1.667 -15.727 1.00 98.50 357 ILE A N 1
ATOM 3016 C CA . ILE A 1 357 ? 12.931 0.530 -15.999 1.00 98.50 357 ILE A CA 1
ATOM 3017 C C . ILE A 1 357 ? 14.182 0.681 -15.152 1.00 98.50 357 ILE A C 1
ATOM 3019 O O . ILE A 1 357 ? 14.922 1.651 -15.267 1.00 98.50 357 ILE A O 1
ATOM 3023 N N . HIS A 1 358 ? 14.429 -0.307 -14.311 1.00 98.31 358 HIS A N 1
ATOM 3024 C CA . HIS A 1 358 ? 15.583 -0.376 -13.436 1.00 98.31 358 HIS A CA 1
ATOM 3025 C C . HIS A 1 358 ? 16.615 -1.329 -14.025 1.00 98.31 358 HIS A C 1
ATOM 3027 O O . HIS A 1 358 ? 16.273 -2.456 -14.379 1.00 98.31 358 HIS A O 1
ATOM 3033 N N . ILE A 1 359 ? 17.878 -0.914 -14.080 1.00 98.56 359 ILE A N 1
ATOM 3034 C CA . ILE A 1 359 ? 19.012 -1.778 -14.424 1.00 98.56 359 ILE A CA 1
ATOM 3035 C C . ILE A 1 359 ? 19.915 -1.899 -13.196 1.00 98.56 359 ILE A C 1
ATOM 3037 O O . ILE A 1 359 ? 20.244 -0.893 -12.565 1.00 98.56 359 ILE A O 1
ATOM 3041 N N . GLY A 1 360 ? 20.307 -3.125 -12.846 1.00 98.00 360 GLY A N 1
ATOM 3042 C CA . GLY A 1 360 ? 21.187 -3.391 -11.708 1.00 98.00 360 GLY A CA 1
ATOM 3043 C C . GLY A 1 360 ? 22.494 -2.612 -11.771 1.00 98.00 360 GLY A C 1
ATOM 3044 O O . GLY A 1 360 ? 23.213 -2.653 -12.772 1.00 98.00 360 GLY A O 1
ATOM 3045 N N . PHE A 1 361 ? 22.810 -1.896 -10.690 1.00 97.69 361 PHE A N 1
ATOM 3046 C CA . PHE A 1 361 ? 24.039 -1.107 -10.613 1.00 97.69 361 PHE A CA 1
ATOM 3047 C C . PHE A 1 361 ? 25.281 -1.979 -10.371 1.00 97.69 361 PHE A C 1
ATOM 3049 O O . PHE A 1 361 ? 26.395 -1.555 -10.654 1.00 97.69 361 PHE A O 1
ATOM 3056 N N . ASP A 1 362 ? 25.099 -3.234 -9.953 1.00 94.81 362 ASP A N 1
ATOM 3057 C CA . ASP A 1 362 ? 26.146 -4.265 -9.909 1.00 94.81 362 ASP A CA 1
ATOM 3058 C C . ASP A 1 362 ? 26.801 -4.521 -11.280 1.00 94.81 362 ASP A C 1
ATOM 3060 O O . ASP A 1 362 ? 27.876 -5.115 -11.379 1.00 94.81 362 ASP A O 1
ATOM 3064 N N . ALA A 1 363 ? 26.188 -4.028 -12.358 1.00 95.31 363 ALA A N 1
ATOM 3065 C CA . ALA A 1 363 ? 26.787 -4.021 -13.676 1.00 95.31 363 ALA A CA 1
ATOM 3066 C C . ALA A 1 363 ? 27.946 -3.017 -13.846 1.00 95.31 363 ALA A C 1
ATOM 3068 O O . ALA A 1 363 ? 28.732 -3.197 -14.780 1.00 95.31 363 ALA A O 1
ATOM 3069 N N . PHE A 1 364 ? 28.082 -2.003 -12.988 1.00 96.88 364 PHE A N 1
ATOM 3070 C CA . PHE A 1 364 ? 29.146 -0.998 -13.057 1.00 96.88 364 PHE A CA 1
ATOM 3071 C C . PHE A 1 364 ? 30.289 -1.337 -12.097 1.00 96.88 364 PHE A C 1
ATOM 3073 O O . PHE A 1 364 ? 30.082 -1.631 -10.926 1.00 96.88 364 PHE A O 1
ATOM 3080 N N . ASN A 1 365 ? 31.514 -1.256 -12.606 1.00 94.75 365 ASN A N 1
ATOM 3081 C CA . ASN A 1 365 ? 32.754 -1.573 -11.905 1.00 94.75 365 ASN A CA 1
ATOM 3082 C C . ASN A 1 365 ? 33.673 -0.353 -11.742 1.00 94.75 365 ASN A C 1
ATOM 3084 O O . ASN A 1 365 ? 34.696 -0.452 -11.067 1.00 94.75 365 ASN A O 1
ATOM 3088 N N . SER A 1 366 ? 33.391 0.774 -12.405 1.00 95.44 366 SER A N 1
ATOM 3089 C CA . SER A 1 366 ? 34.268 1.947 -12.333 1.00 95.44 366 SER A CA 1
ATOM 3090 C C . SER A 1 366 ? 33.555 3.272 -12.568 1.00 95.44 366 SER A C 1
ATOM 3092 O O . SER A 1 366 ? 32.572 3.350 -13.306 1.00 95.44 366 SER A O 1
ATOM 3094 N N . VAL A 1 367 ? 34.140 4.344 -12.024 1.00 95.69 367 VAL A N 1
ATOM 3095 C CA . VAL A 1 367 ? 33.717 5.731 -12.269 1.00 95.69 367 VAL A CA 1
ATOM 3096 C C . VAL A 1 367 ? 33.679 6.044 -13.767 1.00 95.69 367 VAL A C 1
ATOM 3098 O O . VAL A 1 367 ? 32.772 6.729 -14.230 1.00 95.69 367 VAL A O 1
ATOM 3101 N N . ARG A 1 368 ? 34.620 5.510 -14.563 1.00 95.31 368 ARG A N 1
ATOM 3102 C CA . ARG A 1 368 ? 34.654 5.770 -16.011 1.00 95.31 368 ARG A CA 1
ATOM 3103 C C . ARG A 1 368 ? 33.426 5.218 -16.734 1.00 95.31 368 ARG A C 1
ATOM 3105 O O . ARG A 1 368 ? 32.959 5.865 -17.666 1.00 95.31 368 ARG A O 1
ATOM 3112 N N . GLU A 1 369 ? 32.897 4.067 -16.327 1.00 97.00 369 GLU A N 1
ATOM 3113 C CA . GLU A 1 369 ? 31.687 3.500 -16.940 1.00 97.00 369 GLU A CA 1
ATOM 3114 C C . GLU A 1 369 ? 30.461 4.374 -16.647 1.00 97.00 369 GLU A C 1
ATOM 3116 O O . GLU A 1 369 ? 29.687 4.656 -17.559 1.00 97.00 369 GLU A O 1
ATOM 3121 N N . VAL A 1 370 ? 30.330 4.888 -15.418 1.00 97.19 370 VAL A N 1
ATOM 3122 C CA . VAL A 1 370 ? 29.244 5.816 -15.059 1.00 97.19 370 VAL A CA 1
ATOM 3123 C C . VAL A 1 370 ? 29.403 7.160 -15.773 1.00 97.19 370 VAL A C 1
ATOM 3125 O O . VAL A 1 370 ? 28.450 7.636 -16.384 1.00 97.19 370 VAL A O 1
ATOM 3128 N N . LYS A 1 371 ? 30.612 7.741 -15.790 1.00 95.25 371 LYS A N 1
ATOM 3129 C CA . LYS A 1 371 ? 30.909 8.962 -16.562 1.00 95.25 371 LYS A CA 1
ATOM 3130 C C . LYS A 1 371 ? 30.559 8.781 -18.043 1.00 95.25 371 LYS A C 1
ATOM 3132 O O . LYS A 1 371 ? 29.908 9.642 -18.614 1.00 95.25 371 LYS A O 1
ATOM 3137 N N . THR A 1 372 ? 30.905 7.639 -18.644 1.00 97.56 372 THR A N 1
ATOM 3138 C CA . THR A 1 372 ? 30.562 7.343 -20.048 1.00 97.56 372 THR A CA 1
ATOM 3139 C C . THR A 1 372 ? 29.047 7.286 -20.262 1.00 97.56 372 THR A C 1
ATOM 3141 O O . THR A 1 372 ? 28.554 7.834 -21.243 1.00 97.56 372 THR A O 1
ATOM 3144 N N . LEU A 1 373 ? 28.300 6.647 -19.353 1.00 98.25 373 LEU A N 1
ATOM 3145 C CA . LEU A 1 373 ? 26.836 6.610 -19.413 1.00 98.25 373 LEU A CA 1
ATOM 3146 C C . LEU A 1 373 ? 26.240 8.021 -19.357 1.00 98.25 373 LEU A C 1
ATOM 3148 O O . LEU A 1 373 ? 25.407 8.361 -20.194 1.00 98.25 373 LEU A O 1
ATOM 3152 N N . LEU A 1 374 ? 26.683 8.833 -18.395 1.00 96.31 374 LEU A N 1
ATOM 3153 C CA . LEU A 1 374 ? 26.199 10.199 -18.209 1.00 96.31 374 LEU A CA 1
ATOM 3154 C C . LEU A 1 374 ? 26.560 11.099 -19.395 1.00 96.31 374 LEU A C 1
ATOM 3156 O O . LEU A 1 374 ? 25.699 11.825 -19.866 1.00 96.31 374 LEU A O 1
ATOM 3160 N N . GLU A 1 375 ? 27.783 11.024 -19.926 1.00 96.31 375 GLU A N 1
ATOM 3161 C CA . GLU A 1 375 ? 28.205 11.799 -21.105 1.00 96.31 375 GLU A CA 1
ATOM 3162 C C . GLU A 1 375 ? 27.408 11.415 -22.358 1.00 96.31 375 GLU A C 1
ATOM 3164 O O . GLU A 1 375 ? 26.999 12.295 -23.114 1.00 96.31 375 GLU A O 1
ATOM 3169 N N . LEU A 1 376 ? 27.151 10.119 -22.581 1.00 97.44 376 LEU A N 1
ATOM 3170 C CA . LEU A 1 376 ? 26.326 9.671 -23.708 1.00 97.44 376 LEU A CA 1
ATOM 3171 C C . LEU A 1 376 ? 24.881 10.135 -23.564 1.00 97.44 376 LEU A C 1
ATOM 3173 O O . LEU A 1 376 ? 24.315 10.644 -24.528 1.00 97.44 376 LEU A O 1
ATOM 3177 N N . PHE A 1 377 ? 24.293 9.941 -22.383 1.00 97.12 377 PHE A N 1
ATOM 3178 C CA . PHE A 1 377 ? 22.889 10.235 -22.140 1.00 97.12 377 PHE A CA 1
ATOM 3179 C C . PHE A 1 377 ? 22.627 11.739 -22.046 1.00 97.12 377 PHE A C 1
ATOM 3181 O O . PHE A 1 377 ? 21.851 12.253 -22.841 1.00 97.12 377 PHE A O 1
ATOM 3188 N N . ALA A 1 378 ? 23.306 12.451 -21.140 1.00 95.19 378 ALA A N 1
ATOM 3189 C CA . ALA A 1 378 ? 23.049 13.859 -20.828 1.00 95.19 378 ALA A CA 1
ATOM 3190 C C . ALA A 1 378 ? 23.246 14.785 -22.038 1.00 95.19 378 ALA A C 1
ATOM 3192 O O . ALA A 1 378 ? 22.484 15.725 -22.233 1.00 95.19 378 ALA A O 1
ATOM 3193 N N . ASN A 1 379 ? 24.233 14.496 -22.893 1.00 95.94 379 ASN A N 1
ATOM 3194 C CA . ASN A 1 379 ? 24.449 15.288 -24.105 1.00 95.94 379 ASN A CA 1
ATOM 3195 C C . ASN A 1 379 ? 23.453 14.958 -25.228 1.00 95.94 379 ASN A C 1
ATOM 3197 O O . ASN A 1 379 ? 23.409 15.681 -26.216 1.00 95.94 379 ASN A O 1
ATOM 3201 N N . ASN A 1 380 ? 22.661 13.888 -25.106 1.00 96.25 380 ASN A N 1
ATOM 3202 C CA . ASN A 1 380 ? 21.725 13.411 -26.130 1.00 96.25 380 ASN A CA 1
ATOM 3203 C C . ASN A 1 380 ? 20.320 13.132 -25.561 1.00 96.25 380 ASN A C 1
ATOM 3205 O O . ASN A 1 380 ? 19.592 12.294 -26.098 1.00 96.25 380 ASN A O 1
ATOM 3209 N N . GLU A 1 381 ? 19.927 13.796 -24.466 1.00 94.19 381 GLU A N 1
ATOM 3210 C CA . GLU A 1 381 ? 18.645 13.529 -23.796 1.00 94.19 381 GLU A CA 1
ATOM 3211 C C . GLU A 1 381 ? 17.462 13.775 -24.730 1.00 94.19 381 GLU A C 1
ATOM 3213 O O . GLU A 1 381 ? 16.575 12.937 -24.812 1.00 94.19 381 GLU A O 1
ATOM 3218 N N . ASN A 1 382 ? 17.482 14.852 -25.516 1.00 94.06 382 ASN A N 1
ATOM 3219 C CA . ASN A 1 382 ? 16.500 15.102 -26.578 1.00 94.06 382 ASN A CA 1
ATOM 3220 C C . ASN A 1 382 ? 16.251 13.877 -27.468 1.00 94.06 382 ASN A C 1
ATOM 3222 O O . ASN A 1 382 ? 15.100 13.497 -27.674 1.00 94.06 382 ASN A O 1
ATOM 3226 N N . ILE A 1 383 ? 17.312 13.201 -27.908 1.00 97.00 383 ILE A N 1
ATOM 3227 C CA . ILE A 1 383 ? 17.214 12.016 -28.761 1.00 97.00 383 ILE A CA 1
ATOM 3228 C C . ILE A 1 383 ? 16.637 10.835 -27.967 1.00 97.00 383 ILE A C 1
ATOM 3230 O O . ILE A 1 383 ? 15.716 10.161 -28.434 1.00 97.00 383 ILE A O 1
ATOM 3234 N N . PHE A 1 384 ? 17.129 10.588 -26.748 1.00 97.69 384 PHE A N 1
ATOM 3235 C CA . PHE A 1 384 ? 16.651 9.475 -25.920 1.00 97.69 384 PHE A CA 1
ATOM 3236 C C . PHE A 1 384 ? 15.188 9.623 -25.495 1.00 97.69 384 PHE A C 1
ATOM 3238 O O . PHE A 1 384 ? 14.463 8.631 -25.531 1.00 97.69 384 PHE A O 1
ATOM 3245 N N . TYR A 1 385 ? 14.724 10.831 -25.171 1.00 96.31 385 TYR A N 1
ATOM 3246 C CA . TYR A 1 385 ? 13.315 11.083 -24.859 1.00 96.31 385 TYR A CA 1
ATOM 3247 C C . TYR A 1 385 ? 12.401 10.740 -26.038 1.00 96.31 385 TYR A C 1
ATOM 3249 O O . TYR A 1 385 ? 11.328 10.180 -25.826 1.00 96.31 385 TYR A O 1
ATOM 3257 N N . MET A 1 386 ? 12.814 11.024 -27.276 1.00 96.94 386 MET A N 1
ATOM 3258 C CA . MET A 1 386 ? 12.012 10.673 -28.453 1.00 96.94 386 MET A CA 1
ATOM 3259 C C . MET A 1 386 ? 12.044 9.163 -28.744 1.00 96.94 386 MET A C 1
ATOM 3261 O O . MET A 1 386 ? 11.015 8.583 -29.082 1.00 96.94 386 MET A O 1
ATOM 3265 N N . MET A 1 387 ? 13.189 8.494 -28.555 1.00 97.81 387 MET A N 1
ATOM 3266 C CA . MET A 1 387 ? 13.333 7.044 -28.788 1.00 97.81 387 MET A CA 1
ATOM 3267 C C . MET A 1 387 ? 12.686 6.160 -27.704 1.00 97.81 387 MET A C 1
ATOM 3269 O O . MET A 1 387 ? 12.321 5.013 -27.979 1.00 97.81 387 MET A O 1
ATOM 3273 N N . ALA A 1 388 ? 12.562 6.664 -26.473 1.00 96.94 388 ALA A N 1
ATOM 3274 C CA . ALA A 1 388 ? 12.035 5.942 -25.309 1.00 96.94 388 ALA A CA 1
ATOM 3275 C C . ALA A 1 388 ? 10.499 5.848 -25.258 1.00 96.94 388 ALA A C 1
ATOM 3277 O O . ALA A 1 388 ? 9.933 5.322 -24.298 1.00 96.94 388 ALA A O 1
ATOM 3278 N N . ASN A 1 389 ? 9.817 6.365 -26.276 1.00 96.19 389 ASN A N 1
ATOM 3279 C CA . ASN A 1 389 ? 8.365 6.421 -26.342 1.00 96.19 389 ASN A CA 1
ATOM 3280 C C . ASN A 1 389 ? 7.856 5.718 -27.600 1.00 96.19 389 ASN A C 1
ATOM 3282 O O . ASN A 1 389 ? 8.562 5.653 -28.608 1.00 96.19 389 ASN A O 1
ATOM 3286 N N . GLU A 1 390 ? 6.643 5.163 -27.526 1.00 96.31 390 GLU A N 1
ATOM 3287 C CA . GLU A 1 390 ? 5.959 4.588 -28.690 1.00 96.31 390 GLU A CA 1
ATOM 3288 C C . GLU A 1 390 ? 5.923 5.628 -29.818 1.00 96.31 390 GLU A C 1
ATOM 3290 O O . GLU A 1 390 ? 5.882 6.834 -29.561 1.00 96.31 390 GLU A O 1
ATOM 3295 N N . LYS A 1 391 ? 6.003 5.182 -31.072 1.00 96.25 391 LYS A N 1
ATOM 3296 C CA . LYS A 1 391 ? 5.957 6.104 -32.209 1.00 96.25 391 LYS A CA 1
ATOM 3297 C C . LYS A 1 391 ? 4.644 6.886 -32.219 1.00 96.25 391 LYS A C 1
ATOM 3299 O O . LYS A 1 391 ? 3.619 6.384 -31.766 1.00 96.25 391 LYS A O 1
ATOM 3304 N N . GLU A 1 392 ? 4.682 8.085 -32.783 1.00 95.62 392 GLU A N 1
ATOM 3305 C CA . GLU A 1 392 ? 3.529 8.985 -32.859 1.00 95.62 392 GLU A CA 1
ATOM 3306 C C . GLU A 1 392 ? 2.934 9.361 -31.482 1.00 95.62 392 GLU A C 1
ATOM 3308 O O . GLU A 1 392 ? 1.764 9.740 -31.391 1.00 95.62 392 GLU A O 1
ATOM 3313 N N . THR A 1 393 ? 3.722 9.299 -30.399 1.00 93.56 393 THR A N 1
ATOM 3314 C CA . THR A 1 393 ? 3.266 9.683 -29.055 1.00 93.56 393 THR A CA 1
ATOM 3315 C C . THR A 1 393 ? 3.992 10.924 -28.526 1.00 93.56 393 THR A C 1
ATOM 3317 O O . THR A 1 393 ? 5.223 11.016 -28.562 1.00 93.56 393 THR A O 1
ATOM 3320 N N . PRO A 1 394 ? 3.253 11.927 -28.014 1.00 93.94 394 PRO A N 1
ATOM 3321 C CA . PRO A 1 394 ? 3.876 13.073 -27.373 1.00 93.94 394 PRO A CA 1
ATOM 3322 C C . PRO A 1 394 ? 4.480 12.676 -26.022 1.00 93.94 394 PRO A C 1
ATOM 3324 O O . PRO A 1 394 ? 4.020 11.742 -25.364 1.00 93.94 394 PRO A O 1
ATOM 3327 N N . LEU A 1 395 ? 5.459 13.445 -25.545 1.00 93.19 395 LEU A N 1
ATOM 3328 C CA . LEU A 1 395 ? 5.891 13.345 -24.153 1.00 93.19 395 LEU A CA 1
ATOM 3329 C C . LEU A 1 395 ? 4.701 13.614 -23.231 1.00 93.19 395 LEU A C 1
ATOM 3331 O O . LEU A 1 395 ? 3.943 14.566 -23.460 1.00 93.19 395 LEU A O 1
ATOM 3335 N N . ARG A 1 396 ? 4.549 12.808 -22.177 1.00 90.69 396 ARG A N 1
ATOM 3336 C CA . ARG A 1 396 ? 3.500 12.990 -21.165 1.00 90.69 396 ARG A CA 1
ATOM 3337 C C . ARG A 1 396 ? 3.491 14.410 -20.599 1.00 90.69 396 ARG A C 1
ATOM 3339 O O . ARG A 1 396 ? 4.541 15.021 -20.412 1.00 90.69 396 ARG A O 1
ATOM 3346 N N . LYS A 1 397 ? 2.305 14.944 -20.298 1.00 85.56 397 LYS A N 1
ATOM 3347 C CA . LYS A 1 397 ? 2.093 16.368 -19.959 1.00 85.56 397 LYS A CA 1
ATOM 3348 C C . LYS A 1 397 ? 3.035 16.905 -18.873 1.00 85.56 397 LYS A C 1
ATOM 3350 O O . LYS A 1 397 ? 3.462 18.052 -18.953 1.00 85.56 397 LYS A O 1
ATOM 3355 N N . TYR A 1 398 ? 3.365 16.077 -17.886 1.00 85.12 398 TYR A N 1
ATOM 3356 C CA . TYR A 1 398 ? 4.194 16.448 -16.739 1.00 85.12 398 TYR A CA 1
ATOM 3357 C C . TYR A 1 398 ? 5.596 15.816 -16.776 1.00 85.12 398 TYR A C 1
ATOM 3359 O O . TYR A 1 398 ? 6.219 15.637 -15.728 1.00 85.12 398 TYR A O 1
ATOM 3367 N N . TYR A 1 399 ? 6.123 15.482 -17.964 1.00 87.50 399 TYR A N 1
ATOM 3368 C CA . TYR A 1 399 ? 7.466 14.897 -18.099 1.00 87.50 399 TYR A CA 1
ATOM 3369 C C . TYR A 1 399 ? 8.529 15.758 -17.398 1.00 87.50 399 TYR A C 1
ATOM 3371 O O . TYR A 1 399 ? 9.327 15.243 -16.624 1.00 87.50 399 TYR A O 1
ATOM 3379 N N . ALA A 1 400 ? 8.463 17.083 -17.557 1.00 85.56 400 ALA A N 1
ATOM 3380 C CA . ALA A 1 400 ? 9.387 18.032 -16.940 1.00 85.56 400 ALA A CA 1
ATOM 3381 C C . ALA A 1 400 ? 9.241 18.148 -15.408 1.00 85.56 400 ALA A C 1
ATOM 3383 O O . ALA A 1 400 ? 10.023 18.841 -14.768 1.00 85.56 400 ALA A O 1
ATOM 3384 N N . SER A 1 401 ? 8.254 17.494 -14.795 1.00 88.44 401 SER A N 1
ATOM 3385 C CA . SER A 1 401 ? 8.105 17.431 -13.337 1.00 88.44 401 SER A CA 1
ATOM 3386 C C . SER A 1 401 ? 8.535 16.080 -12.768 1.00 88.44 401 SER A C 1
ATOM 3388 O O . SER A 1 401 ? 9.044 16.048 -11.653 1.00 88.44 401 SER A O 1
ATOM 3390 N N . TYR A 1 402 ? 8.362 14.991 -13.525 1.00 88.56 402 TYR A N 1
ATOM 3391 C CA . TYR A 1 402 ? 8.521 13.614 -13.033 1.00 88.56 402 TYR A CA 1
ATOM 3392 C C . TYR A 1 402 ? 9.645 12.808 -13.704 1.00 88.56 402 TYR A C 1
ATOM 3394 O O . TYR A 1 402 ? 9.934 11.685 -13.286 1.00 88.56 402 TYR A O 1
ATOM 3402 N N . ALA A 1 403 ? 10.255 13.360 -14.749 1.00 92.50 403 ALA A N 1
ATOM 3403 C CA . ALA A 1 403 ? 11.409 12.828 -15.455 1.00 92.50 403 ALA A CA 1
ATOM 3404 C C . ALA A 1 403 ? 12.174 14.009 -16.063 1.00 92.50 403 ALA A C 1
ATOM 3406 O O . ALA A 1 403 ? 12.117 14.233 -17.269 1.00 92.50 403 ALA A O 1
ATOM 3407 N N . ARG A 1 404 ? 12.818 14.823 -15.222 1.00 92.50 404 ARG A N 1
ATOM 3408 C CA . ARG A 1 404 ? 13.602 15.990 -15.653 1.00 92.50 404 ARG A CA 1
ATOM 3409 C C . ARG A 1 404 ? 14.927 15.588 -16.304 1.00 92.50 404 ARG A C 1
ATOM 3411 O O . ARG A 1 404 ? 15.537 14.635 -15.822 1.00 92.50 404 ARG A O 1
ATOM 3418 N N . PRO A 1 405 ? 15.409 16.318 -17.323 1.00 92.81 405 PRO A N 1
ATOM 3419 C CA . PRO A 1 405 ? 16.734 16.074 -17.877 1.00 92.81 405 PRO A CA 1
ATOM 3420 C C . PRO A 1 405 ? 17.816 16.157 -16.790 1.00 92.81 405 PRO A C 1
ATOM 3422 O O . PRO A 1 405 ? 17.825 17.103 -15.998 1.00 92.81 405 PRO A O 1
ATOM 3425 N N . ILE A 1 406 ? 18.714 15.172 -16.725 1.00 92.62 406 ILE A N 1
ATOM 3426 C CA . ILE A 1 406 ? 19.792 15.153 -15.723 1.00 92.62 406 ILE A CA 1
ATOM 3427 C C . ILE A 1 406 ? 20.890 16.173 -16.057 1.00 92.62 406 ILE A C 1
ATOM 3429 O O . ILE A 1 406 ? 21.563 16.663 -15.148 1.00 92.62 406 ILE A O 1
ATOM 3433 N N . SER A 1 407 ? 21.056 16.526 -17.339 1.00 91.81 407 SER A N 1
ATOM 3434 C CA . SER A 1 407 ? 22.038 17.514 -17.814 1.00 91.81 407 SER A CA 1
ATOM 3435 C C . SER A 1 407 ? 22.007 18.802 -16.994 1.00 91.81 407 SER A C 1
ATOM 3437 O O . SER A 1 407 ? 23.051 19.226 -16.511 1.00 91.81 407 SER A O 1
ATOM 3439 N N . VAL A 1 408 ? 20.822 19.353 -16.716 1.00 87.19 408 VAL A N 1
ATOM 3440 C CA . VAL A 1 408 ? 20.642 20.590 -15.931 1.00 87.19 408 VAL A CA 1
ATOM 3441 C C . VAL A 1 408 ? 21.355 20.535 -14.571 1.00 87.19 408 VAL A C 1
ATOM 3443 O O . VAL A 1 408 ? 21.944 21.521 -14.124 1.00 87.19 408 VAL A O 1
ATOM 3446 N N . TYR A 1 409 ? 21.344 19.374 -13.919 1.00 89.12 409 TYR A N 1
ATOM 3447 C CA . TYR A 1 409 ? 21.991 19.166 -12.623 1.00 89.12 409 TYR A CA 1
ATOM 3448 C C . TYR A 1 409 ? 23.499 18.928 -12.766 1.00 89.12 409 TYR A C 1
ATOM 3450 O O . TYR A 1 409 ? 24.300 19.462 -11.993 1.00 89.12 409 TYR A O 1
ATOM 3458 N N . LEU A 1 410 ? 23.903 18.166 -13.787 1.00 90.19 410 LEU A N 1
ATOM 3459 C CA . LEU A 1 410 ? 25.310 17.859 -14.056 1.00 90.19 410 LEU A CA 1
ATOM 3460 C C . LEU A 1 410 ? 26.103 19.087 -14.494 1.00 90.19 410 LEU A C 1
ATOM 3462 O O . LEU A 1 410 ? 27.226 19.271 -14.035 1.00 90.19 410 LEU A O 1
ATOM 3466 N N . GLU A 1 411 ? 25.531 19.939 -15.344 1.00 85.50 411 GLU A N 1
ATOM 3467 C CA . GLU A 1 411 ? 26.169 21.168 -15.821 1.00 85.50 411 GLU A CA 1
ATOM 3468 C C . GLU A 1 411 ? 26.611 22.053 -14.644 1.00 85.50 411 GLU A C 1
ATOM 3470 O O . GLU A 1 411 ? 27.750 22.528 -14.602 1.00 85.50 411 GLU A O 1
ATOM 3475 N N . ASN A 1 412 ? 25.732 22.225 -13.652 1.00 81.38 412 ASN A N 1
ATOM 3476 C CA . ASN A 1 412 ? 26.022 22.989 -12.442 1.00 81.38 412 ASN A CA 1
ATOM 3477 C C . ASN A 1 412 ? 27.069 22.295 -11.562 1.00 81.38 412 ASN A C 1
ATOM 3479 O O . ASN A 1 412 ? 27.987 22.945 -11.064 1.00 81.38 412 ASN A O 1
ATOM 3483 N N . ALA A 1 413 ? 26.962 20.977 -11.382 1.00 86.31 413 ALA A N 1
ATOM 3484 C CA . ALA A 1 413 ? 27.908 20.210 -10.577 1.00 86.31 413 ALA A CA 1
ATOM 3485 C C . ALA A 1 413 ? 29.331 20.228 -11.160 1.00 86.31 413 ALA A C 1
ATOM 3487 O O . ALA A 1 413 ? 30.300 20.404 -10.421 1.00 86.31 413 ALA A O 1
ATOM 3488 N N . ILE A 1 414 ? 29.452 20.092 -12.483 1.00 85.38 414 ILE A N 1
ATOM 3489 C CA . ILE A 1 414 ? 30.727 20.133 -13.208 1.00 85.38 414 ILE A CA 1
ATOM 3490 C C . ILE A 1 414 ? 31.321 21.541 -13.163 1.00 85.38 414 ILE A C 1
ATOM 3492 O O . ILE A 1 414 ? 32.504 21.682 -12.863 1.00 85.38 414 ILE A O 1
ATOM 3496 N N . TYR A 1 415 ? 30.512 22.583 -13.389 1.00 82.69 415 TYR A N 1
ATOM 3497 C CA . TYR A 1 415 ? 30.963 23.977 -13.286 1.00 82.69 415 TYR A CA 1
ATOM 3498 C C . TYR A 1 415 ? 31.527 24.311 -11.896 1.00 82.69 415 TYR A C 1
ATOM 3500 O O . TYR A 1 415 ? 32.493 25.058 -11.777 1.00 82.69 415 TYR A O 1
ATOM 3508 N N . LEU A 1 416 ? 30.944 23.729 -10.847 1.00 84.75 416 LEU A N 1
ATOM 3509 C CA . LEU A 1 416 ? 31.391 23.891 -9.463 1.00 84.75 416 LEU A CA 1
ATOM 3510 C C . LEU A 1 416 ? 32.486 22.894 -9.047 1.00 84.75 416 LEU A C 1
ATOM 3512 O O . LEU A 1 416 ? 32.819 22.838 -7.866 1.00 84.75 416 LEU A O 1
ATOM 3516 N N . HIS A 1 417 ? 33.028 22.102 -9.980 1.00 84.56 417 HIS A N 1
ATOM 3517 C CA . HIS A 1 417 ? 34.061 21.092 -9.723 1.00 84.56 417 HIS A CA 1
ATOM 3518 C C . HIS A 1 417 ? 33.685 20.059 -8.638 1.00 84.56 417 HIS A C 1
ATOM 3520 O O . HIS A 1 417 ? 34.549 19.505 -7.967 1.00 84.56 417 HIS A O 1
ATOM 3526 N N . LYS A 1 418 ? 32.391 19.746 -8.470 1.00 83.94 418 LYS A N 1
ATOM 3527 C CA . LYS A 1 418 ? 31.921 18.786 -7.448 1.00 83.94 418 LYS A CA 1
ATOM 3528 C C . LYS A 1 418 ? 32.273 17.326 -7.761 1.00 83.94 418 LYS A C 1
ATOM 3530 O O . LYS A 1 418 ? 32.281 16.489 -6.870 1.00 83.94 418 LYS A O 1
ATOM 3535 N N . LEU A 1 419 ? 32.542 17.009 -9.032 1.00 84.19 419 LEU A N 1
ATOM 3536 C CA . LEU A 1 419 ? 32.708 15.635 -9.537 1.00 84.19 419 LEU A CA 1
ATOM 3537 C C . LEU A 1 419 ? 34.122 15.355 -10.098 1.00 84.19 419 LEU A C 1
ATOM 3539 O O . LEU A 1 419 ? 34.344 14.311 -10.716 1.00 84.19 419 LEU A O 1
ATOM 3543 N N . SER A 1 420 ? 35.074 16.285 -9.936 1.00 72.38 420 SER A N 1
ATOM 3544 C CA . SER A 1 420 ? 36.391 16.233 -10.596 1.00 72.38 420 SER A CA 1
ATOM 3545 C C . SER A 1 420 ? 37.426 15.336 -9.907 1.00 72.38 420 SER A C 1
ATOM 3547 O O . SER A 1 420 ? 38.265 14.766 -10.602 1.00 72.38 420 SER A O 1
ATOM 3549 N N . ASP A 1 421 ? 37.347 15.151 -8.585 1.00 69.75 421 ASP A N 1
ATOM 3550 C CA . ASP A 1 421 ? 38.406 14.486 -7.800 1.00 69.75 421 ASP A CA 1
ATOM 3551 C C . ASP A 1 421 ? 38.051 13.076 -7.289 1.00 69.75 421 ASP A C 1
ATOM 3553 O O . ASP A 1 421 ? 38.870 12.409 -6.650 1.00 69.75 421 ASP A O 1
ATOM 3557 N N . THR A 1 422 ? 36.855 12.569 -7.592 1.00 77.50 422 THR A N 1
ATOM 3558 C CA . THR A 1 422 ? 36.381 11.268 -7.102 1.00 77.50 422 THR A CA 1
ATOM 3559 C C . THR A 1 422 ? 36.911 10.114 -7.963 1.00 77.50 422 THR A C 1
ATOM 3561 O O . THR A 1 422 ? 36.529 9.919 -9.120 1.00 77.50 422 THR A O 1
ATOM 3564 N N . LYS A 1 423 ? 37.844 9.337 -7.396 1.00 79.06 423 LYS A N 1
ATOM 3565 C CA . LYS A 1 423 ? 38.422 8.134 -8.033 1.00 79.06 423 LYS A CA 1
ATOM 3566 C C . LYS A 1 423 ? 37.703 6.847 -7.641 1.00 79.06 423 LYS A C 1
ATOM 3568 O O . LYS A 1 423 ? 37.727 5.888 -8.412 1.00 79.06 423 LYS A O 1
ATOM 3573 N N . ASP A 1 424 ? 37.095 6.832 -6.460 1.00 91.81 424 ASP A N 1
ATOM 3574 C CA . ASP A 1 424 ? 36.309 5.710 -5.967 1.00 91.81 424 ASP A CA 1
ATOM 3575 C C . ASP A 1 424 ? 34.860 5.783 -6.474 1.00 91.81 424 ASP A C 1
ATOM 3577 O O . ASP A 1 424 ? 34.285 6.865 -6.616 1.00 91.81 424 ASP A O 1
ATOM 3581 N N . LEU A 1 425 ? 34.279 4.621 -6.788 1.00 94.50 425 LEU A N 1
ATOM 3582 C CA . LEU A 1 425 ? 32.927 4.539 -7.340 1.00 94.50 425 LEU A CA 1
ATOM 3583 C C . LEU A 1 425 ? 31.867 4.933 -6.309 1.00 94.50 425 LEU A C 1
ATOM 3585 O O . LEU A 1 425 ? 30.897 5.586 -6.678 1.00 94.50 425 LEU A O 1
ATOM 3589 N N . PHE A 1 426 ? 32.037 4.560 -5.041 1.00 93.69 426 PHE A N 1
ATOM 3590 C CA . PHE A 1 426 ? 31.097 4.924 -3.988 1.00 93.69 426 PHE A CA 1
ATOM 3591 C C . PHE A 1 426 ? 31.070 6.438 -3.787 1.00 93.69 426 PHE A C 1
ATOM 3593 O O . PHE A 1 426 ? 29.998 7.037 -3.866 1.00 93.69 426 PHE A O 1
ATOM 3600 N N . ASP A 1 427 ? 32.243 7.058 -3.642 1.00 92.25 427 ASP A N 1
ATOM 3601 C CA . ASP A 1 427 ? 32.361 8.509 -3.459 1.00 92.25 427 ASP A CA 1
ATOM 3602 C C . ASP A 1 427 ? 31.795 9.280 -4.661 1.00 92.25 427 ASP A C 1
ATOM 3604 O O . ASP A 1 427 ? 31.040 10.237 -4.493 1.00 92.25 427 ASP A O 1
ATOM 3608 N N . PHE A 1 428 ? 32.087 8.832 -5.891 1.00 94.31 428 PHE A N 1
ATOM 3609 C CA . PHE A 1 428 ? 31.521 9.443 -7.098 1.00 94.31 428 PHE A CA 1
ATOM 3610 C C . PHE A 1 428 ? 29.987 9.385 -7.104 1.00 94.31 428 PHE A C 1
ATOM 3612 O O . PHE A 1 428 ? 29.330 10.379 -7.415 1.00 94.31 428 PHE A O 1
ATOM 3619 N N . MET A 1 429 ? 29.404 8.235 -6.756 1.00 94.00 429 MET A N 1
ATOM 3620 C CA . MET A 1 429 ? 27.949 8.071 -6.734 1.00 94.00 429 MET A CA 1
ATOM 3621 C C . MET A 1 429 ? 27.283 8.847 -5.598 1.00 94.00 429 MET A C 1
ATOM 3623 O O . MET A 1 429 ? 26.163 9.326 -5.775 1.00 94.00 429 MET A O 1
ATOM 3627 N N . TYR A 1 430 ? 27.951 8.981 -4.451 1.00 91.56 430 TYR A N 1
ATOM 3628 C CA . TYR A 1 430 ? 27.479 9.809 -3.345 1.00 91.56 430 TYR A CA 1
ATOM 3629 C C . TYR A 1 430 ? 27.363 11.277 -3.776 1.00 91.56 430 TYR A C 1
ATOM 3631 O O . TYR A 1 430 ? 26.287 11.865 -3.663 1.00 91.56 430 TYR A O 1
ATOM 3639 N N . GLU A 1 431 ? 28.421 11.837 -4.369 1.00 91.31 431 GLU A N 1
ATOM 3640 C CA . GLU A 1 431 ? 28.409 13.216 -4.874 1.00 91.31 431 GLU A CA 1
ATOM 3641 C C . GLU A 1 431 ? 27.396 13.417 -6.009 1.00 91.31 431 GLU A C 1
ATOM 3643 O O . GLU A 1 431 ? 26.669 14.413 -6.031 1.00 91.31 431 GLU A O 1
ATOM 3648 N N . LEU A 1 432 ? 27.279 12.450 -6.927 1.00 91.88 432 LEU A N 1
ATOM 3649 C CA . LEU A 1 432 ? 26.281 12.494 -7.997 1.00 91.88 432 LEU A CA 1
ATOM 3650 C C . LEU A 1 432 ? 24.852 12.547 -7.438 1.00 91.88 432 LEU A C 1
ATOM 3652 O O . LEU A 1 432 ? 24.048 13.364 -7.888 1.00 91.88 432 LEU A O 1
ATOM 3656 N N . ASN A 1 433 ? 24.544 11.718 -6.438 1.00 89.81 433 ASN A N 1
ATOM 3657 C CA . ASN A 1 433 ? 23.233 11.711 -5.790 1.00 89.81 433 ASN A CA 1
ATOM 3658 C C . ASN A 1 433 ? 22.931 13.031 -5.074 1.00 89.81 433 ASN A C 1
ATOM 3660 O O . ASN A 1 433 ? 21.811 13.527 -5.172 1.00 89.81 433 ASN A O 1
ATOM 3664 N N . CYS A 1 434 ? 23.926 13.641 -4.424 1.00 87.44 434 CYS A N 1
ATOM 3665 C CA . CYS A 1 434 ? 23.788 14.974 -3.836 1.00 87.44 434 CYS A CA 1
ATOM 3666 C C . CYS A 1 434 ? 23.490 16.057 -4.889 1.00 87.44 434 CYS A C 1
ATOM 3668 O O . CYS A 1 434 ? 22.807 17.033 -4.586 1.00 87.44 434 CYS A O 1
ATOM 3670 N N . CYS A 1 435 ? 23.982 15.902 -6.123 1.00 87.12 435 CYS A N 1
ATOM 3671 C CA . CYS A 1 435 ? 23.754 16.859 -7.209 1.00 87.12 435 CYS A CA 1
ATOM 3672 C C . CYS A 1 435 ? 22.385 16.711 -7.889 1.00 87.12 435 CYS A C 1
ATOM 3674 O O . CYS A 1 435 ? 21.867 17.693 -8.408 1.00 87.12 435 CYS A O 1
ATOM 3676 N N . GLN A 1 436 ? 21.811 15.506 -7.902 1.00 85.56 436 GLN A N 1
ATOM 3677 C CA . GLN A 1 436 ? 20.537 15.206 -8.567 1.00 85.56 436 GLN A CA 1
ATOM 3678 C C . GLN A 1 436 ? 19.307 15.775 -7.823 1.00 85.56 436 GLN A C 1
ATOM 3680 O O . GLN A 1 436 ? 18.223 15.844 -8.397 1.00 85.56 436 GLN A O 1
ATOM 3685 N N . GLU A 1 437 ? 19.484 16.194 -6.563 1.00 81.06 437 GLU A N 1
ATOM 3686 C CA . GLU A 1 437 ? 18.480 16.729 -5.624 1.00 81.06 437 GLU A CA 1
ATOM 3687 C C . GLU A 1 437 ? 17.370 15.742 -5.221 1.00 81.06 437 GLU A C 1
ATOM 3689 O O . GLU A 1 437 ? 17.183 15.483 -4.032 1.00 81.06 437 GLU A O 1
ATOM 3694 N N . ASP A 1 438 ? 16.644 15.165 -6.181 1.00 89.38 438 ASP A N 1
ATOM 3695 C CA . ASP A 1 438 ? 15.574 14.195 -5.943 1.00 89.38 438 ASP A CA 1
ATOM 3696 C C . ASP A 1 438 ? 15.546 13.064 -6.995 1.00 89.38 438 ASP A C 1
ATOM 3698 O O . ASP A 1 438 ? 16.388 12.975 -7.888 1.00 89.38 438 ASP A O 1
ATOM 3702 N N . ARG A 1 439 ? 14.567 12.155 -6.875 1.00 90.88 439 ARG A N 1
ATOM 3703 C CA . ARG A 1 439 ? 14.407 10.983 -7.756 1.00 90.88 439 ARG A CA 1
ATOM 3704 C C . ARG A 1 439 ? 13.702 11.264 -9.093 1.00 90.88 439 ARG A C 1
ATOM 3706 O O . ARG A 1 439 ? 13.546 10.334 -9.882 1.00 90.88 439 ARG A O 1
ATOM 3713 N N . LEU A 1 440 ? 13.193 12.475 -9.320 1.00 92.94 440 LEU A N 1
ATOM 3714 C CA . LEU A 1 440 ? 12.303 12.857 -10.428 1.00 92.94 440 LEU A CA 1
ATOM 3715 C C . LEU A 1 440 ? 13.081 13.320 -11.672 1.00 92.94 440 LEU A C 1
ATOM 3717 O O . LEU A 1 440 ? 12.682 14.254 -12.371 1.00 92.94 440 LEU A O 1
ATOM 3721 N N . VAL A 1 441 ? 14.188 12.641 -11.966 1.00 93.62 441 VAL A N 1
ATOM 3722 C CA . VAL A 1 441 ? 15.037 12.872 -13.142 1.00 93.62 441 VAL A CA 1
ATOM 3723 C C . VAL A 1 441 ? 14.966 11.696 -14.118 1.00 93.62 441 VAL A C 1
ATOM 3725 O O . VAL A 1 441 ? 14.690 10.566 -13.727 1.00 93.62 441 VAL A O 1
ATOM 3728 N N . ALA A 1 442 ? 15.215 11.941 -15.400 1.00 94.50 442 ALA A N 1
ATOM 3729 C CA . ALA A 1 442 ? 15.074 10.968 -16.481 1.00 94.50 442 ALA A CA 1
ATOM 3730 C C . ALA A 1 442 ? 15.898 9.695 -16.263 1.00 94.50 442 ALA A C 1
ATOM 3732 O O . ALA A 1 442 ? 15.420 8.598 -16.553 1.00 94.50 442 ALA A O 1
ATOM 3733 N N . ILE A 1 443 ? 17.108 9.854 -15.726 1.00 95.62 443 ILE A N 1
ATOM 3734 C CA . ILE A 1 443 ? 17.972 8.774 -15.265 1.00 95.62 443 ILE A CA 1
ATOM 3735 C C . ILE A 1 443 ? 18.314 9.026 -13.795 1.00 95.62 443 ILE A C 1
ATOM 3737 O O . ILE A 1 443 ? 18.987 9.992 -13.459 1.00 95.62 443 ILE A O 1
ATOM 3741 N N . ASN A 1 444 ? 17.793 8.188 -12.908 1.00 95.56 444 ASN A N 1
ATOM 3742 C CA . ASN A 1 444 ? 17.853 8.361 -11.464 1.00 95.56 444 ASN A CA 1
ATOM 3743 C C . ASN A 1 444 ? 18.845 7.378 -10.825 1.00 95.56 444 ASN A C 1
ATOM 3745 O O . ASN A 1 444 ? 18.741 6.161 -11.007 1.00 95.56 444 ASN A O 1
ATOM 3749 N N . PHE A 1 445 ? 19.755 7.908 -10.007 1.00 95.62 445 PHE A N 1
ATOM 3750 C CA . PHE A 1 445 ? 20.758 7.135 -9.273 1.00 95.62 445 PHE A CA 1
ATOM 3751 C C . PHE A 1 445 ? 20.510 7.037 -7.758 1.00 95.62 445 PHE A C 1
ATOM 3753 O O . PHE A 1 445 ? 21.299 6.394 -7.066 1.00 95.62 445 PHE A O 1
ATOM 3760 N N . SER A 1 446 ? 19.402 7.571 -7.221 1.00 93.38 446 SER A N 1
ATOM 3761 C CA . SER A 1 446 ? 19.134 7.592 -5.764 1.00 93.38 446 SER A CA 1
ATOM 3762 C C . SER A 1 446 ? 19.023 6.204 -5.120 1.00 93.38 446 SER A C 1
ATOM 3764 O O . SER A 1 446 ? 19.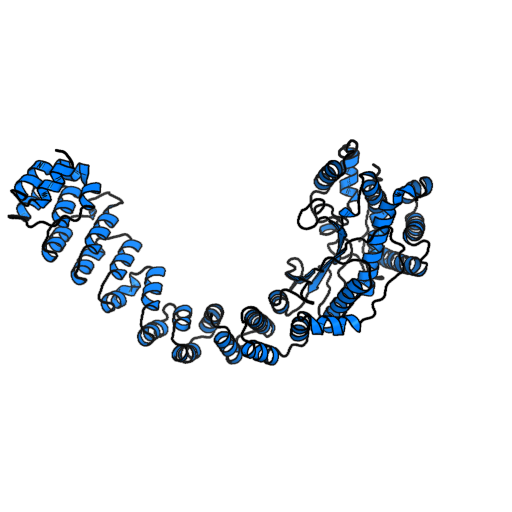053 6.065 -3.901 1.00 93.38 446 SER A O 1
ATOM 3766 N N . ASN A 1 447 ? 18.865 5.169 -5.942 1.00 93.62 447 ASN A N 1
ATOM 3767 C CA . ASN A 1 447 ? 18.798 3.771 -5.537 1.00 93.62 447 ASN A CA 1
ATOM 3768 C C . ASN A 1 447 ? 20.197 3.114 -5.456 1.00 93.62 447 ASN A C 1
ATOM 3770 O O . ASN A 1 447 ? 20.368 2.066 -4.842 1.00 93.62 447 ASN A O 1
ATOM 3774 N N . VAL A 1 448 ? 21.234 3.712 -6.035 1.00 94.88 448 VAL A N 1
ATOM 3775 C CA . VAL A 1 448 ? 22.579 3.125 -6.061 1.00 94.88 448 VAL A CA 1
ATOM 3776 C C . VAL A 1 448 ? 23.150 2.949 -4.646 1.00 94.88 448 VAL A C 1
ATOM 3778 O O . VAL A 1 448 ? 23.012 3.817 -3.791 1.00 94.88 448 VAL A O 1
ATOM 3781 N N . PHE A 1 449 ? 23.755 1.784 -4.395 1.00 93.25 449 PHE A N 1
ATOM 3782 C CA . PHE A 1 449 ? 24.217 1.291 -3.088 1.00 93.25 449 PHE A CA 1
ATOM 3783 C C . PHE A 1 449 ? 23.123 1.105 -2.019 1.00 93.25 449 PHE A C 1
ATOM 3785 O O . PHE A 1 449 ? 23.427 0.773 -0.872 1.00 93.25 449 PHE A O 1
ATOM 3792 N N . SER A 1 450 ? 21.840 1.218 -2.378 1.00 90.62 450 SER A N 1
ATOM 3793 C CA . SER A 1 450 ? 20.742 0.832 -1.490 1.00 90.62 450 SER A CA 1
ATOM 3794 C C . SER A 1 450 ? 20.696 -0.682 -1.300 1.00 90.62 450 SER A C 1
ATOM 3796 O O . SER A 1 450 ? 20.635 -1.445 -2.265 1.00 90.62 450 SER A O 1
ATOM 3798 N N . PHE A 1 451 ? 20.595 -1.128 -0.045 1.00 84.81 451 PHE A N 1
ATOM 3799 C CA . PHE A 1 451 ? 20.409 -2.544 0.299 1.00 84.81 451 PHE A CA 1
ATOM 3800 C C . PHE A 1 451 ? 19.130 -3.161 -0.290 1.00 84.81 451 PHE A C 1
ATOM 3802 O O . PHE A 1 451 ? 19.044 -4.379 -0.417 1.00 84.81 451 PHE A O 1
ATOM 3809 N N . ARG A 1 452 ? 18.114 -2.343 -0.607 1.00 82.50 452 ARG A N 1
ATOM 3810 C CA . ARG A 1 452 ? 16.804 -2.823 -1.086 1.00 82.50 452 ARG A CA 1
ATOM 3811 C C . ARG A 1 452 ? 16.658 -2.788 -2.604 1.00 82.50 452 ARG A C 1
ATOM 3813 O O . ARG A 1 452 ? 15.986 -3.651 -3.158 1.00 82.50 452 ARG A O 1
ATOM 3820 N N . LYS A 1 453 ? 17.230 -1.779 -3.262 1.00 85.69 453 LYS A N 1
ATOM 3821 C CA . LYS A 1 453 ? 17.115 -1.552 -4.709 1.00 85.69 453 LYS A CA 1
ATOM 3822 C C . LYS A 1 453 ? 18.441 -0.986 -5.219 1.00 85.69 453 LYS A C 1
ATOM 3824 O O . LYS A 1 453 ? 18.538 0.217 -5.325 1.00 85.69 453 LYS A O 1
ATOM 3829 N N . ASN A 1 454 ? 19.462 -1.796 -5.507 1.00 95.81 454 ASN A N 1
ATOM 3830 C CA . ASN A 1 454 ? 20.740 -1.287 -6.036 1.00 95.81 454 ASN A CA 1
ATOM 3831 C C . ASN A 1 454 ? 20.688 -1.135 -7.569 1.00 95.81 454 ASN A C 1
ATOM 3833 O O . ASN A 1 454 ? 21.146 -2.015 -8.300 1.00 95.81 454 ASN A O 1
ATOM 3837 N N . THR A 1 455 ? 20.072 -0.060 -8.066 1.00 97.44 455 THR A N 1
ATOM 3838 C CA . THR A 1 455 ? 19.746 0.093 -9.499 1.00 97.44 455 THR A CA 1
ATOM 3839 C C . THR A 1 455 ? 19.911 1.522 -10.004 1.00 97.44 455 THR A C 1
ATOM 3841 O O . THR A 1 455 ? 19.689 2.463 -9.245 1.00 97.44 455 THR A O 1
ATOM 3844 N N . VAL A 1 456 ? 20.155 1.669 -11.306 1.00 97.62 456 VAL A N 1
ATOM 3845 C CA . VAL A 1 456 ? 19.878 2.896 -12.071 1.00 97.62 456 VAL A CA 1
ATOM 3846 C C . VAL A 1 456 ? 18.450 2.816 -12.608 1.00 97.62 456 VAL A C 1
ATOM 3848 O O . VAL A 1 456 ? 18.080 1.795 -13.184 1.00 97.62 456 VAL A O 1
ATOM 3851 N N . GLU A 1 457 ? 17.645 3.856 -12.414 1.00 98.00 457 GLU A N 1
ATOM 3852 C CA . GLU A 1 457 ? 16.234 3.907 -12.822 1.00 98.00 457 GLU A CA 1
ATOM 3853 C C . GLU A 1 457 ? 16.039 4.865 -14.006 1.00 98.00 457 GLU A C 1
ATOM 3855 O O . GLU A 1 457 ? 16.417 6.028 -13.933 1.00 98.00 457 GLU A O 1
ATOM 3860 N N . PHE A 1 458 ? 15.411 4.399 -15.082 1.00 98.06 458 PHE A N 1
ATOM 3861 C CA . PHE A 1 458 ? 15.047 5.194 -16.254 1.00 98.06 458 PHE A CA 1
ATOM 3862 C C . PHE A 1 458 ? 13.553 5.540 -16.198 1.00 98.06 458 PHE A C 1
ATOM 3864 O O . PHE A 1 458 ? 12.719 4.636 -16.130 1.00 98.06 458 PHE A O 1
ATOM 3871 N N . ARG A 1 459 ? 13.218 6.838 -16.231 1.00 96.19 459 ARG A N 1
ATOM 3872 C CA . ARG A 1 459 ? 11.868 7.381 -15.950 1.00 96.19 459 ARG A CA 1
ATOM 3873 C C . ARG A 1 459 ? 11.200 8.115 -17.118 1.00 96.19 459 ARG A C 1
ATOM 3875 O O . ARG A 1 459 ? 10.096 8.637 -16.967 1.00 96.19 459 ARG A O 1
ATOM 3882 N N . MET A 1 460 ? 11.887 8.243 -18.254 1.00 94.81 460 MET A N 1
ATOM 3883 C CA . MET A 1 460 ? 11.427 9.085 -19.372 1.00 94.81 460 MET A CA 1
ATOM 3884 C C . MET A 1 460 ? 10.379 8.414 -20.272 1.00 94.81 460 MET A C 1
ATOM 3886 O O . MET A 1 460 ? 9.740 9.103 -21.063 1.00 94.81 460 MET A O 1
ATOM 3890 N N . SER A 1 461 ? 10.205 7.095 -20.156 1.00 95.75 461 SER A N 1
ATOM 3891 C CA . SER A 1 461 ? 9.191 6.351 -20.901 1.00 95.75 461 SER A CA 1
ATOM 3892 C C . SER A 1 461 ? 7.789 6.706 -20.403 1.00 95.75 461 SER A C 1
ATOM 3894 O O . SER A 1 461 ? 7.507 6.612 -19.208 1.00 95.75 461 SER A O 1
ATOM 3896 N N . ASN A 1 462 ? 6.885 7.035 -21.318 1.00 95.56 462 ASN A N 1
ATOM 3897 C CA . ASN A 1 462 ? 5.452 7.072 -21.059 1.00 95.56 462 ASN A CA 1
ATOM 3898 C C . ASN A 1 462 ? 4.954 5.680 -20.628 1.00 95.56 462 ASN A C 1
ATOM 3900 O O . ASN A 1 462 ? 5.568 4.657 -20.949 1.00 95.56 462 ASN A O 1
ATOM 3904 N N . GLY A 1 463 ? 3.821 5.635 -19.925 1.00 95.50 463 GLY A N 1
ATOM 3905 C CA . GLY A 1 463 ? 3.152 4.379 -19.602 1.00 95.50 463 GLY A CA 1
ATOM 3906 C C . GLY A 1 463 ? 2.762 3.596 -20.861 1.00 95.50 463 GLY A C 1
ATOM 3907 O O . GLY A 1 463 ? 2.324 4.168 -21.858 1.00 95.50 463 GLY A O 1
ATOM 3908 N N . GLN A 1 464 ? 2.931 2.278 -20.813 1.00 96.00 464 GLN A N 1
ATOM 3909 C CA . GLN A 1 464 ? 2.573 1.321 -21.855 1.00 96.00 464 GLN A CA 1
ATOM 3910 C C . GLN A 1 464 ? 2.134 -0.005 -21.228 1.00 96.00 464 GLN A C 1
ATOM 3912 O O . GLN A 1 464 ? 2.588 -0.399 -20.153 1.00 96.00 464 GLN A O 1
ATOM 3917 N N . THR A 1 465 ? 1.264 -0.715 -21.944 1.00 97.00 465 THR A N 1
ATOM 3918 C CA . THR A 1 465 ? 0.847 -2.098 -21.645 1.00 97.00 465 THR A CA 1
ATOM 3919 C C . THR A 1 465 ? 1.200 -3.060 -22.776 1.00 97.00 465 THR A C 1
ATOM 3921 O O . THR A 1 465 ? 1.025 -4.269 -22.635 1.00 97.00 465 THR A O 1
ATOM 3924 N N . LYS A 1 466 ? 1.676 -2.551 -23.919 1.00 97.62 466 LYS A N 1
ATOM 3925 C CA . LYS A 1 466 ? 2.074 -3.364 -25.070 1.00 97.62 466 LYS A CA 1
ATOM 3926 C C . LYS A 1 466 ? 3.454 -3.961 -24.825 1.00 97.62 466 LYS A C 1
ATOM 3928 O O . LYS A 1 466 ? 4.414 -3.237 -24.548 1.00 97.62 466 LYS A O 1
ATOM 3933 N N . TYR A 1 467 ? 3.554 -5.279 -24.967 1.00 98.56 467 TYR A N 1
ATOM 3934 C CA . TYR A 1 467 ? 4.790 -6.019 -24.723 1.00 98.56 467 TYR A CA 1
ATOM 3935 C C . TYR A 1 467 ? 5.952 -5.491 -25.572 1.00 98.56 467 TYR A C 1
ATOM 3937 O O . TYR A 1 467 ? 7.047 -5.268 -25.060 1.00 98.56 467 TYR A O 1
ATOM 3945 N N . GLU A 1 468 ? 5.708 -5.259 -26.858 1.00 98.19 468 GLU A N 1
ATOM 3946 C CA . GLU A 1 468 ? 6.707 -4.814 -27.825 1.00 98.19 468 GLU A CA 1
ATOM 3947 C C . GLU A 1 468 ? 7.261 -3.428 -27.482 1.00 98.19 468 GLU A C 1
ATOM 3949 O O . GLU A 1 468 ? 8.470 -3.212 -27.589 1.00 98.19 468 GLU A O 1
ATOM 3954 N N . GLU A 1 469 ? 6.407 -2.512 -27.022 1.00 98.00 469 GLU A N 1
ATOM 3955 C CA . GLU A 1 469 ? 6.812 -1.145 -26.692 1.00 98.00 469 GLU A CA 1
ATOM 3956 C C . GLU A 1 469 ? 7.674 -1.108 -25.425 1.00 98.00 469 GLU A C 1
ATOM 3958 O O . GLU A 1 469 ? 8.729 -0.463 -25.412 1.00 98.00 469 GLU A O 1
ATOM 3963 N N . ILE A 1 470 ? 7.287 -1.877 -24.399 1.00 98.56 470 ILE A N 1
ATOM 3964 C CA . ILE A 1 470 ? 8.075 -2.045 -23.169 1.00 98.56 470 ILE A CA 1
ATOM 3965 C C . ILE A 1 470 ? 9.395 -2.764 -23.480 1.00 98.56 470 ILE A C 1
ATOM 3967 O O . ILE A 1 470 ? 10.452 -2.350 -23.002 1.00 98.56 470 ILE A O 1
ATOM 3971 N N . LEU A 1 471 ? 9.368 -3.812 -24.314 1.00 98.69 471 LEU A N 1
ATOM 3972 C CA . LEU A 1 471 ? 10.563 -4.547 -24.734 1.00 98.69 471 LEU A CA 1
ATOM 3973 C C . LEU A 1 471 ? 11.572 -3.628 -25.427 1.00 98.69 471 LEU A C 1
ATOM 3975 O O . LEU A 1 471 ? 12.762 -3.709 -25.128 1.00 98.69 471 LEU A O 1
ATOM 3979 N N . LEU A 1 472 ? 11.123 -2.761 -26.336 1.00 98.69 472 LEU A N 1
ATOM 3980 C CA . LEU A 1 472 ? 11.997 -1.794 -27.001 1.00 98.69 472 LEU A CA 1
ATOM 3981 C C . LEU A 1 472 ? 12.629 -0.825 -25.994 1.00 98.69 472 LEU A C 1
ATOM 3983 O O . LEU A 1 472 ? 13.828 -0.573 -26.076 1.00 98.69 472 LEU A O 1
ATOM 3987 N N . ASN A 1 473 ? 11.889 -0.365 -24.986 1.00 98.62 473 ASN A N 1
ATOM 3988 C CA . ASN A 1 473 ? 12.458 0.485 -23.936 1.00 98.62 473 ASN A CA 1
ATOM 3989 C C . ASN A 1 473 ? 13.510 -0.265 -23.097 1.00 98.62 473 ASN A C 1
ATOM 3991 O O . ASN A 1 473 ? 14.595 0.264 -22.854 1.00 98.62 473 ASN A O 1
ATOM 3995 N N . ILE A 1 474 ? 13.255 -1.532 -22.743 1.00 98.75 474 ILE A N 1
ATOM 3996 C CA . ILE A 1 474 ? 14.250 -2.405 -22.095 1.00 98.75 474 ILE A CA 1
ATOM 3997 C C . ILE A 1 474 ? 15.507 -2.526 -22.969 1.00 98.75 474 ILE A C 1
ATOM 3999 O O . ILE A 1 474 ? 16.622 -2.357 -22.478 1.00 98.75 474 ILE A O 1
ATOM 4003 N N . VAL A 1 475 ? 15.341 -2.804 -24.265 1.00 98.62 475 VAL A N 1
ATOM 4004 C CA . VAL A 1 475 ? 16.445 -2.949 -25.223 1.00 98.62 475 VAL A CA 1
ATOM 4005 C C . VAL A 1 475 ? 17.270 -1.665 -25.326 1.00 98.62 475 VAL A C 1
ATOM 4007 O O . VAL A 1 475 ? 18.499 -1.738 -25.280 1.00 98.62 475 VAL A O 1
ATOM 4010 N N . LEU A 1 476 ? 16.620 -0.503 -25.420 1.00 98.69 476 LEU A N 1
ATOM 4011 C CA . LEU A 1 476 ? 17.286 0.796 -25.502 1.00 98.69 476 LEU A CA 1
ATOM 4012 C C . LEU A 1 476 ? 18.184 1.038 -24.287 1.00 98.69 476 LEU A C 1
ATOM 4014 O O . LEU A 1 476 ? 19.377 1.309 -24.441 1.00 98.69 476 LEU A O 1
ATOM 4018 N N . TYR A 1 477 ? 17.636 0.879 -23.081 1.00 98.69 477 TYR A N 1
ATOM 4019 C CA . TYR A 1 477 ? 18.372 1.143 -21.846 1.00 98.69 477 TYR A CA 1
ATOM 4020 C C . TYR A 1 477 ? 19.471 0.111 -21.590 1.00 98.69 477 TYR A C 1
ATOM 4022 O O . TYR A 1 477 ? 20.582 0.484 -21.207 1.00 98.69 477 TYR A O 1
ATOM 4030 N N . LEU A 1 478 ? 19.222 -1.172 -21.878 1.00 98.62 478 LEU A N 1
ATOM 4031 C CA . LEU A 1 478 ? 20.256 -2.205 -21.799 1.00 98.62 478 LEU A CA 1
ATOM 4032 C C . LEU A 1 478 ? 21.419 -1.907 -22.742 1.00 98.62 478 LEU A C 1
ATOM 4034 O O . LEU A 1 478 ? 22.570 -2.027 -22.332 1.00 98.62 478 LEU A O 1
ATOM 4038 N N . LYS A 1 479 ? 21.150 -1.509 -23.991 1.00 98.25 479 LYS A N 1
ATOM 4039 C CA . LYS A 1 479 ? 22.209 -1.198 -24.960 1.00 98.25 479 LYS A CA 1
ATOM 4040 C C . LYS A 1 479 ? 22.958 0.078 -24.616 1.00 98.25 479 LYS A C 1
ATOM 4042 O O . LYS A 1 479 ? 24.173 0.107 -24.810 1.00 98.25 479 LYS A O 1
ATOM 4047 N N . LEU A 1 480 ? 22.288 1.084 -24.062 1.00 98.38 480 LEU A N 1
ATOM 4048 C CA . LEU A 1 480 ? 22.943 2.285 -23.550 1.00 98.38 480 LEU A CA 1
ATOM 4049 C C . LEU A 1 480 ? 23.923 1.939 -22.414 1.00 98.38 480 LEU A C 1
ATOM 4051 O O . LEU A 1 480 ? 25.103 2.291 -22.486 1.00 98.38 480 LEU A O 1
ATOM 4055 N N . VAL A 1 481 ? 23.470 1.176 -21.414 1.00 98.56 481 VAL A N 1
ATOM 4056 C CA . VAL A 1 481 ? 24.311 0.736 -20.286 1.00 98.56 481 VAL A CA 1
ATOM 4057 C C . VAL A 1 481 ? 25.447 -0.184 -20.746 1.00 98.56 481 VAL A C 1
ATOM 4059 O O . VAL A 1 481 ? 26.600 0.011 -20.363 1.00 98.56 481 VAL A O 1
ATOM 4062 N N . ASP A 1 482 ? 25.156 -1.168 -21.598 1.00 98.25 482 ASP A N 1
ATOM 4063 C CA . ASP A 1 482 ? 26.146 -2.097 -22.157 1.00 98.25 482 ASP A CA 1
ATOM 4064 C C . ASP A 1 482 ? 27.232 -1.366 -22.955 1.00 98.25 482 ASP A C 1
ATOM 4066 O O . ASP A 1 482 ? 28.415 -1.687 -22.831 1.00 98.25 482 ASP A O 1
ATOM 4070 N N . THR A 1 483 ? 26.854 -0.335 -23.713 1.00 97.81 483 THR A N 1
ATOM 4071 C CA . THR A 1 483 ? 27.793 0.518 -24.455 1.00 97.81 483 THR A CA 1
ATOM 4072 C C . THR A 1 483 ? 28.706 1.296 -23.511 1.00 97.81 483 THR A C 1
ATOM 4074 O O . THR A 1 483 ? 29.921 1.299 -23.713 1.00 97.81 483 THR A O 1
ATOM 4077 N N . ALA A 1 484 ? 28.162 1.882 -22.440 1.00 98.06 484 ALA A N 1
ATOM 4078 C CA . ALA A 1 484 ? 28.954 2.584 -21.429 1.00 98.06 484 ALA A CA 1
ATOM 4079 C C . ALA A 1 484 ? 29.939 1.654 -20.694 1.00 98.06 484 ALA A C 1
ATOM 4081 O O . ALA A 1 484 ? 31.103 1.998 -20.481 1.00 98.06 484 ALA A O 1
ATOM 4082 N N . ILE A 1 485 ? 29.525 0.426 -20.375 1.00 97.69 485 ILE A N 1
ATOM 4083 C CA . ILE A 1 485 ? 30.417 -0.591 -19.794 1.00 97.69 485 ILE A CA 1
ATOM 4084 C C . ILE A 1 485 ? 31.516 -0.982 -20.788 1.00 97.69 485 ILE A C 1
ATOM 4086 O O . ILE A 1 485 ? 32.691 -1.092 -20.438 1.00 97.69 485 ILE A O 1
ATOM 4090 N N . LYS A 1 486 ? 31.166 -1.114 -22.069 1.00 96.44 486 LYS A N 1
ATOM 4091 C CA . LYS A 1 486 ? 32.104 -1.393 -23.161 1.00 96.44 486 LYS A CA 1
ATOM 4092 C C . LYS A 1 486 ? 32.874 -0.153 -23.638 1.00 96.44 486 LYS A C 1
ATOM 4094 O O . LYS A 1 486 ? 33.464 -0.230 -24.713 1.00 96.44 486 LYS A O 1
ATOM 4099 N N . HIS A 1 487 ? 32.951 0.940 -22.867 1.00 95.56 487 HIS A N 1
ATOM 4100 C CA . HIS A 1 487 ? 33.557 2.218 -23.288 1.00 95.56 487 HIS A CA 1
ATOM 4101 C C . HIS A 1 487 ? 34.924 2.092 -23.981 1.00 95.56 487 HIS A C 1
ATOM 4103 O O . HIS A 1 487 ? 35.203 2.823 -24.923 1.00 95.56 487 HIS A O 1
ATOM 4109 N N . LYS A 1 488 ? 35.770 1.133 -23.574 1.00 95.31 488 LYS A N 1
ATOM 4110 C CA . LYS A 1 488 ? 37.088 0.873 -24.193 1.00 95.31 488 LYS A CA 1
ATOM 4111 C C . LYS A 1 488 ? 37.024 0.456 -25.669 1.00 95.31 488 LYS A C 1
ATOM 4113 O O . LYS A 1 488 ? 38.038 0.511 -26.353 1.00 95.31 488 LYS A O 1
ATOM 4118 N N . LYS A 1 489 ? 35.867 -0.017 -26.139 1.00 94.19 489 LYS A N 1
ATOM 4119 C CA . LYS A 1 489 ? 35.611 -0.408 -27.533 1.00 94.19 489 LYS A CA 1
ATOM 4120 C C . LYS A 1 489 ? 35.053 0.740 -28.376 1.00 94.19 489 LYS A C 1
ATOM 4122 O O . LYS A 1 489 ? 34.909 0.568 -29.583 1.00 94.19 489 LYS A O 1
ATOM 4127 N N . ILE A 1 490 ? 34.703 1.868 -27.758 1.00 95.25 490 ILE A N 1
ATOM 4128 C CA . ILE A 1 490 ? 34.199 3.039 -28.470 1.00 95.25 490 ILE A CA 1
ATOM 4129 C C . ILE A 1 490 ? 35.400 3.818 -29.003 1.00 95.25 490 ILE A C 1
ATOM 4131 O O . ILE A 1 490 ? 36.340 4.102 -28.260 1.00 95.25 490 ILE A O 1
ATOM 4135 N N . ASP A 1 491 ? 35.371 4.171 -30.287 1.00 96.12 491 ASP A N 1
ATOM 4136 C CA . ASP A 1 491 ? 36.376 5.062 -30.859 1.00 96.12 491 ASP A CA 1
ATOM 4137 C C . ASP A 1 491 ? 36.316 6.442 -30.162 1.00 96.12 491 ASP A C 1
ATOM 4139 O O . ASP A 1 491 ? 35.245 7.055 -30.125 1.00 96.12 491 ASP A O 1
ATOM 4143 N N . PRO A 1 492 ? 37.429 6.962 -29.607 1.00 96.12 492 PRO A N 1
ATOM 4144 C CA . PRO A 1 492 ? 37.409 8.224 -28.869 1.00 96.12 492 PRO A CA 1
ATOM 4145 C C . PRO A 1 492 ? 37.001 9.436 -29.710 1.00 96.12 492 PRO A C 1
ATOM 4147 O O . PRO A 1 492 ? 36.404 10.369 -29.173 1.00 96.12 492 PRO A O 1
ATOM 4150 N N . LYS A 1 493 ? 37.311 9.452 -31.016 1.00 96.62 493 LYS A N 1
ATOM 4151 C CA . LYS A 1 493 ? 36.911 10.561 -31.893 1.00 96.62 493 LYS A CA 1
ATOM 4152 C C . LYS A 1 493 ? 35.406 10.529 -32.116 1.00 96.62 493 LYS A C 1
ATOM 4154 O O . LYS A 1 493 ? 34.767 11.563 -31.963 1.00 96.62 493 LYS A O 1
ATOM 4159 N N . LEU A 1 494 ? 34.849 9.349 -32.393 1.00 96.56 494 LEU A N 1
ATOM 4160 C CA . LEU A 1 494 ? 33.407 9.143 -32.491 1.00 96.56 494 LEU A CA 1
ATOM 4161 C C . LEU A 1 494 ? 32.705 9.548 -31.194 1.00 96.56 494 LEU A C 1
ATOM 4163 O O . LEU A 1 494 ? 31.735 10.293 -31.247 1.00 96.56 494 LEU A O 1
ATOM 4167 N N . PHE A 1 495 ? 33.206 9.103 -30.039 1.00 97.00 495 PHE A N 1
ATOM 4168 C CA . PHE A 1 495 ? 32.626 9.435 -28.737 1.00 97.00 495 PHE A CA 1
ATOM 4169 C C . PHE A 1 495 ? 32.581 10.947 -28.487 1.00 97.00 495 PHE A C 1
ATOM 4171 O O . PHE A 1 495 ? 31.538 11.484 -28.121 1.00 97.00 495 PHE A O 1
ATOM 4178 N N . ASN A 1 496 ? 33.695 11.646 -28.723 1.00 96.12 496 ASN A N 1
ATOM 4179 C CA . ASN A 1 496 ? 33.751 13.100 -28.572 1.00 96.12 496 ASN A CA 1
ATOM 4180 C C . ASN A 1 496 ? 32.799 13.807 -29.544 1.00 96.12 496 ASN A C 1
ATOM 4182 O O . ASN A 1 496 ? 32.198 14.806 -29.180 1.00 96.12 496 ASN A O 1
ATOM 4186 N N . TYR A 1 497 ? 32.645 13.277 -30.759 1.00 96.56 497 TYR A N 1
ATOM 4187 C CA . TYR A 1 497 ? 31.763 13.846 -31.771 1.00 96.56 497 TYR A CA 1
ATOM 4188 C C . TYR A 1 497 ? 30.278 13.688 -31.407 1.00 96.56 497 TYR A C 1
ATOM 4190 O O . TYR A 1 497 ? 29.528 14.654 -31.433 1.00 96.56 497 TYR A O 1
ATOM 4198 N N . ILE A 1 498 ? 29.845 12.494 -30.985 1.00 96.31 498 ILE A N 1
ATOM 4199 C CA . ILE A 1 498 ? 28.436 12.249 -30.616 1.00 96.31 498 ILE A CA 1
ATOM 4200 C C . ILE A 1 498 ? 28.023 12.902 -29.291 1.00 96.31 498 ILE A C 1
ATOM 4202 O O . ILE A 1 498 ? 26.834 12.988 -28.997 1.00 96.31 498 ILE A O 1
ATOM 4206 N N . THR A 1 499 ? 28.983 13.311 -28.464 1.00 95.25 499 THR A N 1
ATOM 4207 C CA . THR A 1 499 ? 28.725 14.004 -27.192 1.00 95.25 499 THR A CA 1
ATOM 4208 C C . THR A 1 499 ? 28.923 15.514 -27.293 1.00 95.25 499 THR A C 1
ATOM 4210 O O . THR A 1 499 ? 28.681 16.218 -26.316 1.00 95.25 499 THR A O 1
ATOM 4213 N N . ASP A 1 500 ? 29.347 16.036 -28.446 1.00 94.31 500 ASP A N 1
ATOM 4214 C CA . ASP A 1 500 ? 29.426 17.474 -28.696 1.00 94.31 500 ASP A CA 1
ATOM 4215 C C . ASP A 1 500 ? 28.049 18.009 -29.097 1.00 94.31 500 ASP A C 1
ATOM 4217 O O . ASP A 1 500 ? 27.522 17.711 -30.168 1.00 94.31 500 ASP A O 1
ATOM 4221 N N . ILE A 1 501 ? 27.465 18.827 -28.223 1.00 90.31 501 ILE A N 1
ATOM 4222 C CA . ILE A 1 501 ? 26.131 19.400 -28.415 1.00 90.31 501 ILE A CA 1
ATOM 4223 C C . ILE A 1 501 ? 26.040 20.362 -29.611 1.00 90.31 501 ILE A C 1
ATOM 4225 O O . ILE A 1 501 ? 24.931 20.675 -30.042 1.00 90.31 501 ILE A O 1
ATOM 4229 N N . ASN A 1 502 ? 27.178 20.817 -30.152 1.00 92.44 502 ASN A N 1
ATOM 4230 C CA . ASN A 1 502 ? 27.231 21.653 -31.354 1.00 92.44 502 ASN A CA 1
ATOM 4231 C C . ASN A 1 502 ? 27.113 20.836 -32.647 1.00 92.44 502 ASN A C 1
ATOM 4233 O O . ASN A 1 502 ? 26.850 21.403 -33.708 1.00 92.44 502 ASN A O 1
ATOM 4237 N N . VAL A 1 503 ? 27.308 19.515 -32.580 1.00 95.00 503 VAL A N 1
ATOM 4238 C CA . VAL A 1 503 ? 27.070 18.629 -33.721 1.00 95.00 503 VAL A CA 1
ATOM 4239 C C . VAL A 1 503 ? 25.557 18.524 -33.958 1.00 95.00 503 VAL A C 1
ATOM 4241 O O . VAL A 1 503 ? 24.804 18.330 -32.991 1.00 95.00 503 VAL A O 1
ATOM 4244 N N . PRO A 1 504 ? 25.090 18.620 -35.221 1.00 95.19 504 PRO A N 1
ATOM 4245 C CA . PRO A 1 504 ? 23.672 18.524 -35.551 1.00 95.19 504 PRO A CA 1
ATOM 4246 C C . PRO A 1 504 ? 23.000 17.298 -34.925 1.00 95.19 504 PRO A C 1
ATOM 4248 O O . PRO A 1 504 ? 23.530 16.186 -34.966 1.00 95.19 504 PRO A O 1
ATOM 4251 N N . GLU A 1 505 ? 21.811 17.502 -34.356 1.00 94.38 505 GLU A N 1
ATOM 4252 C CA . GLU A 1 505 ? 21.055 16.460 -33.649 1.00 94.38 505 GLU A CA 1
ATOM 4253 C C . GLU A 1 505 ? 20.816 15.216 -34.518 1.00 94.38 505 GLU A C 1
ATOM 4255 O O . GLU A 1 505 ? 21.072 14.098 -34.077 1.00 94.38 505 GLU A O 1
ATOM 4260 N N . GLU A 1 506 ? 20.432 15.414 -35.780 1.00 94.81 506 GLU A N 1
ATOM 4261 C CA . GLU A 1 506 ? 20.211 14.345 -36.764 1.00 94.81 506 GLU A CA 1
ATOM 4262 C C . GLU A 1 506 ? 21.444 13.466 -37.010 1.00 94.81 506 GLU A C 1
ATOM 4264 O O . GLU A 1 506 ? 21.356 12.236 -37.148 1.00 94.81 506 GLU A O 1
ATOM 4269 N N . GLU A 1 507 ? 22.620 14.093 -37.042 1.00 96.69 507 GLU A N 1
ATOM 4270 C CA . GLU A 1 507 ? 23.884 13.395 -37.234 1.00 96.69 507 GLU A CA 1
ATOM 4271 C C . GLU A 1 507 ? 24.244 12.590 -35.982 1.00 96.69 507 GLU A C 1
ATOM 4273 O O . GLU A 1 507 ? 24.554 11.397 -36.079 1.00 96.69 507 GLU A O 1
ATOM 4278 N N . ARG A 1 508 ? 24.096 13.193 -34.793 1.00 96.56 508 ARG A N 1
ATOM 4279 C CA . ARG A 1 508 ? 24.290 12.490 -33.516 1.00 96.56 508 ARG A CA 1
ATOM 4280 C C . ARG A 1 508 ? 23.333 11.317 -33.365 1.00 96.56 508 ARG A C 1
ATOM 4282 O O . ARG A 1 508 ? 23.794 10.221 -33.058 1.00 96.56 508 ARG A O 1
ATOM 4289 N N . LYS A 1 509 ? 22.041 11.491 -33.659 1.00 97.06 509 LYS A N 1
ATOM 4290 C CA . LYS A 1 509 ? 21.029 10.421 -33.649 1.00 97.06 509 LYS A CA 1
ATOM 4291 C C . LYS A 1 509 ? 21.469 9.243 -34.509 1.00 97.06 509 LYS A C 1
ATOM 4293 O O . LYS A 1 509 ? 21.519 8.109 -34.031 1.00 97.06 509 LYS A O 1
ATOM 4298 N N . SER A 1 510 ? 21.838 9.508 -35.760 1.00 97.44 510 SER A N 1
ATOM 4299 C CA . SER A 1 510 ? 22.256 8.470 -36.709 1.00 97.44 510 SER A CA 1
ATOM 4300 C C . SER A 1 510 ? 23.480 7.693 -36.211 1.00 97.44 510 SER A C 1
ATOM 4302 O O . SER A 1 510 ? 23.540 6.465 -36.322 1.00 97.44 510 SER A O 1
ATOM 4304 N N . LEU A 1 511 ? 24.456 8.393 -35.627 1.00 97.94 511 LEU A N 1
ATOM 4305 C CA . LEU A 1 511 ? 25.658 7.780 -35.063 1.00 97.94 511 LEU A CA 1
ATOM 4306 C C . LEU A 1 511 ? 25.375 7.013 -33.765 1.00 97.94 511 LEU A C 1
ATOM 4308 O O . LEU A 1 511 ? 25.938 5.936 -33.579 1.00 97.94 511 LEU A O 1
ATOM 4312 N N . ILE A 1 512 ? 24.483 7.505 -32.904 1.00 98.06 512 ILE A N 1
ATOM 4313 C CA . ILE A 1 512 ? 24.053 6.827 -31.672 1.00 98.06 512 ILE A CA 1
ATOM 4314 C C . ILE A 1 512 ? 23.322 5.531 -32.002 1.00 98.06 512 ILE A C 1
ATOM 4316 O O . ILE A 1 512 ? 23.665 4.490 -31.448 1.00 98.06 512 ILE A O 1
ATOM 4320 N N . LEU A 1 513 ? 22.377 5.550 -32.944 1.00 98.19 513 LEU A N 1
ATOM 4321 C CA . LEU A 1 513 ? 21.677 4.339 -33.379 1.00 98.19 513 LEU A CA 1
ATOM 4322 C C . LEU A 1 513 ? 22.656 3.283 -33.898 1.00 98.19 513 LEU A C 1
ATOM 4324 O O . LEU A 1 513 ? 22.571 2.117 -33.514 1.00 98.19 513 LEU A O 1
ATOM 4328 N N . ARG A 1 514 ? 23.643 3.693 -34.704 1.00 97.00 514 ARG A N 1
ATOM 4329 C CA . ARG A 1 514 ? 24.712 2.798 -35.172 1.00 97.00 514 ARG A CA 1
ATOM 4330 C C . ARG A 1 514 ? 25.614 2.322 -34.038 1.00 97.00 514 ARG A C 1
ATOM 4332 O O . ARG A 1 514 ? 26.020 1.167 -34.052 1.00 97.00 514 ARG A O 1
ATOM 4339 N N . LEU A 1 515 ? 25.934 3.173 -33.066 1.00 97.00 515 LEU A N 1
ATOM 4340 C CA . LEU A 1 515 ? 26.750 2.800 -31.911 1.00 97.00 515 LEU A CA 1
ATOM 4341 C C . LEU A 1 515 ? 26.041 1.747 -31.049 1.00 97.00 515 LEU A C 1
ATOM 4343 O O . LEU A 1 515 ? 26.661 0.763 -30.649 1.00 97.00 515 LEU A O 1
ATOM 4347 N N . LEU A 1 516 ? 24.746 1.936 -30.791 1.00 97.38 516 LEU A N 1
ATOM 4348 C CA . LEU A 1 516 ? 23.950 1.049 -29.948 1.00 97.38 516 LEU A CA 1
ATOM 4349 C C . LEU A 1 516 ? 23.565 -0.247 -30.673 1.00 97.38 516 LEU A C 1
ATOM 4351 O O . LEU A 1 516 ? 23.594 -1.311 -30.061 1.00 97.38 516 LEU A O 1
ATOM 4355 N N . PHE A 1 517 ? 23.233 -0.192 -31.965 1.00 97.25 517 PHE A N 1
ATOM 4356 C CA . PHE A 1 517 ? 22.568 -1.290 -32.680 1.00 97.25 517 PHE A CA 1
ATOM 4357 C C . PHE A 1 517 ? 23.242 -1.668 -34.004 1.00 97.25 517 PHE A C 1
ATOM 4359 O O . PHE A 1 517 ? 22.568 -2.167 -34.898 1.00 97.25 517 PHE A O 1
ATOM 4366 N N . LYS A 1 518 ? 24.561 -1.461 -34.138 1.00 90.44 518 LYS A N 1
ATOM 4367 C CA . LYS A 1 518 ? 25.341 -1.697 -35.373 1.00 90.44 518 LYS A CA 1
ATOM 4368 C C . LYS A 1 518 ? 24.957 -2.963 -36.149 1.00 90.44 518 LYS A C 1
ATOM 4370 O O . LYS A 1 518 ? 24.892 -2.927 -37.373 1.00 90.44 518 LYS A O 1
ATOM 4375 N N . ASP A 1 519 ? 24.716 -4.057 -35.433 1.00 88.50 519 ASP A N 1
ATOM 4376 C CA . ASP A 1 519 ? 24.480 -5.383 -36.010 1.00 88.50 519 ASP A CA 1
ATOM 4377 C C . ASP A 1 519 ? 22.980 -5.743 -36.110 1.00 88.50 519 ASP A C 1
ATOM 4379 O O . ASP A 1 519 ? 22.632 -6.885 -36.398 1.00 88.50 519 ASP A O 1
ATOM 4383 N N . ASN A 1 520 ? 22.073 -4.792 -35.855 1.00 95.62 520 ASN A N 1
ATOM 4384 C CA . ASN A 1 520 ? 20.628 -5.014 -35.839 1.00 95.62 520 ASN A CA 1
ATOM 4385 C C . ASN A 1 520 ? 19.875 -3.866 -36.532 1.00 95.62 520 ASN A C 1
ATOM 4387 O O . ASN A 1 520 ? 19.371 -2.941 -35.890 1.00 95.62 520 ASN A O 1
ATOM 4391 N N . GLN A 1 521 ? 19.775 -3.956 -37.862 1.00 96.19 521 GLN A N 1
ATOM 4392 C CA . GLN A 1 521 ? 19.107 -2.946 -38.688 1.00 96.19 521 GLN A CA 1
ATOM 4393 C C . GLN A 1 521 ? 17.635 -2.749 -38.297 1.00 96.19 521 GLN 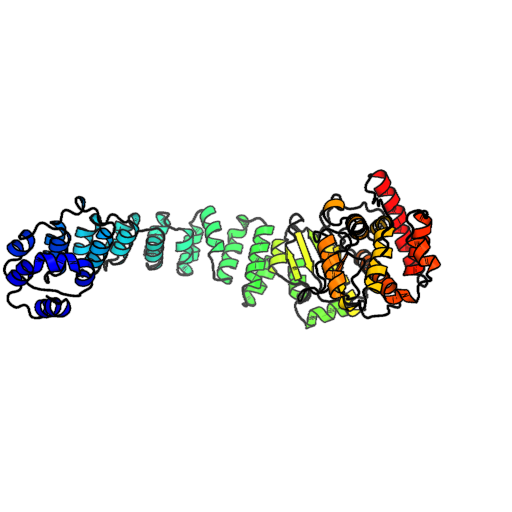A C 1
ATOM 4395 O O . GLN A 1 521 ? 17.164 -1.622 -38.243 1.00 96.19 521 GLN A O 1
ATOM 4400 N N . THR A 1 522 ? 16.928 -3.820 -37.926 1.00 97.19 522 THR A N 1
ATOM 4401 C CA . THR A 1 522 ? 15.530 -3.730 -37.481 1.00 97.19 522 THR A CA 1
ATOM 4402 C C . THR A 1 522 ? 15.365 -2.832 -36.255 1.00 97.19 522 THR A C 1
ATOM 4404 O O . THR A 1 522 ? 14.399 -2.077 -36.180 1.00 97.19 522 THR A O 1
ATOM 4407 N N . LEU A 1 523 ? 16.287 -2.892 -35.287 1.00 98.25 523 LEU A N 1
ATOM 4408 C CA . LEU A 1 523 ? 16.255 -1.994 -34.130 1.00 98.25 523 LEU A CA 1
ATOM 4409 C C . LEU A 1 523 ? 16.606 -0.554 -34.520 1.00 98.25 523 LEU A C 1
ATOM 4411 O O . LEU A 1 523 ? 15.942 0.361 -34.039 1.00 98.25 523 LEU A O 1
ATOM 4415 N N . ILE A 1 524 ? 17.588 -0.352 -35.409 1.00 98.44 524 ILE A N 1
ATOM 4416 C CA . ILE A 1 524 ? 17.913 0.981 -35.949 1.00 98.44 524 ILE A CA 1
ATOM 4417 C C . ILE A 1 524 ? 16.664 1.615 -36.566 1.00 98.44 524 ILE A C 1
ATOM 4419 O O . ILE A 1 524 ? 16.313 2.733 -36.200 1.00 98.44 524 ILE A O 1
ATOM 4423 N N . ASP A 1 525 ? 15.968 0.886 -37.439 1.00 98.19 525 ASP A N 1
ATOM 4424 C CA . ASP A 1 525 ? 14.786 1.389 -38.140 1.00 98.19 525 ASP A CA 1
ATOM 4425 C C . ASP A 1 525 ? 13.658 1.731 -37.156 1.00 98.19 525 ASP A C 1
ATOM 4427 O O . ASP A 1 525 ? 13.078 2.813 -37.233 1.00 98.19 525 ASP A O 1
ATOM 4431 N N . LYS A 1 526 ? 13.397 0.857 -36.173 1.00 98.31 526 LYS A N 1
ATOM 4432 C CA . LYS A 1 526 ? 12.360 1.071 -35.148 1.00 98.31 526 LYS A CA 1
ATOM 4433 C C . LYS A 1 526 ? 12.619 2.303 -34.281 1.00 98.31 526 LYS A C 1
ATOM 4435 O O . LYS A 1 526 ? 11.701 3.081 -34.035 1.00 98.31 526 LYS A O 1
ATOM 4440 N N . PHE A 1 527 ? 13.844 2.484 -33.790 1.00 98.62 527 PHE A N 1
ATOM 4441 C CA . PHE A 1 527 ? 14.163 3.649 -32.959 1.00 98.62 527 PHE A CA 1
ATOM 4442 C C . PHE A 1 527 ? 14.272 4.933 -33.780 1.00 98.62 527 PHE A C 1
ATOM 4444 O O . PHE A 1 527 ? 13.915 5.992 -33.269 1.00 98.62 527 PHE A O 1
ATOM 4451 N N . ASN A 1 528 ? 14.695 4.847 -35.045 1.00 98.38 528 ASN A N 1
ATOM 4452 C CA . ASN A 1 528 ? 14.643 5.985 -35.954 1.00 98.38 528 ASN A CA 1
ATOM 4453 C C . ASN A 1 528 ? 13.192 6.426 -36.195 1.00 98.38 528 ASN A C 1
ATOM 4455 O O . ASN A 1 528 ? 12.887 7.597 -36.035 1.00 98.38 528 ASN A O 1
ATOM 4459 N N . GLU A 1 529 ? 12.280 5.495 -36.491 1.00 98.12 529 GLU A N 1
ATOM 4460 C CA . GLU A 1 529 ? 10.850 5.790 -36.675 1.00 98.12 529 GLU A CA 1
ATOM 4461 C C . GLU A 1 529 ? 10.224 6.445 -35.431 1.00 98.12 529 GLU A C 1
ATOM 4463 O O . GLU A 1 529 ? 9.524 7.456 -35.547 1.00 98.12 529 GLU A O 1
ATOM 4468 N N . ARG A 1 530 ? 10.509 5.914 -34.232 1.00 98.19 530 ARG A N 1
ATOM 4469 C CA . ARG A 1 530 ? 10.090 6.536 -32.965 1.00 98.19 530 ARG A CA 1
ATOM 4470 C C . ARG A 1 530 ? 10.625 7.957 -32.838 1.00 98.19 530 ARG A C 1
ATOM 4472 O O . ARG A 1 530 ? 9.859 8.860 -32.528 1.00 98.19 530 ARG A O 1
ATOM 4479 N N . TYR A 1 531 ? 11.917 8.156 -33.103 1.00 98.06 531 TYR A N 1
ATOM 4480 C CA . TYR A 1 531 ? 12.524 9.477 -33.027 1.00 98.06 531 TYR A CA 1
ATOM 4481 C C . TYR A 1 531 ? 11.843 10.470 -33.978 1.00 98.06 531 TYR A C 1
ATOM 4483 O O . TYR A 1 531 ? 11.371 11.498 -33.506 1.00 98.06 531 TYR A O 1
ATOM 4491 N N . GLU A 1 532 ? 11.745 10.159 -35.276 1.00 97.50 532 GLU A N 1
ATOM 4492 C CA . GLU A 1 532 ? 11.214 11.087 -36.289 1.00 97.50 532 GLU A CA 1
ATOM 4493 C C . GLU A 1 532 ? 9.792 11.540 -35.948 1.00 97.50 532 GLU A C 1
ATOM 4495 O O . GLU A 1 532 ? 9.496 12.733 -35.856 1.00 97.50 532 GLU A O 1
ATOM 4500 N N . THR A 1 533 ? 8.914 10.566 -35.703 1.00 97.38 533 THR A N 1
ATOM 4501 C CA . THR A 1 533 ? 7.491 10.824 -35.457 1.00 97.38 533 THR A CA 1
ATOM 4502 C C . THR A 1 533 ? 7.269 11.572 -34.144 1.00 97.38 533 THR A C 1
ATOM 4504 O O . THR A 1 533 ? 6.499 12.535 -34.095 1.00 97.38 533 THR A O 1
ATOM 4507 N N . ASN A 1 534 ? 7.974 11.185 -33.078 1.00 97.25 534 ASN A N 1
ATOM 4508 C CA . ASN A 1 534 ? 7.832 11.830 -31.777 1.00 97.25 534 ASN A CA 1
ATOM 4509 C C . ASN A 1 534 ? 8.454 13.229 -31.778 1.00 97.25 534 ASN A C 1
ATOM 4511 O O . ASN A 1 534 ? 7.876 14.143 -31.184 1.00 97.25 534 ASN A O 1
ATOM 4515 N N . ASN A 1 535 ? 9.584 13.429 -32.460 1.00 95.69 535 ASN A N 1
ATOM 4516 C CA . ASN A 1 535 ? 10.230 14.735 -32.558 1.00 95.69 535 ASN A CA 1
ATOM 4517 C C . ASN A 1 535 ? 9.335 15.740 -33.298 1.00 95.69 535 ASN A C 1
ATOM 4519 O O . ASN A 1 535 ? 9.146 16.867 -32.831 1.00 95.69 535 ASN A O 1
ATOM 4523 N N . GLU A 1 536 ? 8.703 15.320 -34.399 1.00 95.88 536 GLU A N 1
ATOM 4524 C CA . GLU A 1 536 ? 7.764 16.159 -35.149 1.00 95.88 536 GLU A CA 1
ATOM 4525 C C . GLU A 1 536 ? 6.573 16.599 -34.278 1.00 95.88 536 GLU A C 1
ATOM 4527 O O . GLU A 1 536 ? 6.228 17.785 -34.225 1.00 95.88 536 GLU A O 1
ATOM 4532 N N . ILE A 1 537 ? 5.951 15.658 -33.562 1.00 96.12 537 ILE A N 1
ATOM 4533 C CA . ILE A 1 537 ? 4.801 15.935 -32.690 1.00 96.12 537 ILE A CA 1
ATOM 4534 C C . ILE A 1 537 ? 5.197 16.863 -31.541 1.00 96.12 537 ILE A C 1
ATOM 4536 O O . ILE A 1 537 ? 4.530 17.871 -31.295 1.00 96.12 537 ILE A O 1
ATOM 4540 N N . ASN A 1 538 ? 6.282 16.549 -30.833 1.00 95.00 538 ASN A N 1
ATOM 4541 C CA . ASN A 1 538 ? 6.703 17.326 -29.673 1.00 95.00 538 ASN A CA 1
ATOM 4542 C C . ASN A 1 538 ? 7.196 18.726 -30.057 1.00 95.00 538 ASN A C 1
ATOM 4544 O O . ASN A 1 538 ? 6.939 19.669 -29.310 1.00 95.00 538 ASN A O 1
ATOM 4548 N N . SER A 1 539 ? 7.785 18.900 -31.243 1.00 93.44 539 SER A N 1
ATOM 4549 C CA . SER A 1 539 ? 8.106 20.224 -31.790 1.00 93.44 539 SER A CA 1
ATOM 4550 C C . SER A 1 539 ? 6.849 21.075 -31.996 1.00 93.44 539 SER A C 1
ATOM 4552 O O . SER A 1 539 ? 6.811 22.233 -31.580 1.00 93.44 539 SER A O 1
ATOM 4554 N N . LYS A 1 540 ? 5.773 20.500 -32.558 1.00 94.69 540 LYS A N 1
ATOM 4555 C CA . LYS A 1 540 ? 4.481 21.198 -32.724 1.00 94.69 540 LYS A CA 1
ATOM 4556 C C . LYS A 1 540 ? 3.828 21.543 -31.384 1.00 94.69 540 LYS A C 1
ATOM 4558 O O . LYS A 1 540 ? 3.188 22.584 -31.264 1.00 94.69 540 LYS A O 1
ATOM 4563 N N . LEU A 1 541 ? 3.991 20.680 -30.381 1.00 92.62 541 LEU A N 1
ATOM 4564 C CA . LEU A 1 541 ? 3.452 20.870 -29.031 1.00 92.62 541 LEU A CA 1
ATOM 4565 C C . LEU A 1 541 ? 4.351 21.711 -28.113 1.00 92.62 541 LEU A C 1
ATOM 4567 O O . LEU A 1 541 ? 3.971 21.937 -26.965 1.00 92.62 541 LEU A O 1
ATOM 4571 N N . GLN A 1 542 ? 5.525 22.144 -28.586 1.00 90.75 542 GLN A N 1
ATOM 4572 C CA . GLN A 1 542 ? 6.541 22.842 -27.788 1.00 90.75 542 GLN A CA 1
ATOM 4573 C C . GLN A 1 542 ? 6.973 22.054 -26.533 1.00 90.75 542 GLN A C 1
ATOM 4575 O O . GLN A 1 542 ? 7.238 22.624 -25.477 1.00 90.75 542 GLN A O 1
ATOM 4580 N N . ARG A 1 543 ? 7.034 20.721 -26.643 1.00 89.25 543 ARG A N 1
ATOM 4581 C CA . ARG A 1 543 ? 7.490 19.788 -25.596 1.00 89.25 543 ARG A CA 1
ATOM 4582 C C . ARG A 1 543 ? 8.894 19.276 -25.911 1.00 89.25 543 ARG A C 1
ATOM 4584 O O . ARG A 1 543 ? 9.120 18.079 -26.055 1.00 89.25 543 ARG A O 1
ATOM 4591 N N . THR A 1 544 ? 9.829 20.196 -26.088 1.00 85.31 544 THR A N 1
ATOM 4592 C CA . THR A 1 544 ? 11.205 19.895 -26.492 1.00 85.31 544 THR A CA 1
ATOM 4593 C C . THR A 1 544 ? 12.138 19.811 -25.286 1.00 85.31 544 THR A C 1
ATOM 4595 O O . THR A 1 544 ? 11.917 20.442 -24.250 1.00 85.31 544 THR A O 1
ATOM 4598 N N . ILE A 1 545 ? 13.188 18.998 -25.406 1.00 88.00 545 ILE A N 1
ATOM 4599 C CA . ILE A 1 545 ? 14.261 18.916 -24.412 1.00 88.00 545 ILE A CA 1
ATOM 4600 C C . ILE A 1 545 ? 15.371 19.867 -24.841 1.00 88.00 545 ILE A C 1
ATOM 4602 O O . ILE A 1 545 ? 15.837 19.805 -25.976 1.00 88.00 545 ILE A O 1
ATOM 4606 N N . HIS A 1 546 ? 15.795 20.732 -23.927 1.00 79.88 546 HIS A N 1
ATOM 4607 C CA . HIS A 1 546 ? 16.874 21.684 -24.158 1.00 79.88 546 HIS A CA 1
ATOM 4608 C C . HIS A 1 546 ? 18.015 21.420 -23.179 1.00 79.88 546 HIS A C 1
ATOM 4610 O O . HIS A 1 546 ? 17.773 21.117 -22.012 1.00 79.88 546 HIS A O 1
ATOM 4616 N N . TYR A 1 547 ? 19.244 21.581 -23.658 1.00 74.81 547 TYR A N 1
ATOM 4617 C CA . TYR A 1 547 ? 20.471 21.583 -22.863 1.00 74.81 547 TYR A CA 1
ATOM 4618 C C . TYR A 1 547 ? 21.246 22.864 -23.171 1.00 74.81 547 TYR A C 1
ATOM 4620 O O . TYR A 1 547 ? 21.187 23.380 -24.290 1.00 74.81 547 TYR A O 1
ATOM 4628 N N . ASN A 1 548 ? 21.954 23.387 -22.172 1.00 72.06 548 ASN A N 1
ATOM 4629 C CA . ASN A 1 548 ? 22.633 24.679 -22.280 1.00 72.06 548 ASN A CA 1
ATOM 4630 C C . ASN A 1 548 ? 24.151 24.523 -22.363 1.00 72.06 548 ASN A C 1
ATOM 4632 O O . ASN A 1 548 ? 24.828 25.405 -22.897 1.00 72.06 548 ASN A O 1
ATOM 4636 N N . ARG A 1 549 ? 24.708 23.431 -21.826 1.00 82.56 549 ARG A N 1
ATOM 4637 C CA . ARG A 1 549 ? 26.148 23.170 -21.816 1.00 82.56 549 ARG A CA 1
ATOM 4638 C C . ARG A 1 549 ? 26.439 21.693 -22.041 1.00 82.56 549 ARG A C 1
ATOM 4640 O O . ARG A 1 549 ? 25.688 20.810 -21.649 1.00 82.56 549 ARG A O 1
ATOM 4647 N N . GLN A 1 550 ? 27.589 21.435 -22.652 1.00 89.06 550 GLN A N 1
ATOM 4648 C CA . GLN A 1 550 ? 28.094 20.080 -22.800 1.00 89.06 550 GLN A CA 1
ATOM 4649 C C . GLN A 1 550 ? 28.481 19.515 -21.425 1.00 89.06 550 GLN A C 1
ATOM 4651 O O . GLN A 1 550 ? 29.270 20.118 -20.696 1.00 89.06 550 GLN A O 1
ATOM 4656 N N . VAL A 1 551 ? 27.969 18.333 -21.095 1.00 90.69 551 VAL A N 1
ATOM 4657 C CA . VAL A 1 551 ? 28.380 17.551 -19.926 1.00 90.69 551 VAL A CA 1
ATOM 4658 C C . VAL A 1 551 ? 29.656 16.789 -20.276 1.00 90.69 551 VAL A C 1
ATOM 4660 O O . VAL A 1 551 ? 29.649 15.932 -21.162 1.00 90.69 551 VAL A O 1
ATOM 4663 N N . ARG A 1 552 ? 30.756 17.095 -19.582 1.00 89.56 552 ARG A N 1
ATOM 4664 C CA . ARG A 1 552 ? 32.063 16.450 -19.770 1.00 89.56 552 ARG A CA 1
ATOM 4665 C C . ARG A 1 552 ? 32.820 16.369 -18.444 1.00 89.56 552 ARG A C 1
ATOM 4667 O O . ARG A 1 552 ? 32.941 17.383 -17.758 1.00 89.56 552 ARG A O 1
ATOM 4674 N N . PHE A 1 553 ? 33.299 15.176 -18.096 1.00 87.56 553 PHE A N 1
ATOM 4675 C CA . PHE A 1 553 ? 33.872 14.845 -16.783 1.00 87.56 553 PHE A CA 1
ATOM 4676 C C . PHE A 1 553 ? 35.394 14.702 -16.729 1.00 87.56 553 PHE A C 1
ATOM 4678 O O . PHE A 1 553 ? 36.045 14.631 -17.796 1.00 87.56 553 PHE A O 1
#

Foldseek 3Di:
DDPVVLVVVLVVQPPVLVSLLVCVVVQVVCLVVLLVDPAAYDDPDLVCSLPSDPDQSSQLSSLLRHNDLVSSLVSVVVHDLVVDPDPCVLVSLLVSLLPDDALVSSVSSLVVRPDLASSQVSLLSHPDLVSNVVCLVSHDLVSSVVSLLPDALVSVVVVCVVVPPVLQSLLSHDPVSNVVSLVVDDLVSVVVNLVVNPDLQSSLVSCLVPVVSDDLLVSLLSLLLSLLVDPDPVSVVVSCVSNVAPLLVQQVQLLDDVSVVVQLVPDDFDADDQPFPDFKWKKKKFKWADSNLSNQQSSQDGNNAWGWDADPQDDNITITIHDTDTRDSNRLSVLQVQLCSCVVRDIHFDLSTWMKMWIAPVLDDFPQLVLLLCLLCLLQVQLVLLLLEAFLDEFRPCLCPQANRLLVLLVVCVVVVQQPPDGDPVSNLVSSQVSSVDQRHQWGCVLPPPPVRNTTMGTSYGRDSDSVSVSLNVLVVSLSSSLSSVVVPDDPVLSVQLSPSPRDSVVSSLSVLCSSAVPPVPSSVRSVSSSVRHVVVCVVVVVGDDHDDGRHD

Solvent-accessible surface area (backbone atoms only — not comparable to full-atom values): 30540 Å² total; per-residue (Å²): 137,56,69,67,63,53,55,52,46,62,76,64,68,61,69,49,60,63,49,53,62,76,40,43,69,58,45,46,79,42,34,86,61,56,75,71,53,94,58,66,42,86,68,93,54,55,71,59,52,48,66,69,48,99,43,70,59,42,34,50,51,57,22,69,26,34,53,57,62,73,59,22,50,55,48,53,69,72,54,72,70,87,82,54,97,54,92,58,51,46,56,55,50,47,59,54,42,70,70,50,87,52,54,72,60,34,61,74,49,44,80,76,35,76,51,55,65,60,41,20,52,52,50,70,66,42,83,54,62,67,62,35,63,79,44,45,89,59,35,43,74,69,58,39,50,57,54,51,71,74,48,55,60,74,57,39,49,57,39,37,77,72,64,49,64,42,41,63,54,45,68,68,37,56,74,72,57,25,60,58,52,58,72,71,53,55,69,70,46,48,60,60,24,58,81,63,47,81,53,55,65,60,42,50,51,52,50,64,76,53,42,87,82,46,54,72,47,59,46,43,26,51,47,33,40,42,46,65,77,45,86,54,63,69,54,40,53,51,44,52,66,68,64,67,43,69,63,61,51,48,31,61,48,28,47,34,75,73,57,35,51,56,60,45,67,73,50,82,57,89,79,78,93,73,88,66,88,66,91,54,43,32,38,41,37,38,32,30,26,32,89,51,27,62,27,52,42,48,59,37,41,36,65,66,58,27,37,36,37,80,30,89,82,32,80,52,18,36,25,42,31,52,45,88,30,44,98,45,73,72,42,42,18,54,49,40,50,52,19,49,52,35,62,77,60,65,49,38,69,56,68,66,26,35,32,38,42,28,38,41,42,84,74,60,90,44,46,65,32,53,50,42,38,48,29,57,41,46,37,34,42,52,56,49,53,23,42,40,32,60,59,74,41,63,78,39,85,52,38,81,68,55,22,21,73,51,37,72,37,47,44,54,34,51,75,68,55,67,70,75,83,56,77,49,50,67,59,40,50,53,48,51,43,68,48,55,75,61,70,41,22,24,66,23,53,79,31,51,86,36,94,86,48,41,22,40,36,37,36,56,23,53,32,67,53,52,50,67,59,53,48,51,40,51,50,52,54,50,34,49,51,46,48,17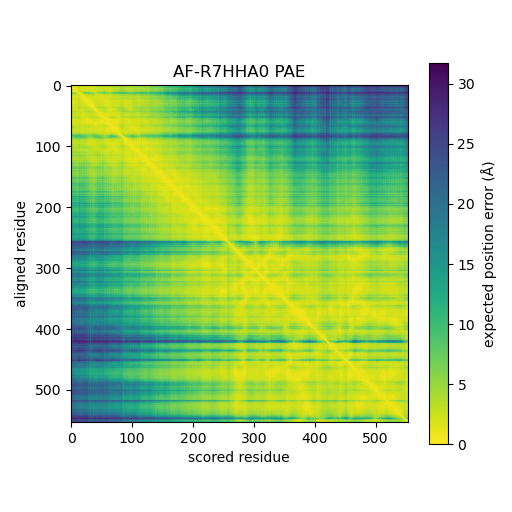,67,44,45,91,77,52,56,67,68,58,53,56,50,54,30,36,68,85,49,57,65,71,58,32,47,56,50,49,41,44,70,60,32,68,93,32,66,70,57,36,52,54,40,49,51,9,26,55,41,14,48,56,48,14,58,76,69,70,64,71,69,82,83,91,66,69,49,81,134

Radius of gyration: 38.7 Å; Cα contacts (8 Å, |Δi|>4): 748; chains: 1; bounding box: 72×50×113 Å

Sequence (553 aa):
MHYNDFVYHLFLHKDLDEYLIKYKKFIITNFQRLIREKILVSFNNIDYVFNYYDDFYYKFFIAKIINEENIRVEYLLKIEYNKVCDYSKDKYLYDAILSLNEDINKLKLIDLVLDKKLKSKIYMSLKNKELIKKNIKNLTHEDALSFLLSLSDEEKIEYINKGYYVPILICSLSIENFYKEFGLISDTNKLECIDKIEIPSVKFEILSEYKNLFTKEALNAYMSRIYVDTFDKNVREKIQRFLNNEAFDTIVYSNTSLNKQKDLNGLNPLIYDLNLAKNYSIGLELETSHKDYLMFLNLYRILSDWTLKNETTVTNGVEINSNIMHYNKKSLRQLLYVCNFLNDYGFKINDECSNHIHIGFDAFNSVREVKTLLELFANNENIFYMMANEKETPLRKYYASYARPISVYLENAIYLHKLSDTKDLFDFMYELNCCQEDRLVAINFSNVFSFRKNTVEFRMSNGQTKYEEILLNIVLYLKLVDTAIKHKKIDPKLFNYITDINVPEEERKSLILRLLFKDNQTLIDKFNERYETNNEINSKLQRTIHYNRQVRF

pLDDT: mean 94.09, std 4.74, range [69.75, 98.75]

Nearest PDB structures (foldseek):
  8fh3-assembly1_B  TM=2.577E-01  e=6.635E+00  Homo sapiens
  8fgw-assembly1_B  TM=2.052E-01  e=5.101E+00  Homo sapiens

Mean predicted aligned error: 8.19 Å

Secondary structure (DSSP, 8-state):
--HHHHHHHHHHTSSHHHHHHHTHHHHHHTHHHHTTS---B--S-HHHHHHS---HHHHHHHHHTBSSHHHHHHHHHTS-GGG---TTHHHHHHHHHHT-S-HHHHHHHGGG---HHHHHHHHHT-S-HHHHHHTGGGS-HHHHHHHHHTS-HHHHHHHHHTTSSHHHHHHTS-HHHHHHHHHHS-HHHHHHHHTT---HHHHHHHHHHTGGGS-HHHHHHHHHHHHHH---HHHHHHHHHHH--HHHHHHHHHTSHHHHHHHHHH----------SS--EEEEEEEEE-TTHHHHHHH-EETTTEEEEEETTSTTEEEEE--SEESSHHHHHHHHHHHHHHHHTT-B--TT-BEEEEEEGGG--SHHHHHHHHHHHHTTHHHHHHHTS-TT-PPPTTHHHHSB-SHHHHHHHHHTTTTSS--SHHHHHHHHHHHH-SS-BSEE-TTTT-SS--EEEE--SBP---HHHHHHHHHHHHHHHHHHHTGGGS-HHHHHHHT-TTS-HHHHHHHHHHHHHTT-HHHHHHHHHHHHHHHHHHHHTT------S----